Protein AF-0000000068952994 (afdb_homodimer)

Structure (mmCIF, N/CA/C/O backbone):
data_AF-0000000068952994-model_v1
#
loop_
_entity.id
_entity.type
_entity.pdbx_description
1 polymer 'Transcriptional regulator'
#
loop_
_atom_site.group_PDB
_atom_site.id
_atom_site.type_symbol
_atom_site.label_atom_id
_atom_site.label_alt_id
_atom_site.label_comp_id
_atom_site.label_asym_id
_atom_site.label_entity_id
_atom_site.label_seq_id
_atom_site.pdbx_PDB_ins_code
_atom_site.Cartn_x
_atom_site.Cartn_y
_atom_site.Cartn_z
_atom_site.occupancy
_atom_site.B_iso_or_equiv
_atom_site.auth_seq_id
_atom_site.auth_comp_id
_atom_site.auth_asym_id
_atom_site.auth_atom_id
_atom_site.pdbx_PDB_model_num
ATOM 1 N N . MET A 1 1 ? -21.375 9.492 -8.07 1 22.48 1 MET A N 1
ATOM 2 C CA . MET A 1 1 ? -21.891 8.133 -7.922 1 22.48 1 MET A CA 1
ATOM 3 C C . MET A 1 1 ? -21.219 7.184 -8.914 1 22.48 1 MET A C 1
ATOM 5 O O . MET A 1 1 ? -21.609 7.133 -10.086 1 22.48 1 MET A O 1
ATOM 9 N N . MET A 1 2 ? -19.984 7.043 -8.953 1 29.06 2 MET A N 1
ATOM 10 C CA . MET A 1 2 ? -19.375 6.195 -9.977 1 29.06 2 MET A CA 1
ATOM 11 C C . MET A 1 2 ? -19.797 4.742 -9.805 1 29.06 2 MET A C 1
ATOM 13 O O . MET A 1 2 ? -19.594 4.152 -8.742 1 29.06 2 MET A O 1
ATOM 17 N N . ALA A 1 3 ? -20.844 4.336 -10.578 1 30.53 3 ALA A N 1
ATOM 18 C CA . ALA A 1 3 ? -21.656 3.127 -10.586 1 30.53 3 ALA A CA 1
ATOM 19 C C . ALA A 1 3 ? -20.797 1.89 -10.844 1 30.53 3 ALA A C 1
ATOM 21 O O . ALA A 1 3 ? -20.047 1.841 -11.82 1 30.53 3 ALA A O 1
ATOM 22 N N . SER A 1 4 ? -20.281 1.406 -9.828 1 39.41 4 SER A N 1
ATOM 23 C CA . SER A 1 4 ? -19.891 0.017 -10.047 1 39.41 4 SER A CA 1
ATOM 24 C C . SER A 1 4 ? -20.953 -0.734 -10.852 1 39.41 4 SER A C 1
ATOM 26 O O . SER A 1 4 ? -22.109 -0.787 -10.453 1 39.41 4 SER A O 1
ATOM 28 N N . LEU A 1 5 ? -20.844 -0.575 -12.086 1 36.28 5 LEU A N 1
ATOM 29 C CA . LEU A 1 5 ? -21.844 -1.288 -12.883 1 36.28 5 LEU A CA 1
ATOM 30 C C . LEU A 1 5 ? -21.734 -2.793 -12.656 1 36.28 5 LEU A C 1
ATOM 32 O O . LEU A 1 5 ? -20.641 -3.359 -12.719 1 36.28 5 LEU A O 1
ATOM 36 N N . ASN A 1 6 ? -22.594 -3.215 -11.875 1 42.19 6 ASN A N 1
ATOM 37 C CA . ASN A 1 6 ? -22.844 -4.652 -11.898 1 42.19 6 ASN A CA 1
ATOM 38 C C . ASN A 1 6 ? -23.25 -5.129 -13.289 1 42.19 6 ASN A C 1
ATOM 40 O O . ASN A 1 6 ? -24.344 -4.805 -13.766 1 42.19 6 ASN A O 1
ATOM 44 N N . LEU A 1 7 ? -22.422 -5.434 -14.055 1 42.34 7 LEU A N 1
ATOM 45 C CA . LEU A 1 7 ? -22.703 -5.895 -15.406 1 42.34 7 LEU A CA 1
ATOM 46 C C . LEU A 1 7 ? -23.531 -7.168 -15.391 1 42.34 7 LEU A C 1
ATOM 48 O O . LEU A 1 7 ? -23.281 -8.07 -14.586 1 42.34 7 LEU A O 1
ATOM 52 N N . THR A 1 8 ? -24.766 -7.035 -15.758 1 38.03 8 THR A N 1
ATOM 53 C CA . THR A 1 8 ? -25.703 -8.141 -15.945 1 38.03 8 THR A CA 1
ATOM 54 C C . THR A 1 8 ? -25.062 -9.258 -16.766 1 38.03 8 THR A C 1
ATOM 56 O O . THR A 1 8 ? -24.266 -8.992 -17.672 1 38.03 8 THR A O 1
ATOM 59 N N . SER A 1 9 ? -25.297 -10.516 -16.219 1 40.66 9 SER A N 1
ATOM 60 C CA . SER A 1 9 ? -24.734 -11.844 -16.453 1 40.66 9 SER A CA 1
ATOM 61 C C . SER A 1 9 ? -25.031 -12.328 -17.859 1 40.66 9 SER A C 1
ATOM 63 O O . SER A 1 9 ? -26.172 -12.234 -18.328 1 40.66 9 SER A O 1
ATOM 65 N N . PRO A 1 10 ? -24.078 -12.594 -18.594 1 38.5 10 PRO A N 1
ATOM 66 C CA . PRO A 1 10 ? -24.375 -13.328 -19.828 1 38.5 10 PRO A CA 1
ATOM 67 C C . PRO A 1 10 ? -25.188 -14.609 -19.562 1 38.5 10 PRO A C 1
ATOM 69 O O . PRO A 1 10 ? -25.266 -15.07 -18.422 1 38.5 10 PRO A O 1
ATOM 72 N N . GLU A 1 11 ? -25.656 -15.445 -20.516 1 39.38 11 GLU A N 1
ATOM 73 C CA . GLU A 1 11 ? -26.5 -16.641 -20.531 1 39.38 11 GLU A CA 1
ATOM 74 C C . GLU A 1 11 ? -26 -17.672 -19.5 1 39.38 11 GLU A C 1
ATOM 76 O O . GLU A 1 11 ? -24.797 -17.797 -19.266 1 39.38 11 GLU A O 1
ATOM 81 N N . PRO A 1 12 ? -26.844 -18.328 -18.625 1 42.81 12 PRO A N 1
ATOM 82 C CA . PRO A 1 12 ? -26.75 -19.234 -17.484 1 42.81 12 PRO A CA 1
ATOM 83 C C . PRO A 1 12 ? -25.703 -20.328 -17.688 1 42.81 12 PRO A C 1
ATOM 85 O O . PRO A 1 12 ? -25.172 -20.859 -16.703 1 42.81 12 PRO A O 1
ATOM 88 N N . GLY A 1 13 ? -25.734 -21.031 -18.781 1 41.31 13 GLY A N 1
ATOM 89 C CA . GLY A 1 13 ? -25.062 -22.312 -18.859 1 41.31 13 GLY A CA 1
ATOM 90 C C . GLY A 1 13 ? -23.547 -22.203 -18.703 1 41.31 13 GLY A C 1
ATOM 91 O O . GLY A 1 13 ? -22.812 -23.156 -19 1 41.31 13 GLY A O 1
ATOM 92 N N . ASN A 1 14 ? -22.875 -21.031 -18.844 1 50.47 14 ASN A N 1
ATOM 93 C CA . ASN A 1 14 ? -21.516 -20.938 -19.328 1 50.47 14 ASN A CA 1
ATOM 94 C C . ASN A 1 14 ? -20.484 -21.203 -18.234 1 50.47 14 ASN A C 1
ATOM 96 O O . ASN A 1 14 ? -20.422 -20.453 -17.25 1 50.47 14 ASN A O 1
ATOM 100 N N . ASP A 1 15 ? -19.844 -22.453 -18.125 1 66.5 15 ASP A N 1
ATOM 101 C CA . ASP A 1 15 ? -18.641 -23.141 -17.656 1 66.5 15 ASP A CA 1
ATOM 102 C C . ASP A 1 15 ? -17.391 -22.297 -17.922 1 66.5 15 ASP A C 1
ATOM 104 O O . ASP A 1 15 ? -17.25 -21.688 -18.984 1 66.5 15 ASP A O 1
ATOM 108 N N . GLY A 1 16 ? -16.938 -21.594 -17.062 1 86 16 GLY A N 1
ATOM 109 C CA . GLY A 1 16 ? -15.688 -20.859 -17.172 1 86 16 GLY A CA 1
ATOM 110 C C . GLY A 1 16 ? -15.422 -19.953 -15.984 1 86 16 GLY A C 1
ATOM 111 O O . GLY A 1 16 ? -16.078 -20.062 -14.953 1 86 16 GLY A O 1
ATOM 112 N N . LEU A 1 17 ? -14.508 -19.312 -16.156 1 92.12 17 LEU A N 1
ATOM 113 C CA . LEU A 1 17 ? -14.141 -18.297 -15.18 1 92.12 17 LEU A CA 1
ATOM 114 C C . LEU A 1 17 ? -14.383 -16.891 -15.727 1 92.12 17 LEU A C 1
ATOM 116 O O . LEU A 1 17 ? -15.336 -16.672 -16.484 1 92.12 17 LEU A O 1
ATOM 120 N N . PHE A 1 18 ? -13.688 -15.875 -15.273 1 92.44 18 PHE A N 1
ATOM 121 C CA . PHE A 1 18 ? -14.016 -14.492 -15.578 1 92.44 18 PHE A CA 1
ATOM 122 C C . PHE A 1 18 ? -13.828 -14.203 -17.062 1 92.44 18 PHE A C 1
ATOM 124 O O . PHE A 1 18 ? -14.539 -13.375 -17.641 1 92.44 18 PHE A O 1
ATOM 131 N N . ARG A 1 19 ? -12.836 -14.875 -17.766 1 93.94 19 ARG A N 1
ATOM 132 C CA . ARG A 1 19 ? -12.609 -14.633 -19.188 1 93.94 19 ARG A CA 1
ATOM 133 C C . ARG A 1 19 ? -13.812 -15.055 -20.016 1 93.94 19 ARG A C 1
ATOM 135 O O . ARG A 1 19 ? -14.305 -14.281 -20.828 1 93.94 19 ARG A O 1
ATOM 142 N N . THR A 1 20 ? -14.219 -16.266 -19.719 1 90.06 20 THR A N 1
ATOM 143 C CA . THR A 1 20 ? -15.352 -16.828 -20.438 1 90.06 20 THR A CA 1
ATOM 144 C C . THR A 1 20 ? -16.609 -16.016 -20.188 1 90.06 20 THR A C 1
ATOM 146 O O . THR A 1 20 ? -17.359 -15.719 -21.125 1 90.06 20 THR A O 1
ATOM 149 N N . ARG A 1 21 ? -16.812 -15.633 -19 1 88.25 21 ARG A N 1
ATOM 150 C CA . ARG A 1 21 ? -18.016 -14.906 -18.625 1 88.25 21 ARG A CA 1
ATOM 151 C C . ARG A 1 21 ? -18.078 -13.539 -19.297 1 88.25 21 ARG A C 1
ATOM 153 O O . ARG A 1 21 ? -19.141 -13.078 -19.703 1 88.25 21 ARG A O 1
ATOM 160 N N . LEU A 1 22 ? -16.953 -12.922 -19.484 1 89.19 22 LEU A N 1
ATOM 161 C CA . LEU A 1 22 ? -16.922 -11.547 -19.969 1 89.19 22 LEU A CA 1
ATOM 162 C C . LEU A 1 22 ? -16.766 -11.508 -21.484 1 89.19 22 LEU A C 1
ATOM 164 O O . LEU A 1 22 ? -17.281 -10.594 -22.141 1 89.19 22 LEU A O 1
ATOM 168 N N . ALA A 1 23 ? -16.016 -12.508 -22 1 91.56 23 ALA A N 1
ATOM 169 C CA . ALA A 1 23 ? -15.625 -12.344 -23.391 1 91.56 23 ALA A CA 1
ATOM 170 C C . ALA A 1 23 ? -15.875 -13.625 -24.188 1 91.56 23 ALA A C 1
ATOM 172 O O . ALA A 1 23 ? -15.492 -13.727 -25.359 1 91.56 23 ALA A O 1
ATOM 173 N N . GLY A 1 24 ? -16.391 -14.633 -23.562 1 89.06 24 GLY A N 1
ATOM 174 C CA . GLY A 1 24 ? -16.766 -15.852 -24.281 1 89.06 24 GLY A CA 1
ATOM 175 C C . GLY A 1 24 ? -15.727 -16.953 -24.141 1 89.06 24 GLY A C 1
ATOM 176 O O . GLY A 1 24 ? -14.688 -16.766 -23.5 1 89.06 24 GLY A O 1
ATOM 177 N N . HIS A 1 25 ? -15.977 -18.109 -24.719 1 88.75 25 HIS A N 1
ATOM 178 C CA . HIS A 1 25 ? -15.102 -19.281 -24.641 1 88.75 25 HIS A CA 1
ATOM 179 C C . HIS A 1 25 ? -13.773 -19.016 -25.328 1 88.75 25 HIS A C 1
ATOM 181 O O . HIS A 1 25 ? -13.742 -18.438 -26.422 1 88.75 25 HIS A O 1
ATOM 187 N N . HIS A 1 26 ? -12.688 -19.422 -24.688 1 87.31 26 HIS A N 1
ATOM 188 C CA . HIS A 1 26 ? -11.328 -19.297 -25.203 1 87.31 26 HIS A CA 1
ATOM 189 C C . HIS A 1 26 ? -10.914 -17.844 -25.328 1 87.31 26 HIS A C 1
ATOM 191 O O . HIS A 1 26 ? -10.125 -17.484 -26.203 1 87.31 26 HIS A O 1
ATOM 197 N N . ALA A 1 27 ? -11.625 -17.047 -24.516 1 92.5 27 ALA A N 1
ATOM 198 C CA . ALA A 1 27 ? -11.25 -15.633 -24.531 1 92.5 27 ALA A CA 1
ATOM 199 C C . ALA A 1 27 ? -9.938 -15.406 -23.781 1 92.5 27 ALA A C 1
ATOM 201 O O . ALA A 1 27 ? -9.633 -16.109 -22.828 1 92.5 27 ALA A O 1
ATOM 202 N N . ARG A 1 28 ? -9.25 -14.414 -24.266 1 94.88 28 ARG A N 1
ATOM 203 C CA . ARG A 1 28 ? -8.023 -13.977 -23.625 1 94.88 28 ARG A CA 1
ATOM 204 C C . ARG A 1 28 ? -8.312 -13.031 -22.469 1 94.88 28 ARG A C 1
ATOM 206 O O . ARG A 1 28 ? -9.406 -12.469 -22.375 1 94.88 28 ARG A O 1
ATOM 213 N N . THR A 1 29 ? -7.332 -12.961 -21.547 1 95.5 29 THR A N 1
ATOM 214 C CA . THR A 1 29 ? -7.461 -12.023 -20.422 1 95.5 29 THR A CA 1
ATOM 215 C C . THR A 1 29 ? -7.648 -10.602 -20.922 1 95.5 29 THR A C 1
ATOM 217 O O . THR A 1 29 ? -8.508 -9.867 -20.438 1 95.5 29 THR A O 1
ATOM 220 N N . SER A 1 30 ? -6.859 -10.211 -21.969 1 95.56 30 SER A N 1
ATOM 221 C CA . SER A 1 30 ? -6.945 -8.867 -22.531 1 95.56 30 SER A CA 1
ATOM 222 C C . SER A 1 30 ? -8.32 -8.602 -23.125 1 95.56 30 SER A C 1
ATOM 224 O O . SER A 1 30 ? -8.844 -7.488 -23.047 1 95.56 30 SER A O 1
ATOM 226 N N . GLU A 1 31 ? -8.898 -9.641 -23.672 1 94.81 31 GLU A N 1
ATOM 227 C CA . GLU A 1 31 ? -10.234 -9.508 -24.25 1 94.81 31 GLU A CA 1
ATOM 228 C C . GLU A 1 31 ? -11.289 -9.32 -23.172 1 94.81 31 GLU A C 1
ATOM 230 O O . GLU A 1 31 ? -12.25 -8.57 -23.344 1 94.81 31 GLU A O 1
ATOM 235 N N . ALA A 1 32 ? -11.109 -10.031 -22.125 1 94.44 32 ALA A N 1
ATOM 236 C CA . ALA A 1 32 ? -12.023 -9.859 -20.984 1 94.44 32 ALA A CA 1
ATOM 237 C C . ALA A 1 32 ? -11.992 -8.422 -20.469 1 94.44 32 ALA A C 1
ATOM 239 O O . ALA A 1 32 ? -13.039 -7.824 -20.219 1 94.44 32 ALA A O 1
ATOM 240 N N . PHE A 1 33 ? -10.812 -7.828 -20.391 1 94.81 33 PHE A N 1
ATOM 241 C CA . PHE A 1 33 ? -10.68 -6.461 -19.891 1 94.81 33 PHE A CA 1
ATOM 242 C C . PHE A 1 33 ? -11.203 -5.461 -20.922 1 94.81 33 PHE A C 1
ATOM 244 O O . PHE A 1 33 ? -11.758 -4.422 -20.547 1 94.81 33 PHE A O 1
ATOM 251 N N . SER A 1 34 ? -11.031 -5.758 -22.172 1 92.56 34 SER A N 1
ATOM 252 C CA . SER A 1 34 ? -11.617 -4.914 -23.219 1 92.56 34 SER A CA 1
ATOM 253 C C . SER A 1 34 ? -13.133 -4.91 -23.141 1 92.56 34 SER A C 1
ATOM 255 O O . SER A 1 34 ? -13.766 -3.857 -23.25 1 92.56 34 SER A O 1
ATOM 257 N N . ALA A 1 35 ? -13.68 -6.082 -22.922 1 92.25 35 ALA A N 1
ATOM 258 C CA . ALA A 1 35 ? -15.125 -6.199 -22.781 1 92.25 35 ALA A CA 1
ATOM 259 C C . ALA A 1 35 ? -15.625 -5.41 -21.578 1 92.25 35 ALA A C 1
ATOM 261 O O . ALA A 1 35 ? -16.672 -4.75 -21.641 1 92.25 35 ALA A O 1
ATOM 262 N N . LEU A 1 36 ? -14.891 -5.512 -20.531 1 91 36 LEU A N 1
ATOM 263 C CA . LEU A 1 36 ? -15.219 -4.758 -19.328 1 91 36 LEU A CA 1
ATOM 264 C C . LEU A 1 36 ? -15.219 -3.26 -19.594 1 91 36 LEU A C 1
ATOM 266 O O . LEU A 1 36 ? -16.141 -2.549 -19.203 1 91 36 LEU A O 1
ATOM 270 N N . ARG A 1 37 ? -14.156 -2.826 -20.234 1 88.44 37 ARG A N 1
ATOM 271 C CA . ARG A 1 37 ? -14.023 -1.409 -20.547 1 88.44 37 ARG A CA 1
ATOM 272 C C . ARG A 1 37 ? -15.203 -0.917 -21.375 1 88.44 37 ARG A C 1
ATOM 274 O O . ARG A 1 37 ? -15.719 0.177 -21.141 1 88.44 37 ARG A O 1
ATOM 281 N N . ASP A 1 38 ? -15.633 -1.693 -22.266 1 85.94 38 ASP A N 1
ATOM 282 C CA . ASP A 1 38 ? -16.75 -1.35 -23.141 1 85.94 38 ASP A CA 1
ATOM 283 C C . ASP A 1 38 ? -18.062 -1.271 -22.375 1 85.94 38 ASP A C 1
ATOM 285 O O . ASP A 1 38 ? -18.906 -0.432 -22.656 1 85.94 38 ASP A O 1
ATOM 289 N N . GLN A 1 39 ? -18.234 -2.141 -21.469 1 83.06 39 GLN A N 1
ATOM 290 C CA . GLN A 1 39 ? -19.453 -2.176 -20.672 1 83.06 39 GLN A CA 1
ATOM 291 C C . GLN A 1 39 ? -19.516 -0.988 -19.719 1 83.06 39 GLN A C 1
ATOM 293 O O . GLN A 1 39 ? -20.609 -0.5 -19.391 1 83.06 39 GLN A O 1
ATOM 298 N N . LEU A 1 40 ? -18.391 -0.792 -19.016 1 75.81 40 LEU A N 1
ATOM 299 C CA . LEU A 1 40 ? -18.344 0.315 -18.062 1 75.81 40 LEU A CA 1
ATOM 300 C C . LEU A 1 40 ? -18.625 1.641 -18.75 1 75.81 40 LEU A C 1
ATOM 302 O O . LEU A 1 40 ? -19.078 2.6 -18.125 1 75.81 40 LEU A O 1
ATOM 306 N N . GLY A 1 41 ? -18.812 1.534 -19.828 1 62.41 41 GLY A N 1
ATOM 307 C CA . GLY A 1 41 ? -18.875 2.818 -20.5 1 62.41 41 GLY A CA 1
ATOM 308 C C . GLY A 1 41 ? -17.688 3.717 -20.203 1 62.41 41 GLY A C 1
ATOM 309 O O . GLY A 1 41 ? -16.766 3.312 -19.5 1 62.41 41 GLY A O 1
ATOM 310 N N . PHE A 1 42 ? -17.5 4.875 -20.859 1 48.56 42 PHE A N 1
ATOM 311 C CA . PHE A 1 42 ? -16.438 5.848 -20.641 1 48.56 42 PHE A CA 1
ATOM 312 C C . PHE A 1 42 ? -16.406 6.305 -19.188 1 48.56 42 PHE A C 1
ATOM 314 O O . PHE A 1 42 ? -16.672 7.469 -18.891 1 48.56 42 PHE A O 1
ATOM 321 N N . LEU A 1 43 ? -16.859 5.555 -18.359 1 48.72 43 LEU A N 1
ATOM 322 C CA . LEU A 1 43 ? -16.969 6.02 -16.969 1 48.72 43 LEU A CA 1
ATOM 323 C C . LEU A 1 43 ? -15.602 6.359 -16.406 1 48.72 43 LEU A C 1
ATOM 325 O O . LEU A 1 43 ? -15.414 6.336 -15.18 1 48.72 43 LEU A O 1
ATOM 329 N N . SER A 1 44 ? -14.648 6.387 -17.203 1 50.78 44 SER A N 1
ATOM 330 C CA . SER A 1 44 ? -13.352 6.676 -16.594 1 50.78 44 SER A CA 1
ATOM 331 C C . SER A 1 44 ? -13.398 7.973 -15.789 1 50.78 44 SER A C 1
ATOM 333 O O . SER A 1 44 ? -13.352 9.062 -16.359 1 50.78 44 SER A O 1
ATOM 335 N N . SER A 1 45 ? -14.359 7.992 -14.781 1 54.69 45 SER A N 1
ATOM 336 C CA . SER A 1 45 ? -14.328 9.188 -13.945 1 54.69 45 SER A CA 1
ATOM 337 C C . SER A 1 45 ? -12.984 9.328 -13.242 1 54.69 45 SER A C 1
ATOM 339 O O . SER A 1 45 ? -12.891 9.984 -12.203 1 54.69 45 SER A O 1
ATOM 341 N N . ALA A 1 46 ? -12.016 8.57 -13.789 1 59.22 46 ALA A N 1
ATOM 342 C CA . ALA A 1 46 ? -10.734 8.75 -13.109 1 59.22 46 ALA A CA 1
ATOM 343 C C . ALA A 1 46 ? -10.258 10.195 -13.227 1 59.22 46 ALA A C 1
ATOM 345 O O . ALA A 1 46 ? -10.492 10.859 -14.234 1 59.22 46 ALA A O 1
ATOM 346 N N . PRO A 1 47 ? -9.953 10.719 -11.977 1 62.16 47 PRO A N 1
ATOM 347 C CA . PRO A 1 47 ? -9.32 12.039 -12.07 1 62.16 47 PRO A CA 1
ATOM 348 C C . PRO A 1 47 ? -8.25 12.102 -13.156 1 62.16 47 PRO A C 1
ATOM 350 O O . PRO A 1 47 ? -7.691 11.078 -13.547 1 62.16 47 PRO A O 1
ATOM 353 N N . HIS A 1 48 ? -7.949 13.266 -13.719 1 55.88 48 HIS A N 1
ATOM 354 C CA . HIS A 1 48 ? -7.113 13.773 -14.805 1 55.88 48 HIS A CA 1
ATOM 355 C C . HIS A 1 48 ? -5.941 12.836 -15.078 1 55.88 48 HIS A C 1
ATOM 357 O O . HIS A 1 48 ? -5.004 12.758 -14.281 1 55.88 48 HIS A O 1
ATOM 363 N N . GLY A 1 49 ? -5.949 12.172 -16.281 1 55 49 GLY A N 1
ATOM 364 C CA . GLY A 1 49 ? -4.758 11.625 -16.906 1 55 49 GLY A CA 1
ATOM 365 C C . GLY A 1 49 ? -4.484 10.188 -16.531 1 55 49 GLY A C 1
ATOM 366 O O . GLY A 1 49 ? -3.391 9.672 -16.781 1 55 49 GLY A O 1
ATOM 367 N N . GLU A 1 50 ? -5.23 9.734 -15.586 1 61.84 50 GLU A N 1
ATOM 368 C CA . GLU A 1 50 ? -4.875 8.359 -15.25 1 61.84 50 GLU A CA 1
ATOM 369 C C . GLU A 1 50 ? -5.48 7.375 -16.25 1 61.84 50 GLU A C 1
ATOM 371 O O . GLU A 1 50 ? -6.27 6.508 -15.867 1 61.84 50 GLU A O 1
ATOM 376 N N . ALA A 1 51 ? -4.996 7.547 -17.484 1 64.25 51 ALA A N 1
ATOM 377 C CA . ALA A 1 51 ? -5.461 6.676 -18.562 1 64.25 51 ALA A CA 1
ATOM 378 C C . ALA A 1 51 ? -5.145 5.215 -18.266 1 64.25 51 ALA A C 1
ATOM 380 O O . ALA A 1 51 ? -4.035 4.887 -17.828 1 64.25 51 ALA A O 1
ATOM 381 N N . GLY A 1 52 ? -6.125 4.406 -17.859 1 84.69 52 GLY A N 1
ATOM 382 C CA . GLY A 1 52 ? -5.918 2.967 -17.797 1 84.69 52 GLY A CA 1
ATOM 383 C C . GLY A 1 52 ? -6.434 2.352 -16.5 1 84.69 52 GLY A C 1
ATOM 384 O O . GLY A 1 52 ? -6.555 1.13 -16.406 1 84.69 52 GLY A O 1
ATOM 385 N N . LEU A 1 53 ? -6.664 3.352 -15.562 1 90.25 53 LEU A N 1
ATOM 386 C CA . LEU A 1 53 ? -7.176 2.82 -14.305 1 90.25 53 LEU A CA 1
ATOM 387 C C . LEU A 1 53 ? -8.695 2.709 -14.336 1 90.25 53 LEU A C 1
ATOM 389 O O . LEU A 1 53 ? -9.398 3.725 -14.375 1 90.25 53 LEU A O 1
ATOM 393 N N . TYR A 1 54 ? -9.234 1.52 -14.344 1 90.56 54 TYR A N 1
ATOM 394 C CA . TYR A 1 54 ? -10.664 1.245 -14.32 1 90.56 54 TYR A CA 1
ATOM 395 C C . TYR A 1 54 ? -10.945 -0.145 -13.758 1 90.56 54 TYR A C 1
ATOM 397 O O . TYR A 1 54 ? -10.031 -0.96 -13.625 1 90.56 54 TYR A O 1
ATOM 405 N N . GLY A 1 55 ? -12.188 -0.344 -13.359 1 92.44 55 GLY A N 1
ATOM 406 C CA . GLY A 1 55 ? -12.516 -1.654 -12.82 1 92.44 55 GLY A CA 1
ATOM 407 C C . GLY A 1 55 ? -14.008 -1.917 -12.758 1 92.44 55 GLY A C 1
ATOM 408 O O . GLY A 1 55 ? -14.812 -0.996 -12.906 1 92.44 55 GLY A O 1
ATOM 409 N N . GLY A 1 56 ? -14.312 -3.162 -12.602 1 91.56 56 GLY A N 1
ATOM 410 C CA . GLY A 1 56 ? -15.68 -3.652 -12.477 1 91.56 56 GLY A CA 1
ATOM 411 C C . GLY A 1 56 ? -15.75 -5.082 -11.977 1 91.56 56 GLY A C 1
ATOM 412 O O . GLY A 1 56 ? -14.727 -5.75 -11.836 1 91.56 56 GLY A O 1
ATOM 413 N N . SER A 1 57 ? -16.953 -5.477 -11.672 1 91.25 57 SER A N 1
ATOM 414 C CA . SER A 1 57 ? -17.141 -6.828 -11.156 1 91.25 57 SER A CA 1
ATOM 415 C C . SER A 1 57 ? -18.078 -7.633 -12.055 1 91.25 57 SER A C 1
ATOM 417 O O . SER A 1 57 ? -18.969 -7.07 -12.695 1 91.25 57 SER A O 1
ATOM 419 N N . VAL A 1 58 ? -17.828 -8.906 -12.07 1 89.69 58 VAL A N 1
ATOM 420 C CA . VAL A 1 58 ? -18.672 -9.859 -12.789 1 89.69 58 VAL A CA 1
ATOM 421 C C . VAL A 1 58 ? -19.078 -10.984 -11.852 1 89.69 58 VAL A C 1
ATOM 423 O O . VAL A 1 58 ? -18.234 -11.602 -11.195 1 89.69 58 VAL A O 1
ATOM 426 N N . PRO A 1 59 ? -20.422 -11.227 -11.859 1 90.06 59 PRO A N 1
ATOM 427 C CA . PRO A 1 59 ? -20.844 -12.328 -11 1 90.06 59 PRO A CA 1
ATOM 428 C C . PRO A 1 59 ? -20.406 -13.695 -11.523 1 90.06 59 PRO A C 1
ATOM 430 O O . PRO A 1 59 ? -20.375 -13.906 -12.734 1 90.06 59 PRO A O 1
ATOM 433 N N . VAL A 1 60 ? -20.109 -14.555 -10.633 1 88.94 60 VAL A N 1
ATOM 434 C CA . VAL A 1 60 ? -19.719 -15.906 -11.008 1 88.94 60 VAL A CA 1
ATOM 435 C C . VAL A 1 60 ? -20.875 -16.609 -11.719 1 88.94 60 VAL A C 1
ATOM 437 O O . VAL A 1 60 ? -20.672 -17.375 -12.664 1 88.94 60 VAL A O 1
ATOM 440 N N . SER A 1 61 ? -22 -16.406 -11.203 1 85.56 61 SER A N 1
ATOM 441 C CA . SER A 1 61 ? -23.25 -16.953 -11.75 1 85.56 61 SER A CA 1
ATOM 442 C C . SER A 1 61 ? -24.438 -16.062 -11.398 1 85.56 61 SER A C 1
ATOM 444 O O . SER A 1 61 ? -24.266 -14.945 -10.914 1 85.56 61 SER A O 1
ATOM 446 N N . ASP A 1 62 ? -25.594 -16.531 -11.695 1 83.19 62 ASP A N 1
ATOM 447 C CA . ASP A 1 62 ? -26.797 -15.797 -11.344 1 83.19 62 ASP A CA 1
ATOM 448 C C . ASP A 1 62 ? -27.094 -15.906 -9.852 1 83.19 62 ASP A C 1
ATOM 450 O O . ASP A 1 62 ? -27.922 -15.156 -9.32 1 83.19 62 ASP A O 1
ATOM 454 N N . ASP A 1 63 ? -26.438 -16.797 -9.242 1 84.31 63 ASP A N 1
ATOM 455 C CA . ASP A 1 63 ? -26.531 -16.922 -7.789 1 84.31 63 ASP A CA 1
ATOM 456 C C . ASP A 1 63 ? -25.547 -15.984 -7.094 1 84.31 63 ASP A C 1
ATOM 458 O O . ASP A 1 63 ? -24.344 -16.203 -7.121 1 84.31 63 ASP A O 1
ATOM 462 N N . PRO A 1 64 ? -26.094 -15 -6.449 1 82.62 64 PRO A N 1
ATOM 463 C CA . PRO A 1 64 ? -25.203 -14.023 -5.816 1 82.62 64 PRO A CA 1
ATOM 464 C C . PRO A 1 64 ? -24.328 -14.641 -4.727 1 82.62 64 PRO A C 1
ATOM 466 O O . PRO A 1 64 ? -23.266 -14.102 -4.395 1 82.62 64 PRO A O 1
ATOM 469 N N . GLU A 1 65 ? -24.703 -15.75 -4.211 1 81.5 65 GLU A N 1
ATOM 470 C CA . GLU A 1 65 ? -23.969 -16.391 -3.129 1 81.5 65 GLU A CA 1
ATOM 471 C C . GLU A 1 65 ? -22.656 -16.984 -3.631 1 81.5 65 GLU A C 1
ATOM 473 O O . GLU A 1 65 ? -21.75 -17.25 -2.842 1 81.5 65 GLU A O 1
ATOM 478 N N . GLU A 1 66 ? -22.562 -17.125 -4.914 1 88.12 66 GLU A N 1
ATOM 479 C CA . GLU A 1 66 ? -21.328 -17.703 -5.461 1 88.12 66 GLU A CA 1
ATOM 480 C C . GLU A 1 66 ? -20.234 -16.641 -5.602 1 88.12 66 GLU A C 1
ATOM 482 O O . GLU A 1 66 ? -19.078 -16.969 -5.871 1 88.12 66 GLU A O 1
ATOM 487 N N . GLY A 1 67 ? -20.609 -15.414 -5.449 1 90.56 67 GLY A N 1
ATOM 488 C CA . GLY A 1 67 ? -19.594 -14.367 -5.383 1 90.56 67 GLY A CA 1
ATOM 489 C C . GLY A 1 67 ? -19.328 -13.703 -6.719 1 90.56 67 GLY A C 1
ATOM 490 O O . GLY A 1 67 ? -20.25 -13.562 -7.539 1 90.56 67 GLY A O 1
ATOM 491 N N . LYS A 1 68 ? -18.156 -13.109 -6.863 1 92.31 68 LYS A N 1
ATOM 492 C CA . LYS A 1 68 ? -17.844 -12.32 -8.055 1 92.31 68 LYS A CA 1
ATOM 493 C C . LYS A 1 68 ? -16.328 -12.273 -8.297 1 92.31 68 LYS A C 1
ATOM 495 O O . LYS A 1 68 ? -15.547 -12.602 -7.41 1 92.31 68 LYS A O 1
ATOM 500 N N . TRP A 1 69 ? -16 -12.023 -9.508 1 94.69 69 TRP A N 1
ATOM 501 C CA . TRP A 1 69 ? -14.656 -11.594 -9.883 1 94.69 69 TRP A CA 1
ATOM 502 C C . TRP A 1 69 ? -14.609 -10.078 -10.078 1 94.69 69 TRP A C 1
ATOM 504 O O . TRP A 1 69 ? -15.477 -9.5 -10.734 1 94.69 69 TRP A O 1
ATOM 514 N N . GLU A 1 70 ? -13.711 -9.508 -9.414 1 95.69 70 GLU A N 1
ATOM 515 C CA . GLU A 1 70 ? -13.453 -8.094 -9.688 1 95.69 70 GLU A CA 1
ATOM 516 C C . GLU A 1 70 ? -12.219 -7.922 -10.562 1 95.69 70 GLU A C 1
ATOM 518 O O . GLU A 1 70 ? -11.133 -8.406 -10.227 1 95.69 70 GLU A O 1
ATOM 523 N N . LEU A 1 71 ? -12.445 -7.312 -11.703 1 96.12 71 LEU A N 1
ATOM 524 C CA . LEU A 1 71 ? -11.359 -7.012 -12.633 1 96.12 71 LEU A CA 1
ATOM 525 C C . LEU A 1 71 ? -10.977 -5.539 -12.562 1 96.12 71 LEU A C 1
ATOM 527 O O . LEU A 1 71 ? -11.836 -4.664 -12.672 1 96.12 71 LEU A O 1
ATOM 531 N N . ILE A 1 72 ? -9.688 -5.281 -12.352 1 95.5 72 ILE A N 1
ATOM 532 C CA . ILE A 1 72 ? -9.195 -3.91 -12.25 1 95.5 72 ILE A CA 1
ATOM 533 C C . ILE A 1 72 ? -7.977 -3.729 -13.156 1 95.5 72 ILE A C 1
ATOM 535 O O . ILE A 1 72 ? -6.969 -4.422 -12.984 1 95.5 72 ILE A O 1
ATOM 539 N N . SER A 1 73 ? -8.102 -2.828 -14.117 1 95.69 73 SER A N 1
ATOM 540 C CA . SER A 1 73 ? -6.914 -2.377 -14.836 1 95.69 73 SER A CA 1
ATOM 541 C C . SER A 1 73 ? -6.156 -1.32 -14.039 1 95.69 73 SER A C 1
ATOM 543 O O . SER A 1 73 ? -6.688 -0.244 -13.758 1 95.69 73 SER A O 1
ATOM 545 N N . ILE A 1 74 ? -4.988 -1.706 -13.594 1 93.75 74 ILE A N 1
ATOM 546 C CA . ILE A 1 74 ? -4.137 -0.776 -12.859 1 93.75 74 ILE A CA 1
ATOM 547 C C . ILE A 1 74 ? -3.527 0.239 -13.82 1 93.75 74 ILE A C 1
ATOM 549 O O . ILE A 1 74 ? -3.455 1.431 -13.516 1 93.75 74 ILE A O 1
ATOM 553 N N . ARG A 1 75 ? -3.1 -0.169 -14.836 1 91.44 75 ARG A N 1
ATOM 554 C CA . ARG A 1 75 ? -2.641 0.481 -16.062 1 91.44 75 ARG A CA 1
ATOM 555 C C . ARG A 1 75 ? -2.703 -0.476 -17.234 1 91.44 75 ARG A C 1
ATOM 557 O O . ARG A 1 75 ? -2.951 -1.671 -17.062 1 91.44 75 ARG A O 1
ATOM 564 N N . ASP A 1 76 ? -2.406 -0.001 -18.422 1 89.5 76 ASP A N 1
ATOM 565 C CA . ASP A 1 76 ? -2.576 -0.82 -19.625 1 89.5 76 ASP A CA 1
ATOM 566 C C . ASP A 1 76 ? -1.749 -2.1 -19.531 1 89.5 76 ASP A C 1
ATOM 568 O O . ASP A 1 76 ? -2.145 -3.139 -20.062 1 89.5 76 ASP A O 1
ATOM 572 N N . GLU A 1 77 ? -0.692 -2.025 -18.797 1 93.94 77 GLU A N 1
ATOM 573 C CA . GLU A 1 77 ? 0.265 -3.127 -18.781 1 93.94 77 GLU A CA 1
ATOM 574 C C . GLU A 1 77 ? 0.079 -4.004 -17.547 1 93.94 77 GLU A C 1
ATOM 576 O O . GLU A 1 77 ? 0.697 -5.066 -17.438 1 93.94 77 GLU A O 1
ATOM 581 N N . ILE A 1 78 ? -0.758 -3.578 -16.609 1 96.06 78 ILE A N 1
ATOM 582 C CA . ILE A 1 78 ? -0.909 -4.309 -15.352 1 96.06 78 ILE A CA 1
ATOM 583 C C . ILE A 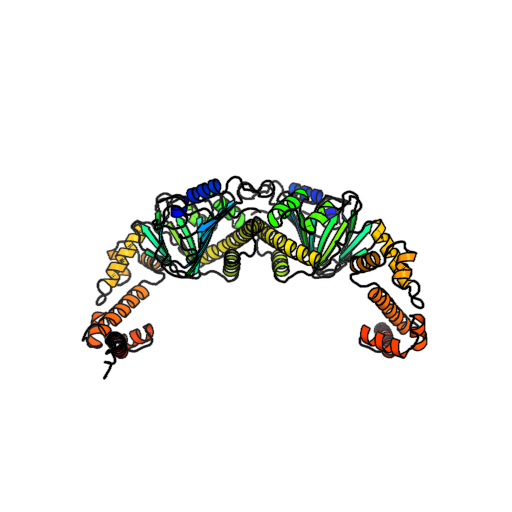1 78 ? -2.393 -4.508 -15.047 1 96.06 78 ILE A C 1
ATOM 585 O O . ILE A 1 78 ? -3.123 -3.541 -14.82 1 96.06 78 ILE A O 1
ATOM 589 N N . LEU A 1 79 ? -2.797 -5.766 -15.047 1 97.69 79 LEU A N 1
ATOM 590 C CA . LEU A 1 79 ? -4.184 -6.141 -14.781 1 97.69 79 LEU A CA 1
ATOM 591 C C . LEU A 1 79 ? -4.293 -6.934 -13.484 1 97.69 79 LEU A C 1
ATOM 593 O O . LEU A 1 79 ? -3.41 -7.73 -13.164 1 97.69 79 LEU A O 1
ATOM 597 N N . LEU A 1 80 ? -5.332 -6.633 -12.758 1 97.94 80 LEU A N 1
ATOM 598 C CA . LEU A 1 80 ? -5.586 -7.258 -11.461 1 97.94 80 LEU A CA 1
ATOM 599 C C . LEU A 1 80 ? -6.949 -7.938 -11.445 1 97.94 80 LEU A C 1
ATOM 601 O O . LEU A 1 80 ? -7.945 -7.355 -11.883 1 97.94 80 LEU A O 1
ATOM 605 N N . VAL A 1 81 ? -7 -9.188 -11 1 97.81 81 VAL A N 1
ATOM 606 C CA . VAL A 1 81 ? -8.258 -9.906 -10.82 1 97.81 81 VAL A CA 1
ATOM 607 C C . VAL A 1 81 ? -8.375 -10.375 -9.367 1 97.81 81 VAL A C 1
ATOM 609 O O . VAL A 1 81 ? -7.516 -11.102 -8.875 1 97.81 81 VAL A O 1
ATOM 612 N N . VAL A 1 82 ? -9.375 -9.922 -8.727 1 97.31 82 VAL A N 1
ATOM 613 C CA . VAL A 1 82 ? -9.672 -10.328 -7.355 1 97.31 82 VAL A CA 1
ATOM 614 C C . VAL A 1 82 ? -10.844 -11.297 -7.348 1 97.31 82 VAL A C 1
ATOM 616 O O . VAL A 1 82 ? -11.93 -10.977 -7.832 1 97.31 82 VAL A O 1
ATOM 619 N N . SER A 1 83 ? -10.594 -12.477 -6.84 1 95 83 SER A N 1
ATOM 620 C CA . SER A 1 83 ? -11.617 -13.516 -6.77 1 95 83 SER A CA 1
ATOM 621 C C . SER A 1 83 ? -12.047 -13.773 -5.328 1 95 83 SER A C 1
ATOM 623 O O . SER A 1 83 ? -11.211 -14.094 -4.477 1 95 83 SER A O 1
ATOM 625 N N . ASP A 1 84 ? -13.25 -13.633 -5.059 1 91.94 84 ASP A N 1
ATOM 626 C CA . ASP A 1 84 ? -13.836 -13.867 -3.742 1 91.94 84 ASP A CA 1
ATOM 627 C C . ASP A 1 84 ? -15.234 -14.469 -3.861 1 91.94 84 ASP A C 1
ATOM 629 O O . ASP A 1 84 ? -16.188 -13.773 -4.23 1 91.94 84 ASP A O 1
ATOM 633 N N . GLY A 1 85 ? -15.289 -15.742 -3.496 1 90.12 85 GLY A N 1
ATOM 634 C CA . GLY A 1 85 ? -16.594 -16.391 -3.617 1 90.12 85 GLY A CA 1
ATOM 635 C C . GLY A 1 85 ? -16.578 -17.844 -3.188 1 90.12 85 GLY A C 1
ATOM 636 O O . GLY A 1 85 ? -15.602 -18.312 -2.594 1 90.12 85 GLY A O 1
ATOM 637 N N . TYR A 1 86 ? -17.766 -18.406 -3.393 1 88.38 86 TYR A N 1
ATOM 638 C CA . TYR A 1 86 ? -17.984 -19.828 -3.107 1 88.38 86 TYR A CA 1
ATOM 639 C C . TYR A 1 86 ? -18.516 -20.562 -4.336 1 88.38 86 TYR A C 1
ATOM 641 O O . TYR A 1 86 ? -19.703 -20.438 -4.668 1 88.38 86 TYR A O 1
ATOM 649 N N . LEU A 1 87 ? -17.656 -21.391 -4.91 1 86.62 87 LEU A N 1
ATOM 650 C CA . LEU A 1 87 ? -18.047 -22.109 -6.113 1 86.62 87 LEU A CA 1
ATOM 651 C C . LEU A 1 87 ? -18.844 -23.359 -5.762 1 86.62 87 LEU A C 1
ATOM 653 O O . LEU A 1 87 ? -18.422 -24.141 -4.91 1 86.62 87 LEU A O 1
ATOM 657 N N . THR A 1 88 ? -19.969 -23.5 -6.363 1 86.12 88 THR A N 1
ATOM 658 C CA . THR A 1 88 ? -20.812 -24.641 -6.078 1 86.12 88 THR A CA 1
ATOM 659 C C . THR A 1 88 ? -20.453 -25.828 -6.973 1 86.12 88 THR A C 1
ATOM 661 O O . THR A 1 88 ? -20.844 -26.969 -6.699 1 86.12 88 THR A O 1
ATOM 664 N N . ARG A 1 89 ? -19.781 -25.562 -8.016 1 86.56 89 ARG A N 1
ATOM 665 C CA . ARG A 1 89 ? -19.297 -26.578 -8.953 1 86.56 89 ARG A CA 1
ATOM 666 C C . ARG A 1 89 ? -17.906 -26.219 -9.477 1 86.56 89 ARG A C 1
ATOM 668 O O . ARG A 1 89 ? -17.422 -25.109 -9.25 1 86.56 89 ARG A O 1
ATOM 675 N N . GLN A 1 90 ? -17.328 -27.172 -10.172 1 87.81 90 GLN A N 1
ATOM 676 C CA . GLN A 1 90 ? -16.047 -26.906 -10.797 1 87.81 90 GLN A CA 1
ATOM 677 C C . GLN A 1 90 ? -16.172 -25.969 -11.984 1 87.81 90 GLN A C 1
ATOM 679 O O . GLN A 1 90 ? -17.125 -26.078 -12.766 1 87.81 90 GLN A O 1
ATOM 684 N N . HIS A 1 91 ? -15.312 -25 -12.008 1 89.06 91 HIS A N 1
ATOM 685 C CA . HIS A 1 91 ? -15.172 -24.109 -13.164 1 89.06 91 HIS A CA 1
ATOM 686 C C . HIS A 1 91 ? -13.805 -24.266 -13.82 1 89.06 91 HIS A C 1
ATOM 688 O O . HIS A 1 91 ? -12.797 -24.422 -13.125 1 89.06 91 HIS A O 1
ATOM 694 N N . SER A 1 92 ? -13.82 -24.391 -15.117 1 89.06 92 SER A N 1
ATOM 695 C CA . SER A 1 92 ? -12.562 -24.547 -15.844 1 89.06 92 SER A CA 1
ATOM 696 C C . SER A 1 92 ? -12.508 -23.609 -17.047 1 89.06 92 SER A C 1
ATOM 698 O O . SER A 1 92 ? -13.539 -23.281 -17.641 1 89.06 92 SER A O 1
ATOM 700 N N . GLU A 1 93 ? -11.328 -23.141 -17.312 1 89.69 93 GLU A N 1
ATOM 701 C CA . GLU A 1 93 ? -11.148 -22.375 -18.531 1 89.69 93 GLU A CA 1
ATOM 702 C C . GLU A 1 93 ? -9.734 -22.54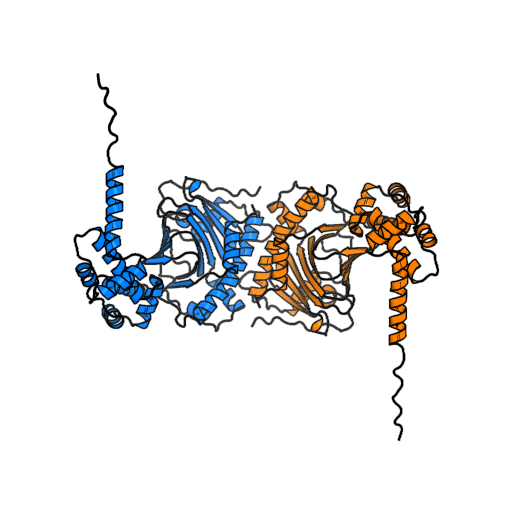7 -19.094 1 89.69 93 GLU A C 1
ATOM 704 O O . GLU A 1 93 ? -8.812 -22.906 -18.359 1 89.69 93 GLU A O 1
ATOM 709 N N . SER A 1 94 ? -9.688 -22.422 -20.422 1 88.62 94 SER A N 1
ATOM 710 C CA . SER A 1 94 ? -8.398 -22.422 -21.094 1 88.62 94 SER A CA 1
ATOM 711 C C . SER A 1 94 ? -7.723 -21.062 -21.016 1 88.62 94 SER A C 1
ATOM 713 O O . SER A 1 94 ? -8.367 -20.031 -21.219 1 88.62 94 SER A O 1
ATOM 715 N N . VAL A 1 95 ? -6.465 -21.078 -20.688 1 90.75 95 VAL A N 1
ATOM 716 C CA . VAL A 1 95 ? -5.676 -19.859 -20.656 1 90.75 95 VAL A CA 1
ATOM 717 C C . VAL A 1 95 ? -4.73 -19.812 -21.844 1 90.75 95 VAL A C 1
ATOM 719 O O . VAL A 1 95 ? -3.771 -20.578 -21.922 1 90.75 95 VAL A O 1
ATOM 722 N N . LEU A 1 96 ? -5 -18.906 -22.734 1 90.94 96 LEU A N 1
ATOM 723 C CA . LEU A 1 96 ? -4.207 -18.734 -23.938 1 90.94 96 LEU A CA 1
ATOM 724 C C . LEU A 1 96 ? -3.006 -17.828 -23.688 1 90.94 96 LEU A C 1
ATOM 726 O O . LEU A 1 96 ? -3.072 -16.938 -22.828 1 90.94 96 LEU A O 1
ATOM 730 N N . PRO A 1 97 ? -1.936 -18.125 -24.438 1 89.44 97 PRO A N 1
ATOM 731 C CA . PRO A 1 97 ? -0.741 -17.312 -24.219 1 89.44 97 PRO A CA 1
ATOM 732 C C . PRO A 1 97 ? -0.921 -15.867 -24.672 1 89.44 97 PRO A C 1
ATOM 734 O O . PRO A 1 97 ? -1.444 -15.617 -25.766 1 89.44 97 PRO A O 1
ATOM 737 N N . GLU A 1 98 ? -0.561 -14.883 -23.766 1 92.56 98 GLU A N 1
ATOM 738 C CA . GLU A 1 98 ? -0.617 -13.461 -24.094 1 92.56 98 GLU A CA 1
ATOM 739 C C . GLU A 1 98 ? 0.67 -12.75 -23.688 1 92.56 98 GLU A C 1
ATOM 741 O O . GLU A 1 98 ? 0.77 -11.523 -23.781 1 92.56 98 GLU A O 1
ATOM 746 N N . GLY A 1 99 ? 1.616 -13.547 -23.234 1 90.75 99 GLY A N 1
ATOM 747 C CA . GLY A 1 99 ? 2.916 -12.992 -22.891 1 90.75 99 GLY A CA 1
ATOM 748 C C . GLY A 1 99 ? 2.959 -12.375 -21.5 1 90.75 99 GLY A C 1
ATOM 749 O O . GLY A 1 99 ? 3.971 -11.789 -21.109 1 90.75 99 GLY A O 1
ATOM 750 N N . TYR A 1 100 ? 1.929 -12.531 -20.734 1 94.81 100 TYR A N 1
ATOM 751 C CA . TYR A 1 100 ? 1.913 -11.984 -19.375 1 94.81 100 TYR A CA 1
ATOM 752 C C . TYR A 1 100 ? 2.828 -12.781 -18.453 1 94.81 100 TYR A C 1
ATOM 754 O O . TYR A 1 100 ? 2.957 -14 -18.594 1 94.81 100 TYR A O 1
ATOM 762 N N . ILE A 1 101 ? 3.482 -12.07 -17.594 1 95.38 101 ILE A N 1
ATOM 763 C CA . ILE A 1 101 ? 3.949 -12.695 -16.359 1 95.38 101 ILE A CA 1
ATOM 764 C C . ILE A 1 101 ? 2.838 -12.656 -15.312 1 95.38 101 ILE A C 1
ATOM 766 O O . ILE A 1 101 ? 2.393 -11.578 -14.914 1 95.38 101 ILE A O 1
ATOM 770 N N . GLU A 1 102 ? 2.469 -13.836 -14.922 1 96.12 102 GLU A N 1
ATOM 771 C CA . GLU A 1 102 ? 1.302 -13.914 -14.047 1 96.12 102 GLU A CA 1
ATOM 772 C C . GLU A 1 102 ? 1.705 -14.273 -12.617 1 96.12 102 GLU A C 1
ATOM 774 O O . GLU A 1 102 ? 2.506 -15.188 -12.398 1 96.12 102 GLU A O 1
ATOM 779 N N . PHE A 1 103 ? 1.198 -13.484 -11.68 1 96.62 103 PHE A N 1
ATOM 780 C CA . PHE A 1 103 ? 1.326 -13.773 -10.258 1 96.62 103 PHE A CA 1
ATOM 781 C C . PHE A 1 103 ? -0.024 -14.148 -9.656 1 96.62 103 PHE A C 1
ATOM 783 O O . PHE A 1 103 ? -0.94 -13.328 -9.609 1 96.62 103 PHE A O 1
ATOM 790 N N . HIS A 1 104 ? -0.167 -15.398 -9.219 1 95.81 104 HIS A N 1
ATOM 791 C CA . HIS A 1 104 ? -1.406 -15.867 -8.609 1 95.81 104 HIS A CA 1
ATOM 792 C C . HIS A 1 104 ? -1.225 -16.094 -7.113 1 95.81 104 HIS A C 1
ATOM 794 O O . HIS A 1 104 ? -0.521 -17.031 -6.707 1 95.81 104 HIS A O 1
ATOM 800 N N . PHE A 1 105 ? -1.858 -15.297 -6.379 1 94.44 105 PHE A N 1
ATOM 801 C CA . PHE A 1 105 ? -1.876 -15.445 -4.926 1 94.44 105 PHE A CA 1
ATOM 802 C C . PHE A 1 105 ? -3.115 -16.203 -4.477 1 94.44 105 PHE A C 1
ATOM 804 O O . PHE A 1 105 ? -4.215 -15.648 -4.438 1 94.44 105 PHE A O 1
ATOM 811 N N . MET A 1 106 ? -2.893 -17.438 -4.094 1 91.06 106 MET A N 1
ATOM 812 C CA . MET A 1 106 ? -3.998 -18.297 -3.664 1 91.06 106 MET A CA 1
ATOM 813 C C . MET A 1 106 ? -4.141 -18.266 -2.145 1 91.06 106 MET A C 1
ATOM 815 O O . MET A 1 106 ? -3.201 -18.609 -1.423 1 91.06 106 MET A O 1
ATOM 819 N N . VAL A 1 107 ? -5.262 -17.781 -1.753 1 87.12 107 VAL A N 1
ATOM 820 C CA . VAL A 1 107 ? -5.539 -17.734 -0.321 1 87.12 107 VAL A CA 1
ATOM 821 C C . VAL A 1 107 ? -6.395 -18.938 0.071 1 87.12 107 VAL A C 1
ATOM 823 O O . VAL A 1 107 ? -6.18 -19.547 1.122 1 87.12 107 VAL A O 1
ATOM 826 N N . ALA A 1 108 ? -7.352 -19.25 -0.701 1 81.81 108 ALA A N 1
ATOM 827 C CA . ALA A 1 108 ? -8.227 -20.406 -0.466 1 81.81 108 ALA A CA 1
ATOM 828 C C . ALA A 1 108 ? -8.773 -20.953 -1.78 1 81.81 108 ALA A C 1
ATOM 830 O O . ALA A 1 108 ? -9.008 -20.203 -2.729 1 81.81 108 ALA A O 1
ATOM 831 N N . GLY A 1 109 ? -9.031 -22.281 -1.76 1 83.88 109 GLY A N 1
ATOM 832 C CA . GLY A 1 109 ? -9.703 -22.938 -2.867 1 83.88 109 GLY A CA 1
ATOM 833 C C . GLY A 1 109 ? -8.789 -23.875 -3.645 1 83.88 109 GLY A C 1
ATOM 834 O O . GLY A 1 109 ? -7.637 -23.531 -3.924 1 83.88 109 GLY A O 1
ATOM 835 N N . PRO A 1 110 ? -9.289 -25.016 -3.916 1 80.12 110 PRO A N 1
ATOM 836 C CA . PRO A 1 110 ? -8.5 -25.953 -4.727 1 80.12 110 PRO A CA 1
ATOM 837 C C . PRO A 1 110 ? -8.398 -25.516 -6.188 1 80.12 110 PRO A C 1
ATOM 839 O O . PRO A 1 110 ? -9.406 -25.203 -6.816 1 80.12 110 PRO A O 1
ATOM 842 N N . VAL A 1 111 ? -7.156 -25.438 -6.641 1 87.44 111 VAL A N 1
ATOM 843 C CA . VAL A 1 111 ? -6.906 -25.078 -8.039 1 87.44 111 VAL A CA 1
ATOM 844 C C . VAL A 1 111 ? -5.969 -26.109 -8.672 1 87.44 111 VAL A C 1
ATOM 846 O O . VAL A 1 111 ? -5.035 -26.578 -8.023 1 87.44 111 VAL A O 1
ATOM 849 N N . SER A 1 112 ? -6.375 -26.516 -9.836 1 84.44 112 SER A N 1
ATOM 850 C CA . SER A 1 112 ? -5.473 -27.344 -10.625 1 84.44 112 SER A CA 1
ATOM 851 C C . SER A 1 112 ? -5.203 -26.734 -11.992 1 84.44 112 SER A C 1
ATOM 853 O O . SER A 1 112 ? -6.059 -26.031 -12.547 1 84.44 112 SER A O 1
ATOM 855 N N . VAL A 1 113 ? -4.066 -26.922 -12.438 1 84.81 113 VAL A N 1
ATOM 856 C CA . VAL A 1 113 ? -3.648 -26.422 -13.742 1 84.81 113 VAL A CA 1
ATOM 857 C C . VAL A 1 113 ? -3.182 -27.594 -14.609 1 84.81 113 VAL A C 1
ATOM 859 O O . VAL A 1 113 ? -2.408 -28.438 -14.156 1 84.81 113 VAL A O 1
ATOM 862 N N . GLU A 1 114 ? -3.801 -27.656 -15.734 1 82.19 114 GLU A N 1
ATOM 863 C CA . GLU A 1 114 ? -3.424 -28.688 -16.688 1 82.19 114 GLU A CA 1
ATOM 864 C C . GLU A 1 114 ? -2.748 -28.094 -17.922 1 82.19 114 GLU A C 1
ATOM 866 O O . GLU A 1 114 ? -3.299 -27.203 -18.562 1 82.19 114 GLU A O 1
ATOM 871 N N . PHE A 1 115 ? -1.64 -28.453 -18.016 1 73.44 115 PHE A N 1
ATOM 872 C CA . PHE A 1 115 ? -0.908 -28.016 -19.203 1 73.44 115 PHE A CA 1
ATOM 873 C C . PHE A 1 115 ? -1.056 -29.031 -20.328 1 73.44 115 PHE A C 1
ATOM 875 O O . PHE A 1 115 ? -1.169 -30.234 -20.078 1 73.44 115 PHE A O 1
ATOM 882 N N . SER A 1 116 ? -1.827 -28.547 -21.453 1 61.66 116 SER A N 1
ATOM 883 C CA . SER A 1 116 ? -2.145 -29.453 -22.547 1 61.66 116 SER A CA 1
ATOM 884 C C . SER A 1 116 ? -1.55 -30.828 -22.328 1 61.66 116 SER A C 1
ATOM 886 O O . SER A 1 116 ? -1.785 -31.453 -21.281 1 61.66 116 SER A O 1
ATOM 888 N N . GLU A 1 117 ? -0.782 -31.234 -23.094 1 54.12 117 GLU A N 1
ATOM 889 C CA . GLU A 1 117 ? -0.347 -32.625 -23.156 1 54.12 117 GLU A CA 1
ATOM 890 C C . GLU A 1 117 ? 0.514 -33 -21.953 1 54.12 117 GLU A C 1
ATOM 892 O O . GLU A 1 117 ? 0.949 -34.125 -21.812 1 54.12 117 GLU A O 1
ATOM 897 N N . ALA A 1 118 ? 0.594 -31.969 -21 1 50.38 118 ALA A N 1
ATOM 898 C CA . ALA A 1 118 ? 1.824 -32 -20.203 1 50.38 118 ALA A CA 1
ATOM 899 C C . ALA A 1 118 ? 1.535 -32.406 -18.766 1 50.38 118 ALA A C 1
ATOM 901 O O . ALA A 1 118 ? 2.453 -32.719 -18 1 50.38 118 ALA A O 1
ATOM 902 N N . GLY A 1 119 ? 0.339 -32.469 -18.328 1 61.44 119 GLY A N 1
ATOM 903 C CA . GLY A 1 119 ? 0.102 -32.906 -16.969 1 61.44 119 GLY A CA 1
ATOM 904 C C . GLY A 1 119 ? -0.664 -31.891 -16.141 1 61.44 119 GLY A C 1
ATOM 905 O O . GLY A 1 119 ? -0.989 -30.797 -16.625 1 61.44 119 GLY A O 1
ATOM 906 N N . ARG A 1 120 ? -1.184 -32.438 -14.938 1 70.38 120 ARG A N 1
ATOM 907 C CA . ARG A 1 120 ? -2.029 -31.672 -14.023 1 70.38 120 ARG A CA 1
ATOM 908 C C . ARG A 1 120 ? -1.271 -31.297 -12.758 1 70.38 120 ARG A C 1
ATOM 910 O O . ARG A 1 120 ? -0.561 -32.125 -12.18 1 70.38 120 ARG A O 1
ATOM 917 N N . ILE A 1 121 ? -1.246 -29.984 -12.438 1 72 121 ILE A N 1
ATOM 918 C CA . ILE A 1 121 ? -0.624 -29.469 -11.227 1 72 121 ILE A CA 1
ATOM 919 C C . ILE A 1 121 ? -1.702 -29 -10.258 1 72 121 ILE A C 1
ATOM 921 O O . ILE A 1 121 ? -2.635 -28.297 -10.656 1 72 121 ILE A O 1
ATOM 925 N N . GLU A 1 122 ? -1.501 -29.516 -9.031 1 75.81 122 GLU A N 1
ATOM 926 C CA . GLU A 1 122 ? -2.381 -28.984 -7.984 1 75.81 122 GLU A CA 1
ATOM 927 C C . GLU A 1 122 ? -1.739 -27.812 -7.262 1 75.81 122 GLU A C 1
ATOM 929 O O . GLU A 1 122 ? -0.562 -27.859 -6.898 1 75.81 122 GLU A O 1
ATOM 934 N N . VAL A 1 123 ? -2.477 -26.797 -7.09 1 76.38 123 VAL A N 1
ATOM 935 C CA . VAL A 1 123 ? -1.982 -25.609 -6.41 1 76.38 123 VAL A CA 1
ATOM 936 C C . VAL A 1 123 ? -2.498 -25.578 -4.973 1 76.38 123 VAL A C 1
ATOM 938 O O . VAL A 1 123 ? -3.705 -25.688 -4.738 1 76.38 123 VAL A O 1
ATOM 941 N N . THR A 1 124 ? -1.594 -25.516 -4.023 1 69.69 124 THR A N 1
ATOM 942 C CA . THR A 1 124 ? -1.945 -25.469 -2.607 1 69.69 124 THR A CA 1
ATOM 943 C C . THR A 1 124 ? -2.154 -24.016 -2.152 1 69.69 124 THR A C 1
ATOM 945 O O . THR A 1 124 ? -1.704 -23.078 -2.814 1 69.69 124 THR A O 1
ATOM 948 N N . SER A 1 125 ? -2.914 -23.891 -1.056 1 71.69 125 SER A N 1
ATOM 949 C CA . SER A 1 125 ? -3.139 -22.578 -0.452 1 71.69 125 SER A CA 1
ATOM 950 C C . SER A 1 125 ? -2.754 -22.578 1.023 1 71.69 125 SER A C 1
ATOM 952 O O . SER A 1 125 ? -2.916 -23.594 1.715 1 71.69 125 SER A O 1
ATOM 954 N N . PRO A 1 126 ? -2.176 -21.391 1.399 1 76.25 126 PRO A N 1
ATOM 955 C CA . PRO A 1 126 ? -1.853 -20.172 0.646 1 76.25 126 PRO A CA 1
ATOM 956 C C . PRO A 1 126 ? -0.524 -20.281 -0.1 1 76.25 126 PRO A C 1
ATOM 958 O O . PRO A 1 126 ? 0.415 -20.922 0.39 1 76.25 126 PRO A O 1
ATOM 961 N N . ASN A 1 127 ? -0.47 -19.766 -1.251 1 84 127 ASN A N 1
ATOM 962 C CA . ASN A 1 127 ? 0.769 -19.812 -2.021 1 84 127 ASN A CA 1
ATOM 963 C C . ASN A 1 127 ? 0.804 -18.734 -3.096 1 84 127 ASN A C 1
ATOM 965 O O . ASN A 1 127 ? -0.229 -18.156 -3.43 1 84 127 ASN A O 1
ATOM 969 N N . LEU A 1 128 ? 2.021 -18.422 -3.52 1 90.62 128 LEU A N 1
ATOM 970 C CA . LEU A 1 128 ? 2.244 -17.641 -4.73 1 90.62 128 LEU A CA 1
ATOM 971 C C . LEU A 1 128 ? 2.676 -18.547 -5.887 1 90.62 128 LEU A C 1
ATOM 973 O O . LEU A 1 128 ? 3.662 -19.266 -5.773 1 90.62 128 LEU A O 1
ATOM 977 N N . THR A 1 129 ? 1.912 -18.594 -6.91 1 91.06 129 THR A N 1
ATOM 978 C CA . THR A 1 129 ? 2.285 -19.281 -8.141 1 91.06 129 THR A CA 1
ATOM 979 C C . THR A 1 129 ? 2.586 -18.281 -9.25 1 91.06 129 THR A C 1
ATOM 981 O O . THR A 1 129 ? 1.734 -17.453 -9.602 1 91.06 129 THR A O 1
ATOM 984 N N . VAL A 1 130 ? 3.764 -18.328 -9.758 1 92.12 130 VAL A N 1
ATOM 985 C CA . VAL A 1 130 ? 4.164 -17.469 -10.875 1 92.12 130 VAL A CA 1
ATOM 986 C C . VAL A 1 130 ? 4.184 -18.281 -12.164 1 92.12 130 VAL A C 1
ATOM 988 O O . VAL A 1 130 ? 4.793 -19.359 -12.227 1 92.12 130 VAL A O 1
ATOM 991 N N . VAL A 1 131 ? 3.512 -17.75 -13.156 1 90.75 131 VAL A N 1
ATOM 992 C CA . VAL A 1 131 ? 3.418 -18.453 -14.422 1 90.75 131 VAL A CA 1
ATOM 993 C C . VAL A 1 131 ? 3.859 -17.547 -15.562 1 90.75 131 VAL A C 1
ATOM 995 O O . VAL A 1 131 ? 3.479 -16.375 -15.609 1 90.75 131 VAL A O 1
ATOM 998 N N . HIS A 1 132 ? 4.66 -18.047 -16.359 1 89.12 132 HIS A N 1
ATOM 999 C CA . HIS A 1 132 ? 5.023 -17.406 -17.625 1 89.12 132 HIS A CA 1
ATOM 1000 C C . HIS A 1 132 ? 5.047 -18.406 -18.766 1 89.12 132 HIS A C 1
ATOM 1002 O O . HIS A 1 132 ? 5.848 -19.344 -18.75 1 89.12 132 HIS A O 1
ATOM 1008 N N . GLN A 1 133 ? 4.18 -18.203 -19.625 1 86.56 133 GLN A N 1
ATOM 1009 C CA . GLN A 1 133 ? 4.035 -19.156 -20.719 1 86.56 133 GLN A CA 1
ATOM 1010 C C . GLN A 1 133 ? 4.613 -18.609 -22.016 1 86.56 133 GLN A C 1
ATOM 1012 O O . GLN A 1 133 ? 4.488 -17.422 -22.297 1 86.56 133 GLN A O 1
ATOM 1017 N N . GLY A 1 134 ? 5.223 -19.547 -22.719 1 85.19 134 GLY A N 1
ATOM 1018 C CA . GLY A 1 134 ? 5.637 -19.203 -24.062 1 85.19 134 GLY A CA 1
ATOM 1019 C C . GLY A 1 134 ? 4.473 -19.047 -25.031 1 85.19 134 GLY A C 1
ATOM 1020 O O . GLY A 1 134 ? 3.34 -19.406 -24.703 1 85.19 134 GLY A O 1
ATOM 1021 N N . ASP A 1 135 ? 4.73 -18.562 -26.188 1 86.19 135 ASP A N 1
ATOM 1022 C CA . ASP A 1 135 ? 3.707 -18.125 -27.125 1 86.19 135 ASP A CA 1
ATOM 1023 C C . ASP A 1 135 ? 2.93 -19.312 -27.688 1 86.19 135 ASP A C 1
ATOM 1025 O O . ASP A 1 135 ? 1.839 -19.141 -28.234 1 86.19 135 ASP A O 1
ATOM 1029 N N . ASP A 1 136 ? 3.443 -20.531 -27.531 1 82.94 136 ASP A N 1
ATOM 1030 C CA . ASP A 1 136 ? 2.781 -21.703 -28.078 1 82.94 136 ASP A CA 1
ATOM 1031 C C . ASP A 1 136 ? 2.232 -22.594 -26.969 1 82.94 136 ASP A C 1
ATOM 1033 O O . ASP A 1 136 ? 1.829 -23.734 -27.219 1 82.94 136 ASP A O 1
ATOM 1037 N N . MET A 1 137 ? 2.24 -22.047 -25.781 1 81.25 137 MET A N 1
ATOM 1038 C CA . MET A 1 137 ? 1.83 -22.859 -24.641 1 81.25 137 MET A CA 1
ATOM 1039 C C . MET A 1 137 ? 0.493 -22.359 -24.094 1 81.25 137 MET A C 1
ATOM 1041 O O . MET A 1 137 ? 0.284 -21.156 -23.922 1 81.25 137 MET A O 1
ATOM 1045 N N . HIS A 1 138 ? -0.483 -23.266 -24.016 1 82.25 138 HIS A N 1
ATOM 1046 C CA . HIS A 1 138 ? -1.712 -22.953 -23.297 1 82.25 138 HIS A CA 1
ATOM 1047 C C . HIS A 1 138 ? -1.963 -23.953 -22.172 1 82.25 138 HIS A C 1
ATOM 1049 O O . HIS A 1 138 ? -1.378 -25.031 -22.172 1 82.25 138 HIS A O 1
ATOM 1055 N N . TYR A 1 139 ? -2.693 -23.578 -21.172 1 83.75 139 TYR A N 1
ATOM 1056 C CA . TYR A 1 139 ? -3.039 -24.484 -20.094 1 83.75 139 TYR A CA 1
ATOM 1057 C C . TYR A 1 139 ? -4.488 -24.297 -19.656 1 83.75 139 TYR A C 1
ATOM 1059 O O . TYR A 1 139 ? -5.152 -23.344 -20.094 1 83.75 139 TYR A O 1
ATOM 1067 N N . GLN A 1 140 ? -4.945 -25.297 -19.031 1 86.62 140 GLN A N 1
ATOM 1068 C CA . GLN A 1 140 ? -6.297 -25.266 -18.484 1 86.62 140 GLN A CA 1
ATOM 1069 C C . GLN A 1 140 ? -6.273 -25.109 -16.969 1 86.62 140 GLN A C 1
ATOM 1071 O O . GLN A 1 140 ? -5.516 -25.797 -16.266 1 86.62 140 GLN A O 1
ATOM 1076 N N . VAL A 1 141 ? -7.023 -24.125 -16.516 1 90.94 141 VAL A N 1
ATOM 1077 C CA . VAL A 1 141 ? -7.152 -23.938 -15.078 1 90.94 141 VAL A CA 1
ATOM 1078 C C . VAL A 1 141 ? -8.523 -24.438 -14.617 1 90.94 141 VAL A C 1
ATOM 1080 O O . VAL A 1 141 ? -9.531 -24.188 -15.289 1 90.94 141 VAL A O 1
ATOM 1083 N N . SER A 1 142 ? -8.492 -25.188 -13.562 1 88.44 142 SER A N 1
ATOM 1084 C CA . SER A 1 142 ? -9.734 -25.688 -12.969 1 88.44 142 SER A CA 1
ATOM 1085 C C . SER A 1 142 ? -9.828 -25.328 -11.492 1 88.44 142 SER A C 1
ATOM 1087 O O . SER A 1 142 ? -8.914 -25.609 -10.719 1 88.44 142 SER A O 1
ATOM 1089 N N . CYS A 1 143 ? -10.891 -24.672 -11.211 1 89.19 143 CYS A N 1
ATOM 1090 C CA . CYS A 1 143 ? -11.195 -24.344 -9.82 1 89.19 143 CYS A CA 1
ATOM 1091 C C . CYS A 1 143 ? -12.297 -25.25 -9.273 1 89.19 143 CYS A C 1
ATOM 1093 O O . CYS A 1 143 ? -13.414 -25.25 -9.797 1 89.19 143 CYS A O 1
ATOM 1095 N N . GLY A 1 144 ? -11.984 -26 -8.227 1 85.25 144 GLY A N 1
ATOM 1096 C CA . GLY A 1 144 ? -12.961 -26.891 -7.629 1 85.25 144 GLY A CA 1
ATOM 1097 C C . GLY A 1 144 ? -13.984 -26.172 -6.77 1 85.25 144 GLY A C 1
ATOM 1098 O O . GLY A 1 144 ? -13.867 -24.969 -6.535 1 85.25 144 GLY A O 1
ATOM 1099 N N . PRO A 1 145 ? -15.055 -26.906 -6.336 1 86.12 145 PRO A N 1
ATOM 1100 C CA . PRO A 1 145 ? -16.078 -26.312 -5.48 1 86.12 145 PRO A CA 1
ATOM 1101 C C . PRO A 1 145 ? -15.555 -25.922 -4.102 1 86.12 145 PRO A C 1
ATOM 1103 O O . PRO A 1 145 ? -14.633 -26.578 -3.588 1 86.12 145 PRO A O 1
ATOM 1106 N N . GLY A 1 146 ? -16.141 -24.859 -3.508 1 83.38 146 GLY A N 1
ATOM 1107 C CA . GLY A 1 146 ? -15.758 -24.375 -2.193 1 83.38 146 GLY A CA 1
ATOM 1108 C C . GLY A 1 146 ? -15.375 -22.906 -2.189 1 83.38 146 GLY A C 1
ATOM 1109 O O . GLY A 1 146 ? -15.688 -22.172 -3.131 1 83.38 146 GLY A O 1
ATOM 1110 N N . LEU A 1 147 ? -14.781 -22.578 -1.065 1 84.06 147 LEU A N 1
ATOM 1111 C CA . LEU A 1 147 ? -14.344 -21.188 -0.925 1 84.06 147 LEU A CA 1
ATOM 1112 C C . LEU A 1 147 ? -13.188 -20.891 -1.878 1 84.06 147 LEU A C 1
ATOM 1114 O O . LEU A 1 147 ? -12.258 -21.688 -2.012 1 84.06 147 LEU A O 1
ATOM 1118 N N . TRP A 1 148 ? -13.383 -19.875 -2.559 1 90.25 148 TRP A N 1
ATOM 1119 C CA . TRP A 1 148 ? -12.352 -19.422 -3.494 1 90.25 148 TRP A CA 1
ATOM 1120 C C . TRP A 1 148 ? -11.961 -17.969 -3.225 1 90.25 148 TRP A C 1
ATOM 1122 O O . TRP A 1 148 ? -12.773 -17.062 -3.396 1 90.25 148 TRP A O 1
ATOM 1132 N N . ARG A 1 149 ? -10.711 -17.766 -2.801 1 92.44 149 ARG A N 1
ATOM 1133 C CA . ARG A 1 149 ? -10.141 -16.453 -2.553 1 92.44 149 ARG A CA 1
ATOM 1134 C C . ARG A 1 149 ? -8.742 -16.344 -3.143 1 92.44 149 ARG A C 1
ATOM 1136 O O . ARG A 1 149 ? -7.828 -17.047 -2.721 1 92.44 149 ARG A O 1
ATOM 1143 N N . SER A 1 150 ? -8.633 -15.523 -4.141 1 95.44 150 SER A N 1
ATOM 1144 C CA . SER A 1 150 ? -7.332 -15.383 -4.785 1 95.44 150 SER A CA 1
ATOM 1145 C C . SER A 1 150 ? -7.184 -14.008 -5.43 1 95.44 150 SER A C 1
ATOM 1147 O O . SER A 1 150 ? -8.172 -13.305 -5.648 1 95.44 150 SER A O 1
ATOM 1149 N N . VAL A 1 151 ? -5.957 -13.594 -5.633 1 97.56 151 VAL A N 1
ATOM 1150 C CA . VAL A 1 151 ? -5.609 -12.391 -6.379 1 97.56 151 VAL A CA 1
ATOM 1151 C C . VAL A 1 151 ? -4.641 -12.742 -7.508 1 97.56 151 VAL A C 1
ATOM 1153 O O . VAL A 1 151 ? -3.631 -13.414 -7.281 1 97.56 151 VAL A O 1
ATOM 1156 N N . GLY A 1 152 ? -5.02 -12.391 -8.719 1 97.75 152 GLY A N 1
ATOM 1157 C CA . GLY A 1 152 ? -4.148 -12.586 -9.867 1 97.75 152 GLY A CA 1
ATOM 1158 C C . GLY A 1 152 ? -3.643 -11.281 -10.453 1 97.75 152 GLY A C 1
ATOM 1159 O O . GLY A 1 152 ? -4.426 -10.352 -10.688 1 97.75 152 GLY A O 1
ATOM 1160 N N . LEU A 1 153 ? -2.381 -11.211 -10.602 1 98 153 LEU A N 1
ATOM 1161 C CA . LEU A 1 153 ? -1.739 -10.078 -11.258 1 98 153 LEU A CA 1
ATOM 1162 C C . LEU A 1 153 ? -1.164 -10.484 -12.609 1 98 153 LEU A C 1
ATOM 1164 O O . LEU A 1 153 ? -0.427 -11.469 -12.703 1 98 153 LEU A O 1
ATOM 1168 N N . TYR A 1 154 ? -1.589 -9.75 -13.648 1 97.81 154 TYR A N 1
ATOM 1169 C CA . TYR A 1 154 ? -1.101 -9.969 -15.008 1 97.81 154 TYR A CA 1
ATOM 1170 C C . TYR A 1 154 ? -0.283 -8.781 -15.492 1 97.81 154 TYR A C 1
ATOM 1172 O O . TYR A 1 154 ? -0.824 -7.688 -15.695 1 97.81 154 TYR A O 1
ATOM 1180 N N . ILE A 1 155 ? 0.999 -9.016 -15.719 1 96.56 155 ILE A N 1
ATOM 1181 C CA . ILE A 1 155 ? 1.902 -7.945 -16.109 1 96.56 155 ILE A CA 1
ATOM 1182 C C . ILE A 1 155 ? 2.457 -8.227 -17.516 1 96.56 155 ILE A C 1
ATOM 1184 O O . ILE A 1 155 ? 3.008 -9.297 -17.766 1 96.56 155 ILE A O 1
ATOM 1188 N N . SER A 1 156 ? 2.293 -7.215 -18.391 1 95.12 156 SER A N 1
ATOM 1189 C CA . SER A 1 156 ? 2.822 -7.406 -19.734 1 95.12 156 SER A CA 1
ATOM 1190 C C . SER A 1 156 ? 4.32 -7.688 -19.703 1 95.12 156 SER A C 1
ATOM 1192 O O . SER A 1 156 ? 5.035 -7.184 -18.828 1 95.12 156 SER A O 1
ATOM 1194 N N . ARG A 1 157 ? 4.754 -8.445 -20.656 1 92.25 157 ARG A N 1
ATOM 1195 C CA . ARG A 1 157 ? 6.156 -8.852 -20.75 1 92.25 157 ARG A CA 1
ATOM 1196 C C . ARG A 1 157 ? 7.074 -7.641 -20.812 1 92.25 157 ARG A C 1
ATOM 1198 O O . ARG A 1 157 ? 8.078 -7.578 -20.094 1 92.25 157 ARG A O 1
ATOM 1205 N N . GLU A 1 158 ? 6.707 -6.719 -21.578 1 91.12 158 GLU A N 1
ATOM 1206 C CA . GLU A 1 158 ? 7.543 -5.539 -21.766 1 91.12 158 GLU A CA 1
ATOM 1207 C C . GLU A 1 158 ? 7.676 -4.734 -20.484 1 91.12 158 GLU A C 1
ATOM 1209 O O . GLU A 1 158 ? 8.781 -4.324 -20.109 1 91.12 158 GLU A O 1
ATOM 1214 N N . TYR A 1 159 ? 6.578 -4.5 -19.844 1 93.25 159 TYR A N 1
ATOM 1215 C CA . TYR A 1 159 ? 6.613 -3.744 -18.594 1 93.25 159 TYR A CA 1
ATOM 1216 C C . TYR A 1 159 ? 7.414 -4.484 -17.531 1 93.25 159 TYR A C 1
ATOM 1218 O O . TYR A 1 159 ? 8.219 -3.879 -16.828 1 93.25 159 TYR A O 1
ATOM 1226 N N . PHE A 1 160 ? 7.18 -5.75 -17.484 1 94.06 160 PHE A N 1
ATOM 1227 C CA . PHE A 1 160 ? 7.867 -6.523 -16.453 1 94.06 160 PHE A CA 1
ATOM 1228 C C . PHE A 1 160 ? 9.375 -6.512 -16.688 1 94.06 160 PHE A C 1
ATOM 1230 O O . PHE A 1 160 ? 10.148 -6.395 -15.742 1 94.06 160 PHE A O 1
ATOM 1237 N N . HIS A 1 161 ? 9.773 -6.684 -17.922 1 91.06 161 HIS A N 1
ATOM 1238 C CA . HIS A 1 161 ? 11.195 -6.629 -18.234 1 91.06 161 HIS A CA 1
ATOM 1239 C C . HIS A 1 161 ? 11.797 -5.293 -17.828 1 91.06 161 HIS A C 1
ATOM 1241 O O . HIS A 1 161 ? 12.891 -5.254 -17.25 1 91.06 161 HIS A O 1
ATOM 1247 N N . SER A 1 162 ? 11.125 -4.285 -18.109 1 90.88 162 SER A N 1
ATOM 1248 C CA . SER A 1 162 ? 11.594 -2.959 -17.734 1 90.88 162 SER A CA 1
ATOM 1249 C C . SER A 1 162 ? 11.641 -2.801 -16.219 1 90.88 162 SER A C 1
ATOM 1251 O O . SER A 1 162 ? 12.594 -2.232 -15.672 1 90.88 162 SER A O 1
ATOM 1253 N N . PHE A 1 163 ? 10.641 -3.307 -15.617 1 91.81 163 PHE A N 1
ATOM 1254 C CA . PHE A 1 163 ? 10.547 -3.283 -14.164 1 91.81 163 PHE A CA 1
ATOM 1255 C C . PHE A 1 163 ? 11.703 -4.051 -13.539 1 91.81 163 PHE A C 1
ATOM 1257 O O . PHE A 1 163 ? 12.352 -3.557 -12.609 1 91.81 163 PHE A O 1
ATOM 1264 N N . LEU A 1 164 ? 11.922 -5.168 -14.047 1 91.19 164 LEU A N 1
ATOM 1265 C CA . LEU A 1 164 ? 12.992 -6.016 -13.547 1 91.19 164 LEU A CA 1
ATOM 1266 C C . LEU A 1 164 ? 14.352 -5.355 -13.75 1 91.19 164 LEU A C 1
ATOM 1268 O O . LEU A 1 164 ? 15.18 -5.332 -12.828 1 91.19 164 LEU A O 1
ATOM 1272 N N . ARG A 1 165 ? 14.516 -4.875 -14.898 1 89.69 165 ARG A N 1
ATOM 1273 C CA . ARG A 1 165 ? 15.773 -4.199 -15.219 1 89.69 165 ARG A CA 1
ATOM 1274 C C . ARG A 1 165 ? 16.031 -3.035 -14.266 1 89.69 165 ARG A C 1
ATOM 1276 O O . ARG A 1 165 ? 17.125 -2.891 -13.734 1 89.69 165 ARG A O 1
ATOM 1283 N N . ALA A 1 166 ? 15.016 -2.281 -14.031 1 87.5 166 ALA A N 1
ATOM 1284 C CA . ALA A 1 166 ? 15.133 -1.085 -13.203 1 87.5 166 ALA A CA 1
ATOM 1285 C C . ALA A 1 166 ? 15.281 -1.45 -11.734 1 87.5 166 ALA A C 1
ATOM 1287 O O . ALA A 1 166 ? 15.789 -0.656 -10.938 1 87.5 166 ALA A O 1
ATOM 1288 N N . SER A 1 167 ? 14.875 -2.646 -11.414 1 87.81 167 SER A N 1
ATOM 1289 C CA . SER A 1 167 ? 14.805 -3.029 -10.008 1 87.81 167 SER A CA 1
ATOM 1290 C C . SER A 1 167 ? 16.031 -3.85 -9.602 1 87.81 167 SER A C 1
ATOM 1292 O O . SER A 1 167 ? 16.531 -3.707 -8.484 1 87.81 167 SER A O 1
ATOM 1294 N N . MET A 1 168 ? 16.469 -4.75 -10.484 1 85.25 168 MET A N 1
ATOM 1295 C CA . MET A 1 168 ? 17.453 -5.738 -10.086 1 85.25 168 MET A CA 1
ATOM 1296 C C . MET A 1 168 ? 18.609 -5.789 -11.078 1 85.25 168 MET A C 1
ATOM 1298 O O . MET A 1 168 ? 19.594 -6.504 -10.875 1 85.25 168 MET A O 1
ATOM 1302 N N . GLY A 1 169 ? 18.469 -5.094 -12.078 1 85.69 169 GLY A N 1
ATOM 1303 C CA . GLY A 1 169 ? 19.484 -5.176 -13.117 1 85.69 169 GLY A CA 1
ATOM 1304 C C . GLY A 1 169 ? 19.266 -6.316 -14.086 1 85.69 169 GLY A C 1
ATOM 1305 O O . GLY A 1 169 ? 18.203 -6.953 -14.062 1 85.69 169 GLY A O 1
ATOM 1306 N N . VAL A 1 170 ? 20.219 -6.574 -15.039 1 86.25 170 VAL A N 1
ATOM 1307 C CA . VAL A 1 170 ? 20 -7.504 -16.141 1 86.25 170 VAL A CA 1
ATOM 1308 C C . VAL A 1 170 ? 20.891 -8.734 -15.969 1 86.25 170 VAL A C 1
ATOM 1310 O O . VAL A 1 170 ? 20.984 -9.562 -16.875 1 86.25 170 VAL A O 1
ATOM 1313 N N . ASP A 1 171 ? 21.406 -8.977 -14.875 1 83.19 171 ASP A N 1
ATOM 1314 C CA . ASP A 1 171 ? 22.391 -10.039 -14.766 1 83.19 171 ASP A CA 1
ATOM 1315 C C . ASP A 1 171 ? 21.969 -11.078 -13.734 1 83.19 171 ASP A C 1
ATOM 1317 O O . ASP A 1 171 ? 22.688 -12.047 -13.484 1 83.19 171 ASP A O 1
ATOM 1321 N N . GLY A 1 172 ? 20.828 -11 -13.227 1 81.81 172 GLY A N 1
ATOM 1322 C CA . GLY A 1 172 ? 20.422 -11.93 -12.188 1 81.81 172 GLY A CA 1
ATOM 1323 C C . GLY A 1 172 ? 19.766 -13.18 -12.727 1 81.81 172 GLY A C 1
ATOM 1324 O O . GLY A 1 172 ? 19.453 -13.258 -13.922 1 81.81 172 GLY A O 1
ATOM 1325 N N . PRO A 1 173 ? 19.609 -14.172 -11.922 1 80.06 173 PRO A N 1
ATOM 1326 C CA . PRO A 1 173 ? 19 -15.445 -12.328 1 80.06 173 PRO A CA 1
ATOM 1327 C C . PRO A 1 173 ? 17.609 -15.266 -12.922 1 80.06 173 PRO A C 1
ATOM 1329 O O . PRO A 1 173 ? 17.25 -15.953 -13.883 1 80.06 173 PRO A O 1
ATOM 1332 N N . LEU A 1 174 ? 16.922 -14.43 -12.383 1 85 174 LEU A N 1
ATOM 1333 C CA . LEU A 1 174 ? 15.562 -14.211 -12.875 1 85 174 LEU A CA 1
ATOM 1334 C C . LEU A 1 174 ? 15.578 -13.648 -14.289 1 85 174 LEU A C 1
ATOM 1336 O O . LEU A 1 174 ? 14.797 -14.086 -15.141 1 85 174 LEU A O 1
ATOM 1340 N N . TRP A 1 175 ? 16.438 -12.742 -14.508 1 86.88 175 TRP A N 1
ATOM 1341 C CA . TRP A 1 175 ? 16.578 -12.156 -15.844 1 86.88 175 TRP A CA 1
ATOM 1342 C C . TRP A 1 175 ? 16.906 -13.234 -16.875 1 86.88 175 TRP A C 1
ATOM 1344 O O . TRP A 1 175 ? 16.297 -13.297 -17.938 1 86.88 175 TRP A O 1
ATOM 1354 N N . HIS A 1 176 ? 17.812 -14.055 -16.531 1 83.75 176 HIS A N 1
ATOM 1355 C CA . HIS A 1 176 ? 18.25 -15.109 -17.438 1 83.75 176 HIS A CA 1
ATOM 1356 C C . HIS A 1 176 ? 17.141 -16.125 -17.703 1 83.75 176 HIS A C 1
ATOM 1358 O O . HIS A 1 176 ? 16.984 -16.594 -18.828 1 83.75 176 HIS A O 1
ATOM 1364 N N . GLN A 1 177 ? 16.469 -16.359 -16.703 1 80.12 177 GLN A N 1
ATOM 1365 C CA . GLN A 1 177 ? 15.359 -17.297 -16.844 1 80.12 177 GLN A CA 1
ATOM 1366 C C . GLN A 1 177 ? 14.297 -16.75 -17.797 1 80.12 177 GLN A C 1
ATOM 1368 O O . GLN A 1 177 ? 13.766 -17.484 -18.625 1 80.12 177 GLN A O 1
ATOM 1373 N N . LEU A 1 178 ? 14.008 -15.594 -17.641 1 84.12 178 LEU A N 1
ATOM 1374 C CA . LEU A 1 178 ? 12.977 -14.977 -18.469 1 84.12 178 LEU A CA 1
ATOM 1375 C C . LEU A 1 178 ? 13.414 -14.914 -19.922 1 84.12 178 LEU A C 1
ATOM 1377 O O . LEU A 1 178 ? 12.586 -15.07 -20.828 1 84.12 178 LEU A O 1
ATOM 1381 N N . GLN A 1 179 ? 14.664 -14.781 -20.109 1 83.06 179 GLN A N 1
ATOM 1382 C CA . GLN A 1 179 ? 15.188 -14.672 -21.469 1 83.06 179 GLN A CA 1
ATOM 1383 C C . GLN A 1 179 ? 15.234 -16.031 -22.156 1 83.06 179 GLN A C 1
ATOM 1385 O O . GLN A 1 179 ? 15.18 -16.125 -23.375 1 83.06 179 GLN A O 1
ATOM 1390 N N . LYS A 1 180 ? 15.297 -17.031 -21.359 1 79.56 180 LYS A N 1
ATOM 1391 C CA . LYS A 1 180 ? 15.531 -18.375 -21.891 1 79.56 180 LYS A CA 1
ATOM 1392 C C . LYS A 1 180 ? 14.211 -19.078 -22.219 1 79.56 180 LYS A C 1
ATOM 1394 O O . LYS A 1 180 ? 14.203 -20.125 -22.859 1 79.56 180 LYS A O 1
ATOM 1399 N N . LEU A 1 181 ? 13.172 -18.484 -21.859 1 81.31 181 LEU A N 1
ATOM 1400 C CA . LEU A 1 181 ? 11.906 -19.172 -22.078 1 81.31 181 LEU A CA 1
ATOM 1401 C C . LEU A 1 181 ? 11.586 -19.281 -23.562 1 81.31 181 LEU A C 1
ATOM 1403 O O . LEU A 1 181 ? 11.508 -18.266 -24.25 1 81.31 181 LEU A O 1
ATOM 1407 N N . ARG A 1 182 ? 11.414 -20.516 -23.953 1 79.12 182 ARG A N 1
ATOM 1408 C CA . ARG A 1 182 ? 11.062 -20.781 -25.344 1 79.12 182 ARG A CA 1
ATOM 1409 C C . ARG A 1 182 ? 9.555 -20.781 -25.547 1 79.12 182 ARG A C 1
ATOM 1411 O O . ARG A 1 182 ? 8.797 -20.828 -24.578 1 79.12 182 ARG A O 1
ATOM 1418 N N . ASN A 1 183 ? 9.125 -20.828 -26.781 1 83.31 183 ASN A N 1
ATOM 1419 C CA . ASN A 1 183 ? 7.715 -20.672 -27.141 1 83.31 183 ASN A CA 1
ATOM 1420 C C . ASN A 1 183 ? 6.875 -21.844 -26.641 1 83.31 183 ASN A C 1
ATOM 1422 O O . ASN A 1 183 ? 5.695 -21.672 -26.328 1 83.31 183 ASN A O 1
ATOM 1426 N N . GLU A 1 184 ? 7.52 -22.984 -26.531 1 79 184 GLU A N 1
ATOM 1427 C CA . GLU A 1 184 ? 6.766 -24.188 -26.172 1 79 184 GLU A CA 1
ATOM 1428 C C . GLU A 1 184 ? 6.934 -24.516 -24.688 1 79 184 GLU A C 1
ATOM 1430 O O . GLU A 1 184 ? 6.562 -25.594 -24.25 1 79 184 GLU A O 1
ATOM 1435 N N . GLN A 1 185 ? 7.508 -23.531 -24 1 78 185 GLN A N 1
ATOM 1436 C CA . GLN A 1 185 ? 7.832 -23.797 -22.609 1 78 185 GLN A CA 1
ATOM 1437 C C . GLN A 1 185 ? 6.996 -22.922 -21.672 1 78 185 GLN A C 1
ATOM 1439 O O . GLN A 1 185 ? 6.41 -21.922 -22.109 1 78 185 GLN A O 1
ATOM 1444 N N . VAL A 1 186 ? 6.914 -23.391 -20.469 1 80 186 VAL A N 1
ATOM 1445 C CA . VAL A 1 186 ? 6.246 -22.641 -19.406 1 80 186 VAL A CA 1
ATOM 1446 C C . VAL A 1 186 ? 7.09 -22.672 -18.141 1 80 186 VAL A C 1
ATOM 1448 O O . VAL A 1 186 ? 7.73 -23.688 -17.844 1 80 186 VAL A O 1
ATOM 1451 N N . PHE A 1 187 ? 7.137 -21.422 -17.625 1 79.75 187 PHE A N 1
ATOM 1452 C CA . PHE A 1 187 ? 7.633 -21.328 -16.266 1 79.75 187 PHE A CA 1
ATOM 1453 C C . PHE A 1 187 ? 6.477 -21.312 -15.266 1 79.75 187 PHE A C 1
ATOM 1455 O O . PHE A 1 187 ? 5.508 -20.578 -15.438 1 79.75 187 PHE A O 1
ATOM 1462 N N . CYS A 1 188 ? 6.457 -22.266 -14.359 1 82.75 188 CYS A N 1
ATOM 1463 C CA . CYS A 1 188 ? 5.48 -22.297 -13.273 1 82.75 188 CYS A CA 1
ATOM 1464 C C . CYS A 1 188 ? 6.152 -22.594 -11.945 1 82.75 188 CYS A C 1
ATOM 1466 O O . CYS A 1 188 ? 6.641 -23.703 -11.719 1 82.75 188 CYS A O 1
ATOM 1468 N N . HIS A 1 189 ? 6.219 -21.547 -11.078 1 83.12 189 HIS A N 1
ATOM 1469 C CA . HIS A 1 189 ? 6.832 -21.703 -9.766 1 83.12 189 HIS A CA 1
ATOM 1470 C C . HIS A 1 189 ? 5.816 -21.453 -8.648 1 83.12 189 HIS A C 1
ATOM 1472 O O . HIS A 1 189 ? 5.105 -20.453 -8.664 1 83.12 189 HIS A O 1
ATOM 1478 N N . GLN A 1 190 ? 5.789 -22.469 -7.812 1 81.88 190 GLN A N 1
ATOM 1479 C CA . GLN A 1 190 ? 5.008 -22.312 -6.59 1 81.88 190 GLN A CA 1
ATOM 1480 C C . GLN A 1 190 ? 5.914 -22.016 -5.395 1 81.88 190 GLN A C 1
ATOM 1482 O O . GLN A 1 190 ? 6.918 -22.703 -5.188 1 81.88 190 GLN A O 1
ATOM 1487 N N . MET A 1 191 ? 5.609 -21 -4.695 1 78.56 191 MET A N 1
ATOM 1488 C CA . MET A 1 191 ? 6.418 -20.625 -3.539 1 78.56 191 MET A CA 1
ATOM 1489 C C . MET A 1 191 ? 5.543 -20.125 -2.402 1 78.56 191 MET A C 1
ATOM 1491 O O . MET A 1 191 ? 4.438 -19.625 -2.637 1 78.56 191 MET A O 1
ATOM 1495 N N . PRO A 1 192 ? 6.031 -20.234 -1.194 1 75.69 192 PRO A N 1
ATOM 1496 C CA . PRO A 1 192 ? 5.262 -19.703 -0.063 1 75.69 192 PRO A CA 1
ATOM 1497 C C . PRO A 1 192 ? 5.18 -18.188 -0.064 1 75.69 192 PRO A C 1
ATOM 1499 O O . PRO A 1 192 ? 6.137 -17.516 -0.455 1 75.69 192 PRO A O 1
ATOM 1502 N N . VAL A 1 193 ? 4.062 -17.719 0.391 1 79.88 193 VAL A N 1
ATOM 1503 C CA . VAL A 1 193 ? 3.914 -16.281 0.56 1 79.88 193 VAL A CA 1
ATOM 1504 C C . VAL A 1 193 ? 4.414 -15.859 1.942 1 79.88 193 VAL A C 1
ATOM 1506 O O . VAL A 1 193 ? 4.27 -16.609 2.91 1 79.88 193 VAL A O 1
ATOM 1509 N N . ASN A 1 194 ? 5.062 -14.742 2.01 1 69.75 194 ASN A N 1
ATOM 1510 C CA . ASN A 1 194 ? 5.418 -14.219 3.324 1 69.75 194 ASN A CA 1
ATOM 1511 C C . ASN A 1 194 ? 4.289 -13.375 3.91 1 69.75 194 ASN A C 1
ATOM 1513 O O . ASN A 1 194 ? 3.318 -13.062 3.221 1 69.75 194 ASN A O 1
ATOM 1517 N N . PRO A 1 195 ? 4.355 -13.031 5.188 1 70.94 195 PRO A N 1
ATOM 1518 C CA . PRO A 1 195 ? 3.268 -12.312 5.855 1 70.94 195 PRO A CA 1
ATOM 1519 C C . PRO A 1 195 ? 2.98 -10.953 5.219 1 70.94 195 PRO A C 1
ATOM 1521 O O . PRO A 1 195 ? 1.824 -10.531 5.168 1 70.94 195 PRO A O 1
ATOM 1524 N N . GLU A 1 196 ? 3.971 -10.328 4.758 1 74.88 196 GLU A N 1
ATOM 1525 C CA . GLU A 1 196 ? 3.801 -9.008 4.156 1 74.88 196 GLU A CA 1
ATOM 1526 C C . GLU A 1 196 ? 2.951 -9.086 2.891 1 74.88 196 GLU A C 1
ATOM 1528 O O . GLU A 1 196 ? 2.008 -8.312 2.721 1 74.88 196 GLU A O 1
ATOM 1533 N N . VAL A 1 197 ? 3.283 -10.062 2.064 1 86.56 197 VAL A N 1
ATOM 1534 C CA . VAL A 1 197 ? 2.529 -10.258 0.831 1 86.56 197 VAL A CA 1
ATOM 1535 C C . VAL A 1 197 ? 1.113 -10.727 1.16 1 86.56 197 VAL A C 1
ATOM 1537 O O . VAL A 1 197 ? 0.142 -10.234 0.576 1 86.56 197 VAL A O 1
ATOM 1540 N N . LEU A 1 198 ? 1.024 -11.609 2.09 1 82.38 198 LEU A N 1
ATOM 1541 C CA . LEU A 1 198 ? -0.286 -12.133 2.469 1 82.38 198 LEU A CA 1
ATOM 1542 C C . LEU A 1 198 ? -1.174 -11.016 3.012 1 82.38 198 LEU A C 1
ATOM 1544 O O . LEU A 1 198 ? -2.367 -10.961 2.701 1 82.38 198 LEU A O 1
ATOM 1548 N N . THR A 1 199 ? -0.581 -10.141 3.793 1 84.19 199 THR A N 1
ATOM 1549 C CA . THR A 1 199 ? -1.326 -9.016 4.336 1 84.19 199 THR A CA 1
ATOM 1550 C C . THR A 1 199 ? -1.843 -8.117 3.215 1 84.19 199 THR A C 1
ATOM 1552 O O . THR A 1 199 ? -3.014 -7.727 3.211 1 84.19 199 THR A O 1
ATOM 1555 N N . ALA A 1 200 ? -1.01 -7.801 2.252 1 92.12 200 ALA A N 1
ATOM 1556 C CA . ALA A 1 200 ? -1.405 -6.953 1.131 1 92.12 200 ALA A CA 1
ATOM 1557 C C . ALA A 1 200 ? -2.494 -7.617 0.296 1 92.12 200 ALA A C 1
ATOM 1559 O O . ALA A 1 200 ? -3.439 -6.957 -0.145 1 92.12 200 ALA A O 1
ATOM 1560 N N . VAL A 1 201 ? -2.406 -8.898 0.12 1 93.31 201 VAL A N 1
ATOM 1561 C CA . VAL A 1 201 ? -3.389 -9.664 -0.639 1 93.31 201 VAL A CA 1
ATOM 1562 C C . VAL A 1 201 ? -4.727 -9.656 0.093 1 93.31 201 VAL A C 1
ATOM 1564 O O . VAL A 1 201 ? -5.777 -9.469 -0.524 1 93.31 201 VAL A O 1
ATOM 1567 N N . LYS A 1 202 ? -4.688 -9.82 1.335 1 88.06 202 LYS A N 1
ATOM 1568 C CA . LYS A 1 202 ? -5.914 -9.789 2.127 1 88.06 202 LYS A CA 1
ATOM 1569 C C . LYS A 1 202 ? -6.562 -8.406 2.08 1 88.06 202 LYS A C 1
ATOM 1571 O O . LYS A 1 202 ? -7.793 -8.297 2.053 1 88.06 202 LYS A O 1
ATOM 1576 N N . GLN A 1 203 ? -5.723 -7.414 2.096 1 91.81 203 GLN A N 1
ATOM 1577 C CA . GLN A 1 203 ? -6.246 -6.055 2.002 1 91.81 203 GLN A CA 1
ATOM 1578 C C . GLN A 1 203 ? -6.926 -5.82 0.655 1 91.81 203 GLN A C 1
ATOM 1580 O O . GLN A 1 203 ? -7.898 -5.066 0.567 1 91.81 203 GLN A O 1
ATOM 1585 N N . LEU A 1 204 ? -6.406 -6.422 -0.398 1 96.25 204 LEU A N 1
ATOM 1586 C CA . LEU A 1 204 ? -7.07 -6.363 -1.698 1 96.25 204 LEU A CA 1
ATOM 1587 C C . LEU A 1 204 ? -8.422 -7.07 -1.653 1 96.25 204 LEU A C 1
ATOM 1589 O O . LEU A 1 204 ? -9.414 -6.555 -2.166 1 96.25 204 LEU A O 1
ATOM 1593 N N . LEU A 1 205 ? -8.461 -8.227 -0.996 1 92.69 205 LEU A N 1
ATOM 1594 C CA . LEU A 1 205 ? -9.68 -9.023 -0.897 1 92.69 205 LEU A CA 1
ATOM 1595 C C . LEU A 1 205 ? -10.734 -8.305 -0.061 1 92.69 205 LEU A C 1
ATOM 1597 O O . LEU A 1 205 ? -11.93 -8.398 -0.35 1 92.69 205 LEU A O 1
ATOM 1601 N N . GLU A 1 206 ? -10.258 -7.531 0.904 1 89.88 206 GLU A N 1
ATOM 1602 C CA . GLU A 1 206 ? -11.148 -6.844 1.839 1 89.88 206 GLU A CA 1
ATOM 1603 C C . GLU A 1 206 ? -11.086 -5.332 1.647 1 89.88 206 GLU A C 1
ATOM 1605 O O . GLU A 1 206 ? -11.148 -4.574 2.619 1 89.88 206 GLU A O 1
ATOM 1610 N N . ASN A 1 207 ? -10.812 -4.949 0.446 1 94.94 207 ASN A N 1
ATOM 1611 C CA . ASN A 1 207 ? -10.75 -3.527 0.128 1 94.94 207 ASN A CA 1
ATOM 1612 C C . ASN A 1 207 ? -11.945 -2.771 0.705 1 94.94 207 ASN A C 1
ATOM 1614 O O . ASN A 1 207 ? -13.094 -3.033 0.332 1 94.94 207 ASN A O 1
ATOM 1618 N N . PRO A 1 208 ? -11.711 -1.827 1.626 1 88.88 208 PRO A N 1
ATOM 1619 C CA . PRO A 1 208 ? -12.82 -1.173 2.324 1 88.88 208 PRO A CA 1
ATOM 1620 C C . PRO A 1 208 ? -13.43 -0.026 1.522 1 88.88 208 PRO A C 1
ATOM 1622 O O . PRO A 1 208 ? -14.469 0.521 1.907 1 88.88 208 PRO A O 1
ATOM 1625 N N . TYR A 1 209 ? -12.82 0.315 0.455 1 92 209 TYR A N 1
ATOM 1626 C CA . TYR A 1 209 ? -13.203 1.532 -0.246 1 92 209 TYR A CA 1
ATOM 1627 C C . TYR A 1 209 ? -14.156 1.219 -1.399 1 92 209 TYR A C 1
ATOM 1629 O O . TYR A 1 209 ? -14.32 0.055 -1.771 1 92 209 TYR A O 1
ATOM 1637 N N . GLU A 1 210 ? -14.773 2.262 -1.885 1 88.88 210 GLU A N 1
ATOM 1638 C CA . GLU A 1 210 ? -15.656 2.195 -3.045 1 88.88 210 GLU A CA 1
ATOM 1639 C C . GLU A 1 210 ? -15.258 3.219 -4.105 1 88.88 210 GLU A C 1
ATOM 1641 O O . GLU A 1 210 ? -14.438 4.105 -3.84 1 88.88 210 GLU A O 1
ATOM 1646 N N . GLY A 1 211 ? -15.719 2.996 -5.266 1 87.56 211 GLY A N 1
ATOM 1647 C CA . GLY A 1 211 ? -15.492 3.953 -6.34 1 87.56 211 GLY A CA 1
ATOM 1648 C C . GLY A 1 211 ? -14.023 4.121 -6.676 1 87.56 211 GLY A C 1
ATOM 1649 O O . GLY A 1 211 ? -13.281 3.141 -6.773 1 87.56 211 GLY A O 1
ATOM 1650 N N . TYR A 1 212 ? -13.633 5.332 -6.867 1 89.94 212 TYR A N 1
ATOM 1651 C CA . TYR A 1 212 ? -12.281 5.629 -7.316 1 89.94 212 TYR A CA 1
ATOM 1652 C C . TYR A 1 212 ? -11.258 5.238 -6.254 1 89.94 212 TYR A C 1
ATOM 1654 O O . TYR A 1 212 ? -10.156 4.789 -6.578 1 89.94 212 TYR A O 1
ATOM 1662 N N . ARG A 1 213 ? -11.609 5.488 -5.039 1 92.31 213 ARG A N 1
ATOM 1663 C CA . ARG A 1 213 ? -10.672 5.141 -3.975 1 92.31 213 ARG A CA 1
ATOM 1664 C C . ARG A 1 213 ? -10.398 3.641 -3.957 1 92.31 213 ARG A C 1
ATOM 1666 O O . ARG A 1 213 ? -9.297 3.209 -3.615 1 92.31 213 ARG A O 1
ATOM 1673 N N . ARG A 1 214 ? -11.445 2.871 -4.262 1 93.12 214 ARG A N 1
ATOM 1674 C CA . ARG A 1 214 ? -11.234 1.431 -4.352 1 93.12 214 ARG A CA 1
ATOM 1675 C C . ARG A 1 214 ? -10.188 1.096 -5.406 1 93.12 214 ARG A C 1
ATOM 1677 O O . ARG A 1 214 ? -9.312 0.259 -5.176 1 93.12 214 ARG A O 1
ATOM 1684 N N . LEU A 1 215 ? -10.297 1.768 -6.57 1 93.25 215 LEU A N 1
ATOM 1685 C CA . LEU A 1 215 ? -9.344 1.557 -7.656 1 93.25 215 LEU A CA 1
ATOM 1686 C C . LEU A 1 215 ? -7.949 2.012 -7.254 1 93.25 215 LEU A C 1
ATOM 1688 O O . LEU A 1 215 ? -6.965 1.309 -7.5 1 93.25 215 LEU A O 1
ATOM 1692 N N . LEU A 1 216 ? -7.91 3.16 -6.641 1 93.81 216 LEU A N 1
ATOM 1693 C CA . LEU A 1 216 ? -6.621 3.717 -6.238 1 93.81 216 LEU A CA 1
ATOM 1694 C C . LEU A 1 216 ? -5.953 2.836 -5.188 1 93.81 216 LEU A C 1
ATOM 1696 O O . LEU A 1 216 ? -4.742 2.609 -5.242 1 93.81 216 LEU A O 1
ATOM 1700 N N . PHE A 1 217 ? -6.738 2.371 -4.277 1 96.06 217 PHE A N 1
ATOM 1701 C CA . PHE A 1 217 ? -6.215 1.477 -3.252 1 96.06 217 PHE A CA 1
ATOM 1702 C C . PHE A 1 217 ? -5.762 0.156 -3.863 1 96.06 217 PHE A C 1
ATOM 1704 O O . PHE A 1 217 ? -4.73 -0.393 -3.473 1 96.06 217 PHE A O 1
ATOM 1711 N N . ALA A 1 218 ? -6.508 -0.353 -4.754 1 96.81 218 ALA A N 1
ATOM 1712 C CA . ALA A 1 218 ? -6.105 -1.567 -5.457 1 96.81 218 ALA A CA 1
ATOM 1713 C C . ALA A 1 218 ? -4.785 -1.36 -6.195 1 96.81 218 ALA A C 1
ATOM 1715 O O . ALA A 1 218 ? -3.93 -2.248 -6.211 1 96.81 218 ALA A O 1
ATOM 1716 N N . GLN A 1 219 ? -4.672 -0.232 -6.836 1 96.12 219 GLN A N 1
ATOM 1717 C CA . GLN A 1 219 ? -3.42 0.101 -7.508 1 96.12 219 GLN A CA 1
ATOM 1718 C C . GLN A 1 219 ? -2.256 0.117 -6.523 1 96.12 219 GLN A C 1
ATOM 1720 O O . GLN A 1 219 ? -1.191 -0.44 -6.805 1 96.12 219 GLN A O 1
ATOM 1725 N N . ALA A 1 220 ? -2.48 0.724 -5.41 1 96.75 220 ALA A N 1
ATOM 1726 C CA . ALA A 1 220 ? -1.456 0.775 -4.367 1 96.75 220 ALA A CA 1
ATOM 1727 C C . ALA A 1 220 ? -1.022 -0.628 -3.955 1 96.75 220 ALA A C 1
ATOM 1729 O O . ALA A 1 220 ? 0.171 -0.935 -3.934 1 96.75 220 ALA A O 1
ATOM 1730 N N . LYS A 1 221 ? -1.944 -1.442 -3.68 1 97.44 221 LYS A N 1
ATOM 1731 C CA . LYS A 1 221 ? -1.635 -2.783 -3.191 1 97.44 221 LYS A CA 1
ATOM 1732 C C . LYS A 1 221 ? -1.027 -3.645 -4.293 1 97.44 221 LYS A C 1
ATOM 1734 O O . LYS A 1 221 ? -0.177 -4.496 -4.027 1 97.44 221 LYS A O 1
ATOM 1739 N N . ALA A 1 222 ? -1.462 -3.428 -5.52 1 97.25 222 ALA A N 1
ATOM 1740 C CA . ALA A 1 222 ? -0.848 -4.129 -6.641 1 97.25 222 ALA A CA 1
ATOM 1741 C C . ALA A 1 222 ? 0.644 -3.824 -6.73 1 97.25 222 ALA A C 1
ATOM 1743 O O . ALA A 1 222 ? 1.459 -4.73 -6.922 1 97.25 222 ALA A O 1
ATOM 1744 N N . TYR A 1 223 ? 0.979 -2.578 -6.609 1 96.12 223 TYR A N 1
ATOM 1745 C CA . TYR A 1 223 ? 2.383 -2.184 -6.645 1 96.12 223 TYR A CA 1
ATOM 1746 C C . TYR A 1 223 ? 3.15 -2.791 -5.477 1 96.12 223 TYR A C 1
ATOM 1748 O O . TYR A 1 223 ? 4.289 -3.238 -5.641 1 96.12 223 TYR A O 1
ATOM 1756 N N . GLU A 1 224 ? 2.533 -2.809 -4.359 1 95.62 224 GLU A N 1
ATOM 1757 C CA . GLU A 1 224 ? 3.16 -3.402 -3.184 1 95.62 224 GLU A CA 1
ATOM 1758 C C . GLU A 1 224 ? 3.445 -4.887 -3.396 1 95.62 224 GLU A C 1
ATOM 1760 O O . GLU A 1 224 ? 4.555 -5.352 -3.141 1 95.62 224 GLU A O 1
ATOM 1765 N N . VAL A 1 225 ? 2.482 -5.559 -3.881 1 95.88 225 VAL A N 1
ATOM 1766 C CA . VAL A 1 225 ? 2.605 -6.996 -4.082 1 95.88 225 VAL A CA 1
ATOM 1767 C C . VAL A 1 225 ? 3.627 -7.281 -5.18 1 95.88 225 VAL A C 1
ATOM 1769 O O . VAL A 1 225 ? 4.398 -8.242 -5.086 1 95.88 225 VAL A O 1
ATOM 1772 N N . MET A 1 226 ? 3.602 -6.488 -6.188 1 95.06 226 MET A N 1
ATOM 1773 C CA . MET A 1 226 ? 4.559 -6.648 -7.277 1 95.06 226 MET A CA 1
ATOM 1774 C C . MET A 1 226 ? 5.992 -6.523 -6.766 1 95.06 226 MET A C 1
ATOM 1776 O O . MET A 1 226 ? 6.844 -7.355 -7.086 1 95.06 226 MET A O 1
ATOM 1780 N N . CYS A 1 227 ? 6.266 -5.527 -5.949 1 94.25 227 CYS A N 1
ATOM 1781 C CA . CYS A 1 227 ? 7.598 -5.312 -5.395 1 94.25 227 CYS A CA 1
ATOM 1782 C C . CYS A 1 227 ? 8.016 -6.484 -4.512 1 94.25 227 CYS A C 1
ATOM 1784 O O . CYS A 1 227 ? 9.109 -7.023 -4.664 1 94.25 227 CYS A O 1
ATOM 1786 N N . ALA A 1 228 ? 7.133 -6.922 -3.676 1 91.56 228 ALA A N 1
ATOM 1787 C CA . ALA A 1 228 ? 7.445 -7.984 -2.723 1 91.56 228 ALA A CA 1
ATOM 1788 C C . ALA A 1 228 ? 7.613 -9.328 -3.43 1 91.56 228 ALA A C 1
ATOM 1790 O O . ALA A 1 228 ? 8.453 -10.141 -3.035 1 91.56 228 ALA A O 1
ATOM 1791 N N . SER A 1 229 ? 6.828 -9.562 -4.441 1 92.81 229 SER A N 1
ATOM 1792 C CA . SER A 1 229 ? 6.867 -10.828 -5.164 1 92.81 229 SER A CA 1
ATOM 1793 C C . SER A 1 229 ? 8.203 -11.016 -5.879 1 92.81 229 SER A C 1
ATOM 1795 O O . SER A 1 229 ? 8.688 -12.141 -6.023 1 92.81 229 SER A O 1
ATOM 1797 N N . LEU A 1 230 ? 8.75 -9.945 -6.301 1 91.44 230 LEU A N 1
ATOM 1798 C CA . LEU A 1 230 ? 10.047 -10.039 -6.957 1 91.44 230 LEU A CA 1
ATOM 1799 C C . LEU A 1 230 ? 11.109 -10.57 -5.996 1 91.44 230 LEU A C 1
ATOM 1801 O O . LEU A 1 230 ? 11.945 -11.391 -6.383 1 91.44 230 LEU A O 1
ATOM 1805 N N . ASP A 1 231 ? 11.039 -10.117 -4.77 1 87.06 231 ASP A N 1
ATOM 1806 C CA . ASP A 1 231 ? 11.969 -10.617 -3.754 1 87.06 231 ASP A CA 1
ATOM 1807 C C . ASP A 1 231 ? 11.742 -12.102 -3.48 1 87.06 231 ASP A C 1
ATOM 1809 O O . ASP A 1 231 ? 12.695 -12.867 -3.348 1 87.06 231 ASP A O 1
ATOM 1813 N N . LEU A 1 232 ? 10.516 -12.484 -3.379 1 84.75 232 LEU A N 1
ATOM 1814 C CA . LEU A 1 232 ? 10.164 -13.875 -3.119 1 84.75 232 LEU A CA 1
ATOM 1815 C C . LEU A 1 232 ? 10.648 -14.781 -4.246 1 84.75 232 LEU A C 1
ATOM 1817 O O . LEU A 1 232 ? 11.219 -15.844 -3.994 1 84.75 232 LEU A O 1
ATOM 1821 N N . TRP A 1 233 ? 10.43 -14.297 -5.426 1 88.25 233 TRP A N 1
ATOM 1822 C CA . TRP A 1 233 ? 10.82 -15.078 -6.598 1 88.25 233 TRP A CA 1
ATOM 1823 C C . TRP A 1 233 ? 12.344 -15.211 -6.676 1 88.25 233 TRP A C 1
ATOM 1825 O O . TRP A 1 233 ? 12.859 -16.297 -6.93 1 88.25 233 TRP A O 1
ATOM 1835 N N . GLN A 1 234 ? 13.008 -14.117 -6.41 1 84.06 234 GLN A N 1
ATOM 1836 C CA . GLN A 1 234 ? 14.469 -14.141 -6.422 1 84.06 234 GLN A CA 1
ATOM 1837 C C . GLN A 1 234 ? 15.016 -15.086 -5.359 1 84.06 234 GLN A C 1
ATOM 1839 O O . GLN A 1 234 ? 15.922 -15.875 -5.633 1 84.06 234 GLN A O 1
ATOM 1844 N N . ALA A 1 235 ? 14.508 -14.953 -4.188 1 79.31 235 ALA A N 1
ATOM 1845 C CA . ALA A 1 235 ? 14.938 -15.828 -3.098 1 79.31 235 ALA A CA 1
ATOM 1846 C C . ALA A 1 235 ? 14.672 -17.297 -3.43 1 79.31 235 ALA A C 1
ATOM 1848 O O . ALA A 1 235 ? 15.492 -18.156 -3.119 1 79.31 235 ALA A O 1
ATOM 1849 N N . TYR A 1 236 ? 13.57 -17.516 -4.008 1 81.69 236 TYR A N 1
ATOM 1850 C CA . TYR A 1 236 ? 13.195 -18.875 -4.418 1 81.69 236 TYR A CA 1
ATOM 1851 C C . TYR A 1 236 ? 14.203 -19.438 -5.418 1 81.69 236 TYR A C 1
ATOM 1853 O O . TYR A 1 236 ? 14.664 -20.562 -5.273 1 81.69 236 TYR A O 1
ATOM 1861 N N . LEU A 1 237 ? 14.578 -18.703 -6.398 1 80.5 237 LEU A N 1
ATOM 1862 C CA . LEU A 1 237 ? 15.508 -19.141 -7.434 1 80.5 237 LEU A CA 1
ATOM 1863 C C . LEU A 1 237 ? 16.906 -19.359 -6.859 1 80.5 237 LEU A C 1
ATOM 1865 O O . LEU A 1 237 ? 17.609 -20.281 -7.285 1 80.5 237 LEU A O 1
ATOM 1869 N N . GLU A 1 238 ? 17.25 -18.531 -5.973 1 76.06 238 GLU A N 1
ATOM 1870 C CA . GLU A 1 238 ? 18.578 -18.656 -5.355 1 76.06 238 GLU A CA 1
ATOM 1871 C C . GLU A 1 238 ? 18.656 -19.922 -4.508 1 76.06 238 GLU A C 1
ATOM 1873 O O . GLU A 1 238 ? 19.734 -20.516 -4.379 1 76.06 238 GLU A O 1
ATOM 1878 N N . SER A 1 239 ? 17.625 -20.188 -3.922 1 69.25 239 SER A N 1
ATOM 1879 C CA . SER A 1 239 ? 17.609 -21.359 -3.055 1 69.25 239 SER A CA 1
ATOM 1880 C C . SER A 1 239 ? 17.406 -22.641 -3.855 1 69.25 239 SER A C 1
ATOM 1882 O O . SER A 1 239 ? 17.75 -23.719 -3.396 1 69.25 239 SER A O 1
ATOM 1884 N N . HIS A 1 240 ? 16.688 -22.469 -4.945 1 66.5 240 HIS A N 1
ATOM 1885 C CA . HIS A 1 240 ? 16.375 -23.641 -5.75 1 66.5 240 HIS A CA 1
ATOM 1886 C C . HIS A 1 240 ? 17.156 -23.625 -7.066 1 66.5 240 HIS A C 1
ATOM 1888 O O . HIS A 1 240 ? 17.281 -22.578 -7.711 1 66.5 240 HIS A O 1
ATOM 1894 N N . HIS A 1 241 ? 18.531 -23.906 -7.133 1 56.12 241 HIS A N 1
ATOM 1895 C CA . HIS A 1 241 ? 19.516 -23.875 -8.219 1 56.12 241 HIS A CA 1
ATOM 1896 C C . HIS A 1 241 ? 18.828 -23.969 -9.578 1 56.12 241 HIS A C 1
ATOM 1898 O O . HIS A 1 241 ? 19.438 -23.688 -10.609 1 56.12 241 HIS A O 1
ATOM 1904 N N . THR A 1 242 ? 17.641 -24.688 -9.773 1 53.47 242 THR A N 1
ATOM 1905 C CA . THR A 1 242 ? 17.219 -24.953 -11.141 1 53.47 242 THR A CA 1
ATOM 1906 C C . THR A 1 242 ? 15.844 -24.359 -11.414 1 53.47 242 THR A C 1
ATOM 1908 O O . THR A 1 242 ? 14.922 -24.516 -10.609 1 53.47 242 THR A O 1
ATOM 1911 N N . ALA A 1 243 ? 15.898 -23.266 -12.188 1 54.19 243 ALA A N 1
ATOM 1912 C CA . ALA A 1 243 ? 14.648 -22.734 -12.727 1 54.19 243 ALA A CA 1
ATOM 1913 C C . ALA A 1 243 ? 13.766 -23.844 -13.281 1 54.19 243 ALA A C 1
ATOM 1915 O O . ALA A 1 243 ? 14.242 -24.719 -14.016 1 54.19 243 ALA A O 1
ATOM 1916 N N . GLU A 1 244 ? 12.656 -24.188 -12.68 1 61.47 244 GLU A N 1
ATOM 1917 C CA . GLU A 1 244 ? 11.789 -25.25 -13.172 1 61.47 244 GLU A CA 1
ATOM 1918 C C . GLU A 1 244 ? 11.102 -24.844 -14.477 1 61.47 244 GLU A C 1
ATOM 1920 O O . GLU A 1 244 ? 10.117 -24.094 -14.461 1 61.47 244 GLU A O 1
ATOM 1925 N N . VAL A 1 245 ? 12.016 -24.953 -15.594 1 63.56 245 VAL A N 1
ATOM 1926 C CA . VAL A 1 245 ? 11.422 -24.781 -16.922 1 63.56 245 VAL A CA 1
ATOM 1927 C C . VAL A 1 245 ? 11.055 -26.125 -17.516 1 63.56 245 VAL A C 1
ATOM 1929 O O . VAL A 1 245 ? 11.898 -27.031 -17.578 1 63.56 245 VAL A O 1
ATOM 1932 N N . PHE A 1 246 ? 9.82 -26.391 -17.734 1 69.94 246 PHE A N 1
ATOM 1933 C CA . PHE A 1 246 ? 9.375 -27.641 -18.328 1 69.94 246 PHE A CA 1
ATOM 1934 C C . PHE A 1 246 ? 8.664 -27.406 -19.641 1 69.94 246 PHE A C 1
ATOM 1936 O O . PHE A 1 246 ? 7.902 -26.438 -19.781 1 69.94 246 PHE A O 1
ATOM 1943 N N . SER A 1 247 ? 9.109 -28.188 -20.719 1 70.19 247 SER A N 1
ATOM 1944 C CA . SER A 1 247 ? 8.336 -28.219 -21.953 1 70.19 247 SER A CA 1
ATOM 1945 C C . SER A 1 247 ? 7.109 -29.109 -21.812 1 70.19 247 SER A C 1
ATOM 1947 O O . SER A 1 247 ? 6.992 -29.859 -20.844 1 70.19 247 SER A O 1
ATOM 1949 N N . SER A 1 248 ? 6.262 -28.922 -22.719 1 69 248 SER A N 1
ATOM 1950 C CA . SER A 1 248 ? 5.113 -29.812 -22.766 1 69 248 SER A CA 1
ATOM 1951 C C . SER A 1 248 ? 5.559 -31.281 -22.812 1 69 248 SER A C 1
ATOM 1953 O O . SER A 1 248 ? 4.941 -32.125 -22.172 1 69 248 SER A O 1
ATOM 1955 N N . ARG A 1 249 ? 6.551 -31.406 -23.5 1 75.31 249 ARG A N 1
ATOM 1956 C CA . ARG A 1 249 ? 7.102 -32.75 -23.609 1 75.31 249 ARG A CA 1
ATOM 1957 C C . ARG A 1 249 ? 7.617 -33.25 -22.25 1 75.31 249 ARG A C 1
ATOM 1959 O O . ARG A 1 249 ? 7.352 -34.375 -21.844 1 75.31 249 ARG A O 1
ATOM 1966 N N . ASP A 1 250 ? 8.289 -32.344 -21.578 1 77.31 250 ASP A N 1
ATOM 1967 C CA . ASP A 1 250 ? 8.805 -32.688 -20.266 1 77.31 250 ASP A CA 1
ATOM 1968 C C . ASP A 1 250 ? 7.668 -33.094 -19.328 1 77.31 250 ASP A C 1
ATOM 1970 O O . ASP A 1 250 ? 7.754 -34.125 -18.641 1 77.31 250 ASP A O 1
ATOM 1974 N N . LEU A 1 251 ? 6.707 -32.375 -19.344 1 75.81 251 LEU A N 1
ATOM 1975 C CA . LEU A 1 251 ? 5.605 -32.594 -18.422 1 75.81 251 LEU A CA 1
ATOM 1976 C C . LEU A 1 251 ? 4.883 -33.906 -18.734 1 75.81 251 LEU A C 1
ATOM 1978 O O . LEU A 1 251 ? 4.465 -34.625 -17.828 1 75.81 251 LEU A O 1
ATOM 1982 N N . ARG A 1 252 ? 4.828 -34.219 -19.969 1 78.25 252 ARG A N 1
ATOM 1983 C CA . ARG A 1 252 ? 4.242 -35.5 -20.375 1 78.25 252 ARG A CA 1
ATOM 1984 C C . ARG A 1 252 ? 5.086 -36.688 -19.875 1 78.25 252 ARG A C 1
ATOM 1986 O O . ARG A 1 252 ? 4.543 -37.688 -19.453 1 78.25 252 ARG A O 1
ATOM 1993 N N . LEU A 1 253 ? 6.309 -36.438 -19.969 1 85.12 253 LEU A N 1
ATOM 1994 C CA . LEU A 1 253 ? 7.207 -37.5 -19.516 1 85.12 253 LEU A CA 1
ATOM 1995 C C . LEU A 1 253 ? 7.074 -37.719 -18.016 1 85.12 253 LEU A C 1
ATOM 1997 O O . LEU A 1 253 ? 7.082 -38.875 -17.547 1 85.12 253 LEU A O 1
ATOM 2001 N N . ILE A 1 254 ? 6.902 -36.656 -17.328 1 84.25 254 ILE A N 1
ATOM 2002 C CA . ILE A 1 254 ? 6.781 -36.75 -15.875 1 84.25 254 ILE A CA 1
ATOM 2003 C C . ILE A 1 254 ? 5.461 -37.438 -15.523 1 84.25 254 ILE A C 1
ATOM 2005 O O . ILE A 1 254 ? 5.414 -38.281 -14.617 1 84.25 254 ILE A O 1
ATOM 2009 N N . GLU A 1 255 ? 4.496 -37.219 -16.203 1 83.06 255 GLU A N 1
ATOM 2010 C CA . GLU A 1 255 ? 3.213 -37.875 -16 1 83.06 255 GLU A CA 1
ATOM 2011 C C . GLU A 1 255 ? 3.309 -39.375 -16.297 1 83.06 255 GLU A C 1
ATOM 2013 O O . GLU A 1 255 ? 2.77 -40.188 -15.547 1 83.06 255 GLU A O 1
ATOM 2018 N N . LYS A 1 256 ? 3.924 -39.562 -17.375 1 87.62 256 LYS A N 1
ATOM 2019 C CA . LYS A 1 256 ? 4.148 -40.969 -17.719 1 87.62 256 LYS A CA 1
ATOM 2020 C C . LYS A 1 256 ? 4.926 -41.688 -16.609 1 87.62 256 LYS A C 1
ATOM 2022 O O . LYS A 1 256 ? 4.633 -42.844 -16.281 1 87.62 256 LYS A O 1
ATOM 2027 N N . ALA A 1 257 ? 5.844 -40.969 -16.094 1 91.38 257 ALA A N 1
ATOM 2028 C CA . ALA A 1 257 ? 6.641 -41.531 -15.016 1 91.38 257 ALA A CA 1
ATOM 2029 C C . ALA A 1 257 ? 5.773 -41.844 -13.789 1 91.38 257 ALA A C 1
ATOM 2031 O O . ALA A 1 257 ? 5.922 -42.875 -13.148 1 91.38 257 ALA A O 1
ATOM 2032 N N . ARG A 1 258 ? 4.969 -40.938 -13.484 1 88.06 258 ARG A N 1
ATOM 2033 C CA . ARG A 1 258 ? 4.062 -41.156 -12.359 1 88.06 258 ARG A CA 1
ATOM 2034 C C . ARG A 1 258 ? 3.17 -42.344 -12.586 1 88.06 258 ARG A C 1
ATOM 2036 O O . ARG A 1 258 ? 2.982 -43.188 -11.68 1 88.06 258 ARG A O 1
ATOM 2043 N N . ASP A 1 259 ? 2.646 -42.5 -13.766 1 89.5 259 ASP A N 1
ATOM 2044 C CA . ASP A 1 259 ? 1.796 -43.656 -14.102 1 89.5 259 ASP A CA 1
ATOM 2045 C C . ASP A 1 259 ? 2.549 -44.969 -13.945 1 89.5 259 ASP A C 1
ATOM 2047 O O . ASP A 1 259 ? 2 -45.938 -13.43 1 89.5 259 ASP A O 1
ATOM 2051 N N . LEU A 1 260 ? 3.736 -44.938 -14.375 1 93.19 260 LEU A N 1
ATOM 2052 C CA . LEU A 1 260 ? 4.574 -46.125 -14.234 1 93.19 260 LEU A CA 1
ATOM 2053 C C . LEU A 1 260 ? 4.863 -46.406 -12.766 1 93.19 260 LEU A C 1
ATOM 2055 O O . LEU A 1 260 ? 4.832 -47.562 -12.344 1 93.19 260 LEU A O 1
ATOM 2059 N N . LEU A 1 261 ? 5.09 -45.344 -12.062 1 93.06 261 LEU A N 1
ATOM 2060 C CA . LEU A 1 261 ? 5.418 -45.469 -10.648 1 93.06 261 LEU A CA 1
ATOM 2061 C C . LEU A 1 261 ? 4.27 -46.094 -9.883 1 93.06 261 LEU A C 1
ATOM 2063 O O . LEU A 1 261 ? 4.492 -47.031 -9.078 1 93.06 261 LEU A O 1
ATOM 2067 N N . VAL A 1 262 ? 3.023 -45.781 -10.172 1 89.62 262 VAL A N 1
ATOM 2068 C CA . VAL A 1 262 ? 1.898 -46.188 -9.352 1 89.62 262 VAL A CA 1
ATOM 2069 C C . VAL A 1 262 ? 1.207 -47.406 -10.008 1 89.62 262 VAL A C 1
ATOM 2071 O O . VAL A 1 262 ? 0.286 -47.969 -9.43 1 89.62 262 VAL A O 1
ATOM 2074 N N . GLY A 1 263 ? 1.604 -47.719 -11.125 1 90.5 263 GLY A N 1
ATOM 2075 C CA . GLY A 1 263 ? 1.003 -48.812 -11.867 1 90.5 263 GLY A CA 1
ATOM 2076 C C . GLY A 1 263 ? 1.267 -50.156 -11.234 1 90.5 263 GLY A C 1
ATOM 2077 O O . GLY A 1 263 ? 0.504 -51.125 -11.445 1 90.5 263 GLY A O 1
ATOM 2078 N N . ASP A 1 264 ? 2.393 -50.281 -10.641 1 91.56 264 ASP A N 1
ATOM 2079 C CA . ASP A 1 264 ? 2.744 -51.5 -9.906 1 91.56 264 ASP A CA 1
ATOM 2080 C C . ASP A 1 264 ? 3.361 -51.156 -8.555 1 91.56 264 ASP A C 1
ATOM 2082 O O . ASP A 1 264 ? 4.578 -51.031 -8.438 1 91.56 264 ASP A O 1
ATOM 2086 N N . LEU A 1 265 ? 2.615 -51.25 -7.535 1 91.5 265 LEU A N 1
ATOM 2087 C CA . LEU A 1 265 ? 3.033 -50.781 -6.211 1 91.5 265 LEU A CA 1
ATOM 2088 C C . LEU A 1 265 ? 3.871 -51.844 -5.512 1 91.5 265 LEU A C 1
ATOM 2090 O O . LEU A 1 265 ? 4.605 -51.562 -4.57 1 91.5 265 LEU A O 1
ATOM 2094 N N . ARG A 1 266 ? 3.586 -53.062 -5.941 1 91.12 266 ARG A N 1
ATOM 2095 C CA . ARG A 1 266 ? 4.363 -54.156 -5.355 1 91.12 266 ARG A CA 1
ATOM 2096 C C . ARG A 1 266 ? 5.832 -54.062 -5.738 1 91.12 266 ARG A C 1
ATOM 2098 O O . ARG A 1 266 ? 6.715 -54.344 -4.926 1 91.12 266 ARG A O 1
ATOM 2105 N N . HIS A 1 267 ? 6.07 -53.719 -6.996 1 91.44 267 HIS A N 1
ATOM 2106 C CA . HIS A 1 267 ? 7.422 -53.531 -7.512 1 91.44 267 HIS A CA 1
ATOM 2107 C C . HIS A 1 267 ? 7.609 -52.125 -8.062 1 91.44 267 HIS A C 1
ATOM 2109 O O . HIS A 1 267 ? 7.703 -51.938 -9.273 1 91.44 267 HIS A O 1
ATOM 2115 N N . MET A 1 268 ? 7.816 -51.219 -7.16 1 91.62 268 MET A N 1
ATOM 2116 C CA . MET A 1 268 ? 7.949 -49.812 -7.57 1 91.62 268 MET A CA 1
ATOM 2117 C C . MET A 1 268 ? 9.32 -49.562 -8.188 1 91.62 268 MET A C 1
ATOM 2119 O O . MET A 1 268 ? 10.344 -50 -7.648 1 91.62 268 MET A O 1
ATOM 2123 N N . MET A 1 269 ? 9.297 -48.844 -9.273 1 92.62 269 MET A N 1
ATOM 2124 C CA . MET A 1 269 ? 10.539 -48.5 -9.953 1 92.62 269 MET A CA 1
ATOM 2125 C C . MET A 1 269 ? 11.344 -47.5 -9.148 1 92.62 269 MET A C 1
ATOM 2127 O O . MET A 1 269 ? 10.766 -46.625 -8.484 1 92.62 269 MET A O 1
ATOM 2131 N N . THR A 1 270 ? 12.648 -47.656 -9.25 1 93.31 270 THR A N 1
ATOM 2132 C CA . THR A 1 270 ? 13.523 -46.625 -8.672 1 93.31 270 THR A CA 1
ATOM 2133 C C . THR A 1 270 ? 13.562 -45.375 -9.547 1 93.31 270 THR A C 1
ATOM 2135 O O . THR A 1 270 ? 13.109 -45.406 -10.695 1 93.31 270 THR A O 1
ATOM 2138 N N . ILE A 1 271 ? 14.086 -44.344 -8.984 1 93.5 271 ILE A N 1
ATOM 2139 C CA . ILE A 1 271 ? 14.148 -43.094 -9.703 1 93.5 271 ILE A CA 1
ATOM 2140 C C . ILE A 1 271 ? 14.969 -43.25 -10.977 1 93.5 271 ILE A C 1
ATOM 2142 O O . ILE A 1 271 ? 14.531 -42.844 -12.055 1 93.5 271 ILE A O 1
ATOM 2146 N N . PRO A 1 272 ? 16.109 -43.969 -10.984 1 93.31 272 PRO A N 1
ATOM 2147 C CA . PRO A 1 272 ? 16.859 -44.156 -12.219 1 93.31 272 PRO A CA 1
ATOM 2148 C C . PRO A 1 272 ? 16.109 -45.031 -13.234 1 93.31 272 PRO A C 1
ATOM 2150 O O . PRO A 1 272 ? 16.156 -44.75 -14.438 1 93.31 272 PRO A O 1
ATOM 2153 N N . GLU A 1 273 ? 15.383 -46.031 -12.773 1 95.19 273 GLU A N 1
ATOM 2154 C CA . GLU A 1 273 ? 14.578 -46.875 -13.648 1 95.19 273 GLU A CA 1
ATOM 2155 C C . GLU A 1 273 ? 13.461 -46.094 -14.32 1 95.19 273 GLU A C 1
ATOM 2157 O O . GLU A 1 273 ? 13.227 -46.219 -15.523 1 95.19 273 GLU A O 1
ATOM 2162 N N . LEU A 1 274 ? 12.844 -45.281 -13.516 1 94.62 274 LEU A N 1
ATOM 2163 C CA . LEU A 1 274 ? 11.758 -44.438 -14.023 1 94.62 274 LEU A CA 1
ATOM 2164 C C . LEU A 1 274 ? 12.273 -43.469 -15.07 1 94.62 274 LEU A C 1
ATOM 2166 O O . LEU A 1 274 ? 11.648 -43.281 -16.109 1 94.62 274 LEU A O 1
ATOM 2170 N N . ALA A 1 275 ? 13.336 -42.812 -14.781 1 94.06 275 ALA A N 1
ATOM 2171 C CA . ALA A 1 275 ? 13.93 -41.812 -15.688 1 94.06 275 ALA A CA 1
ATOM 2172 C C . ALA A 1 275 ? 14.258 -42.469 -17.031 1 94.06 275 ALA A C 1
ATOM 2174 O O . ALA A 1 275 ? 13.961 -41.875 -18.094 1 94.06 275 ALA A O 1
ATOM 2175 N N . ARG A 1 276 ? 14.797 -43.656 -16.984 1 93.56 276 ARG A N 1
ATOM 2176 C CA . ARG A 1 276 ? 15.148 -44.406 -18.188 1 93.56 276 ARG A CA 1
ATOM 2177 C C . ARG A 1 276 ? 13.898 -44.812 -18.953 1 93.56 276 ARG A C 1
ATOM 2179 O O . ARG A 1 276 ? 13.859 -44.719 -20.188 1 93.56 276 ARG A O 1
ATOM 2186 N N . ALA A 1 277 ? 12.961 -45.156 -18.25 1 93.94 277 ALA A N 1
ATOM 2187 C CA . ALA A 1 277 ? 11.734 -45.656 -18.859 1 93.94 277 ALA A CA 1
ATOM 2188 C C . ALA A 1 277 ? 11.031 -44.562 -19.672 1 93.94 277 ALA A C 1
ATOM 2190 O O . ALA A 1 277 ? 10.422 -44.844 -20.703 1 93.94 277 ALA A O 1
ATOM 2191 N N . VAL A 1 278 ? 11.172 -43.344 -19.156 1 93.5 278 VAL A N 1
ATOM 2192 C CA . VAL A 1 278 ? 10.398 -42.281 -19.797 1 93.5 278 VAL A CA 1
ATOM 2193 C C . VAL A 1 278 ? 11.32 -41.406 -20.656 1 93.5 278 VAL A C 1
ATOM 2195 O O . VAL A 1 278 ? 10.852 -40.5 -21.359 1 93.5 278 VAL A O 1
ATOM 2198 N N . GLY A 1 279 ? 12.555 -41.594 -20.547 1 92.06 279 GLY A N 1
ATOM 2199 C CA . GLY A 1 279 ? 13.508 -40.906 -21.391 1 92.06 279 GLY A CA 1
ATOM 2200 C C . GLY A 1 279 ? 13.891 -39.531 -20.859 1 92.06 279 GLY A C 1
ATOM 2201 O O . GLY A 1 279 ? 13.898 -38.562 -21.609 1 92.06 279 GLY A O 1
ATOM 2202 N N . THR A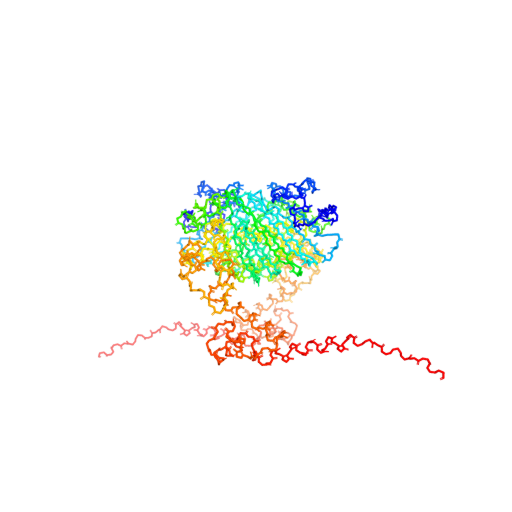 1 280 ? 14.148 -39.375 -19.641 1 90.25 280 THR A N 1
ATOM 2203 C CA . THR A 1 280 ? 14.633 -38.156 -19.016 1 90.25 280 THR A CA 1
ATOM 2204 C C . THR A 1 280 ? 15.766 -38.469 -18.031 1 90.25 280 THR A C 1
ATOM 2206 O O . THR A 1 280 ? 16.359 -39.531 -18.078 1 90.25 280 THR A O 1
ATOM 2209 N N . ASN A 1 281 ? 16.25 -37.469 -17.359 1 89.12 281 ASN A N 1
ATOM 2210 C CA . ASN A 1 281 ? 17.297 -37.719 -16.359 1 89.12 281 ASN A CA 1
ATOM 2211 C C . ASN A 1 281 ? 16.75 -37.562 -14.938 1 89.12 281 ASN A C 1
ATOM 2213 O O . ASN A 1 281 ? 15.648 -37.062 -14.734 1 89.12 281 ASN A O 1
ATOM 2217 N N . THR A 1 282 ? 17.469 -38.188 -14.016 1 91.62 282 THR A N 1
ATOM 2218 C CA . THR A 1 282 ? 17 -38.281 -12.633 1 91.62 282 THR A CA 1
ATOM 2219 C C . THR A 1 282 ? 16.75 -36.906 -12.047 1 91.62 282 THR A C 1
ATOM 2221 O O . THR A 1 282 ? 15.781 -36.688 -11.32 1 91.62 282 THR A O 1
ATOM 2224 N N . SER A 1 283 ? 17.547 -36 -12.422 1 86 283 SER A N 1
ATOM 2225 C CA . SER A 1 283 ? 17.406 -34.656 -11.883 1 86 283 SER A CA 1
ATOM 2226 C C . SER A 1 283 ? 16.109 -34 -12.352 1 86 283 SER A C 1
ATOM 2228 O O . SER A 1 283 ? 15.367 -33.438 -11.547 1 86 283 SER A O 1
ATOM 2230 N N . LYS A 1 284 ? 15.852 -34.125 -13.609 1 81.94 284 LYS A N 1
ATOM 2231 C CA . LYS A 1 284 ? 14.641 -33.531 -14.188 1 81.94 284 LYS A CA 1
ATOM 2232 C C . LYS A 1 284 ? 13.391 -34.25 -13.672 1 81.94 284 LYS A C 1
ATOM 2234 O O . LYS A 1 284 ? 12.359 -33.594 -13.445 1 81.94 284 LYS A O 1
ATOM 2239 N N . LEU A 1 285 ? 13.562 -35.531 -13.547 1 88.06 285 LEU A N 1
ATOM 2240 C CA . LEU A 1 285 ? 12.438 -36.312 -13.016 1 88.06 285 LEU A CA 1
ATOM 2241 C C . LEU A 1 285 ? 12.078 -35.844 -11.609 1 88.06 285 LEU A C 1
ATOM 2243 O O . LEU A 1 285 ? 10.906 -35.562 -11.328 1 88.06 285 LEU A O 1
ATOM 2247 N N . LYS A 1 286 ? 13.023 -35.625 -10.734 1 86.5 286 LYS A N 1
ATOM 2248 C CA . LYS A 1 286 ? 12.797 -35.188 -9.359 1 86.5 286 LYS A CA 1
ATOM 2249 C C . LYS A 1 286 ? 12.195 -33.781 -9.32 1 86.5 286 LYS A C 1
ATOM 2251 O O . LYS A 1 286 ? 11.219 -33.531 -8.609 1 86.5 286 LYS A O 1
ATOM 2256 N N . ARG A 1 287 ? 12.719 -32.969 -10.125 1 78.88 287 ARG A N 1
ATOM 2257 C CA . ARG A 1 287 ? 12.242 -31.609 -10.172 1 78.88 287 ARG A CA 1
ATOM 2258 C C . ARG A 1 287 ? 10.812 -31.547 -10.695 1 78.88 287 ARG A C 1
ATOM 2260 O O . ARG A 1 287 ? 9.992 -30.75 -10.211 1 78.88 287 ARG A O 1
ATOM 2267 N N . GLY A 1 288 ? 10.586 -32.375 -11.688 1 78.19 288 GLY A N 1
ATOM 2268 C CA . GLY A 1 288 ? 9.266 -32.406 -12.289 1 78.19 288 GLY A CA 1
ATOM 2269 C C . GLY A 1 288 ? 8.188 -32.906 -11.336 1 78.19 288 GLY A C 1
ATOM 2270 O O . GLY A 1 288 ? 7.082 -32.375 -11.312 1 78.19 288 GLY A O 1
ATOM 2271 N N . PHE A 1 289 ? 8.555 -33.875 -10.531 1 81.12 289 PHE A N 1
ATOM 2272 C CA . PHE A 1 289 ? 7.609 -34.344 -9.539 1 81.12 289 PHE A CA 1
ATOM 2273 C C . PHE A 1 289 ? 7.289 -33.281 -8.523 1 81.12 289 PHE A C 1
ATOM 2275 O O . PHE A 1 289 ? 6.121 -33.062 -8.18 1 81.12 289 PHE A O 1
ATOM 2282 N N . LYS A 1 290 ? 8.297 -32.594 -8.086 1 73.81 290 LYS A N 1
ATOM 2283 C CA . LYS A 1 290 ? 8.086 -31.484 -7.145 1 73.81 290 LYS A CA 1
ATOM 2284 C C . LYS A 1 290 ? 7.254 -30.375 -7.773 1 73.81 290 LYS A C 1
ATOM 2286 O O . LYS A 1 290 ? 6.371 -29.812 -7.121 1 73.81 290 LYS A O 1
ATOM 2291 N N . PHE A 1 291 ? 7.566 -30.312 -8.961 1 67.88 291 PHE A N 1
ATOM 2292 C CA . PHE A 1 291 ? 6.871 -29.25 -9.688 1 67.88 291 PHE A CA 1
ATOM 2293 C C . PHE A 1 291 ? 5.402 -29.609 -9.891 1 67.88 291 PHE A C 1
ATOM 2295 O O . PHE A 1 291 ? 4.516 -28.812 -9.57 1 67.88 291 PHE A O 1
ATOM 2302 N N . LEU A 1 292 ? 5.141 -30.766 -10.43 1 67.5 292 LEU A N 1
ATOM 2303 C CA . LEU A 1 292 ? 3.799 -31.172 -10.844 1 67.5 292 LEU A CA 1
ATOM 2304 C C . LEU A 1 292 ? 2.969 -31.609 -9.633 1 67.5 292 LEU A C 1
ATOM 2306 O O . LEU A 1 292 ? 1.758 -31.375 -9.594 1 67.5 292 LEU A O 1
ATOM 2310 N N . TYR A 1 293 ? 3.695 -32.156 -8.656 1 67.38 293 TYR A N 1
ATOM 2311 C CA . TYR A 1 293 ? 2.914 -32.844 -7.621 1 67.38 293 TYR A CA 1
ATOM 2312 C C . TYR A 1 293 ? 3.256 -32.281 -6.238 1 67.38 293 TYR A C 1
ATOM 2314 O O . TYR A 1 293 ? 2.652 -32.688 -5.238 1 67.38 293 TYR A O 1
ATOM 2322 N N . GLY A 1 294 ? 4.281 -31.344 -6.152 1 64.19 294 GLY A N 1
ATOM 2323 C CA . GLY A 1 294 ? 4.68 -30.75 -4.887 1 64.19 294 GLY A CA 1
ATOM 2324 C C . GLY A 1 294 ? 5.355 -31.719 -3.949 1 64.19 294 GLY A C 1
ATOM 2325 O O . GLY A 1 294 ? 5.496 -31.453 -2.754 1 64.19 294 GLY A O 1
ATOM 2326 N N . MET A 1 295 ? 5.66 -32.875 -4.484 1 70.25 295 MET A N 1
ATOM 2327 C CA . MET A 1 295 ? 6.234 -33.938 -3.646 1 70.25 295 MET A CA 1
ATOM 2328 C C . MET A 1 295 ? 7.363 -34.656 -4.379 1 70.25 295 MET A C 1
ATOM 2330 O O . MET A 1 295 ? 7.48 -34.531 -5.602 1 70.25 295 MET A O 1
ATOM 2334 N N . THR A 1 296 ? 8.203 -35.312 -3.59 1 85.19 296 THR A N 1
ATOM 2335 C CA . THR A 1 296 ? 9.273 -36.094 -4.184 1 85.19 296 THR A CA 1
ATOM 2336 C C . THR A 1 296 ? 8.703 -37.375 -4.832 1 85.19 296 THR A C 1
ATOM 2338 O O . THR A 1 296 ? 7.559 -37.75 -4.57 1 85.19 296 THR A O 1
ATOM 2341 N N . VAL A 1 297 ? 9.492 -37.969 -5.641 1 90.06 297 VAL A N 1
ATOM 2342 C CA . VAL A 1 297 ? 9.109 -39.219 -6.289 1 90.06 297 VAL A CA 1
ATOM 2343 C C . VAL A 1 297 ? 8.766 -40.281 -5.227 1 90.06 297 VAL A C 1
ATOM 2345 O O . VAL A 1 297 ? 7.758 -40.969 -5.352 1 90.06 297 VAL A O 1
ATOM 2348 N N . PHE A 1 298 ? 9.523 -40.219 -4.211 1 88 298 PHE A N 1
ATOM 2349 C CA . PHE A 1 298 ? 9.305 -41.188 -3.123 1 88 298 PHE A CA 1
ATOM 2350 C C . PHE A 1 298 ? 7.965 -40.906 -2.439 1 88 298 PHE A C 1
ATOM 2352 O O . PHE A 1 298 ? 7.191 -41.844 -2.199 1 88 298 PHE A O 1
ATOM 2359 N N . GLU A 1 299 ? 7.703 -39.688 -2.098 1 87.19 299 GLU A N 1
ATOM 2360 C CA . GLU A 1 299 ? 6.461 -39.344 -1.422 1 87.19 299 GLU A CA 1
ATOM 2361 C C . GLU A 1 299 ? 5.246 -39.688 -2.268 1 87.19 299 GLU A C 1
ATOM 2363 O O . GLU A 1 299 ? 4.23 -40.156 -1.74 1 87.19 299 GLU A O 1
ATOM 2368 N N . CYS A 1 300 ? 5.379 -39.5 -3.531 1 86.69 300 CYS A N 1
ATOM 2369 C CA . CYS A 1 300 ? 4.297 -39.812 -4.449 1 86.69 300 CYS A CA 1
ATOM 2370 C C . CYS A 1 300 ? 4 -41.312 -4.414 1 86.69 300 CYS A C 1
ATOM 2372 O O . CYS A 1 300 ? 2.842 -41.719 -4.32 1 86.69 300 CYS A O 1
ATOM 2374 N N . GLY A 1 301 ? 5 -42.094 -4.516 1 90.75 301 GLY A N 1
ATOM 2375 C CA . GLY A 1 301 ? 4.848 -43.531 -4.426 1 90.75 301 GLY A CA 1
ATOM 2376 C C . GLY A 1 301 ? 4.305 -44 -3.084 1 90.75 301 GLY A C 1
ATOM 2377 O O . GLY A 1 301 ? 3.422 -44.875 -3.029 1 90.75 301 GLY A O 1
ATOM 2378 N N . HIS A 1 302 ? 4.828 -43.375 -2.09 1 89.31 302 HIS A N 1
ATOM 2379 C CA . HIS A 1 302 ? 4.406 -43.719 -0.74 1 89.31 302 HIS A CA 1
ATOM 2380 C C . HIS A 1 302 ? 2.928 -43.406 -0.528 1 89.31 302 HIS A C 1
ATOM 2382 O O . HIS A 1 302 ? 2.197 -44.25 0.036 1 89.31 302 HIS A O 1
ATOM 2388 N N . ARG A 1 303 ? 2.553 -42.344 -0.924 1 85 303 ARG A N 1
ATOM 2389 C CA . ARG A 1 303 ? 1.146 -41.969 -0.831 1 85 303 ARG A CA 1
ATOM 2390 C C . ARG A 1 303 ? 0.262 -42.938 -1.585 1 85 303 ARG A C 1
ATOM 2392 O O . ARG A 1 303 ? -0.79 -43.344 -1.086 1 85 303 ARG A O 1
ATOM 2399 N N . ALA A 1 304 ? 0.657 -43.281 -2.73 1 87.81 304 ALA A N 1
ATOM 2400 C CA . ALA A 1 304 ? -0.099 -44.25 -3.539 1 87.81 304 ALA A CA 1
ATOM 2401 C C . ALA A 1 304 ? -0.221 -45.594 -2.83 1 87.81 304 ALA A C 1
ATOM 2403 O O . ALA A 1 304 ? -1.289 -46.188 -2.836 1 87.81 304 ALA A O 1
ATOM 2404 N N . ARG A 1 305 ? 0.87 -45.969 -2.219 1 91.38 305 ARG A N 1
ATOM 2405 C CA . ARG A 1 305 ? 0.865 -47.219 -1.469 1 91.38 305 ARG A CA 1
ATOM 2406 C C . ARG A 1 305 ? -0.113 -47.156 -0.3 1 91.38 305 ARG A C 1
ATOM 2408 O O . ARG A 1 305 ? -0.903 -48.062 -0.093 1 91.38 305 ARG A O 1
ATOM 2415 N N . MET A 1 306 ? -0.081 -46.031 0.414 1 85.81 306 MET A N 1
ATOM 2416 C CA . MET A 1 306 ? -0.925 -45.875 1.595 1 85.81 306 MET A CA 1
ATOM 2417 C C . MET A 1 306 ? -2.396 -45.812 1.204 1 85.81 306 MET A C 1
ATOM 2419 O O . MET A 1 306 ? -3.244 -46.438 1.82 1 85.81 306 MET A O 1
ATOM 2423 N N . ASP A 1 307 ? -2.662 -45.125 0.198 1 82.44 307 ASP A N 1
ATOM 2424 C CA . ASP A 1 307 ? -4.035 -44.969 -0.271 1 82.44 307 ASP A CA 1
ATOM 2425 C C . ASP A 1 307 ? -4.594 -46.312 -0.752 1 82.44 307 ASP A C 1
ATOM 2427 O O . ASP A 1 307 ? -5.727 -46.656 -0.433 1 82.44 307 ASP A O 1
ATOM 2431 N N . ARG A 1 308 ? -3.822 -46.969 -1.429 1 87.12 308 ARG A N 1
ATOM 2432 C CA . ARG A 1 308 ? -4.227 -48.281 -1.917 1 87.12 308 ARG A CA 1
ATOM 2433 C C . ARG A 1 308 ? -4.422 -49.281 -0.763 1 87.12 308 ARG A C 1
ATOM 2435 O O . ARG A 1 308 ? -5.359 -50.062 -0.769 1 87.12 308 ARG A O 1
ATOM 2442 N N . ALA A 1 309 ? -3.562 -49.156 0.155 1 88.38 309 ALA A N 1
ATOM 2443 C CA . ALA A 1 309 ? -3.678 -50 1.334 1 88.38 309 ALA A CA 1
ATOM 2444 C C . ALA A 1 309 ? -4.984 -49.719 2.08 1 88.38 309 ALA A C 1
ATOM 2446 O O . ALA A 1 309 ? -5.691 -50.656 2.459 1 88.38 309 ALA A O 1
ATOM 2447 N N . LEU A 1 310 ? -5.23 -48.5 2.266 1 83.38 310 LEU A N 1
ATOM 2448 C CA . LEU A 1 310 ? -6.465 -48.125 2.943 1 83.38 310 LEU A CA 1
ATOM 2449 C C . LEU A 1 310 ? -7.68 -48.656 2.209 1 83.38 310 LEU A C 1
ATOM 2451 O O . LEU A 1 310 ? -8.609 -49.188 2.836 1 83.38 310 LEU A O 1
ATOM 2455 N N . GLU A 1 311 ? -7.652 -48.531 0.942 1 81.5 311 GLU A N 1
ATOM 2456 C CA . GLU A 1 311 ? -8.742 -49.031 0.11 1 81.5 311 GLU A CA 1
ATOM 2457 C C . GLU A 1 311 ? -8.898 -50.562 0.273 1 81.5 311 GLU A C 1
ATOM 2459 O O . GLU A 1 311 ? -10.016 -51.062 0.396 1 81.5 311 GLU A O 1
ATOM 2464 N N . MET A 1 312 ? -7.816 -51.219 0.31 1 86.31 312 MET A N 1
ATOM 2465 C CA . MET A 1 312 ? -7.816 -52.688 0.402 1 86.31 312 MET A CA 1
ATOM 2466 C C . MET A 1 312 ? -8.281 -53.125 1.779 1 86.31 312 MET A C 1
ATOM 2468 O O . MET A 1 312 ? -9 -54.125 1.897 1 86.31 312 MET A O 1
ATOM 2472 N N . LEU A 1 313 ? -7.879 -52.406 2.787 1 84.44 313 LEU A N 1
ATOM 2473 C CA . LEU A 1 313 ? -8.258 -52.75 4.152 1 84.44 313 LEU A CA 1
ATOM 2474 C C . LEU A 1 313 ? -9.75 -52.531 4.375 1 84.44 313 LEU A C 1
ATOM 2476 O O . LEU A 1 313 ? -10.383 -53.25 5.137 1 84.44 313 LEU A O 1
ATOM 2480 N N . GLY A 1 314 ? -10.312 -51.562 3.777 1 76.12 314 GLY A N 1
ATOM 2481 C CA . GLY A 1 314 ? -11.727 -51.25 3.922 1 76.12 314 GLY A CA 1
ATOM 2482 C C . GLY A 1 314 ? -12.625 -52.156 3.102 1 76.12 314 GLY A C 1
ATOM 2483 O O . GLY A 1 314 ? -13.773 -52.406 3.477 1 76.12 314 GLY A O 1
ATOM 2484 N N . ASN A 1 315 ? -12.242 -52.531 1.971 1 69.12 315 ASN A N 1
ATOM 2485 C CA . ASN A 1 315 ? -13.172 -53.125 1.013 1 69.12 315 ASN A CA 1
ATOM 2486 C C . ASN A 1 315 ? -12.945 -54.625 0.869 1 69.12 315 ASN A C 1
ATOM 2488 O O . ASN A 1 315 ? -13.797 -55.344 0.332 1 69.12 315 ASN A O 1
ATOM 2492 N N . GLN A 1 316 ? -11.805 -55.125 1.319 1 68.5 316 GLN A N 1
ATOM 2493 C CA . GLN A 1 316 ? -11.477 -56.5 0.986 1 68.5 316 GLN A CA 1
ATOM 2494 C C . GLN A 1 316 ? -11.219 -57.344 2.244 1 68.5 316 GLN A C 1
ATOM 2496 O O . GLN A 1 316 ? -10.977 -56.781 3.318 1 68.5 316 GLN A O 1
ATOM 2501 N N . ARG A 1 317 ? -11.523 -58.562 2.221 1 77.12 317 ARG A N 1
ATOM 2502 C CA . ARG A 1 317 ? -11.25 -59.5 3.295 1 77.12 317 ARG A CA 1
ATOM 2503 C C . ARG A 1 317 ? -9.797 -59.969 3.26 1 77.12 317 ARG A C 1
ATOM 2505 O O . ARG A 1 317 ? -9.531 -61.156 3.156 1 77.12 317 ARG A O 1
ATOM 2512 N N . LEU A 1 318 ? -8.836 -59.031 3.109 1 85.75 318 LEU A N 1
ATOM 2513 C CA . LEU A 1 318 ? -7.414 -59.375 3.098 1 85.75 318 LEU A CA 1
ATOM 2514 C C . LEU A 1 318 ? -6.797 -59.156 4.477 1 85.75 318 LEU A C 1
ATOM 2516 O O . LEU A 1 318 ? -7.215 -58.25 5.219 1 85.75 318 LEU A O 1
ATOM 2520 N N . SER A 1 319 ? -5.906 -60.094 4.742 1 89.88 319 SER A N 1
ATOM 2521 C CA . SER A 1 319 ? -5.152 -59.875 5.973 1 89.88 319 SER A CA 1
ATOM 2522 C C . SER A 1 319 ? -4.215 -58.688 5.855 1 89.88 319 SER A C 1
ATOM 2524 O O . SER A 1 319 ? -3.904 -58.25 4.75 1 89.88 319 SER A O 1
ATOM 2526 N N . VAL A 1 320 ? -3.777 -58.156 6.918 1 91.44 320 VAL A N 1
ATOM 2527 C CA . VAL A 1 320 ? -2.852 -57.031 6.945 1 91.44 320 VAL A CA 1
ATOM 2528 C C . VAL A 1 320 ? -1.562 -57.406 6.219 1 91.44 320 VAL A C 1
ATOM 2530 O O . VAL A 1 320 ? -0.977 -56.562 5.516 1 91.44 320 VAL A O 1
ATOM 2533 N N . ASN A 1 321 ? -1.228 -58.625 6.402 1 92.88 321 ASN A N 1
ATOM 2534 C CA . ASN A 1 321 ? -0.02 -59.125 5.746 1 92.88 321 ASN A CA 1
ATOM 2535 C C . ASN A 1 321 ? -0.18 -59.156 4.227 1 92.88 321 ASN A C 1
ATOM 2537 O O . ASN A 1 321 ? 0.743 -58.781 3.496 1 92.88 321 ASN A O 1
ATOM 2541 N N . GLU A 1 322 ? -1.282 -59.594 3.773 1 93.44 322 GLU A N 1
ATOM 2542 C CA . GLU A 1 322 ? -1.554 -59.656 2.34 1 93.44 322 GLU A CA 1
ATOM 2543 C C . GLU A 1 322 ? -1.575 -58.25 1.744 1 93.44 322 GLU A C 1
ATOM 2545 O O . GLU A 1 322 ? -1.07 -58.031 0.641 1 93.44 322 GLU A O 1
ATOM 2550 N N . VAL A 1 323 ? -2.145 -57.312 2.492 1 93.69 323 VAL A N 1
ATOM 2551 C CA . VAL A 1 323 ? -2.199 -55.938 2.041 1 93.69 323 VAL A CA 1
ATOM 2552 C C . VAL A 1 323 ? -0.789 -55.344 1.992 1 93.69 323 VAL A C 1
ATOM 2554 O O . VAL A 1 323 ? -0.424 -54.656 1.03 1 93.69 323 VAL A O 1
ATOM 2557 N N . ALA A 1 324 ? -0.035 -55.625 2.996 1 94.44 324 ALA A N 1
ATOM 2558 C CA . ALA A 1 324 ? 1.348 -55.156 3.055 1 94.44 324 ALA A CA 1
ATOM 2559 C C . ALA A 1 324 ? 2.129 -55.594 1.821 1 94.44 324 ALA A C 1
ATOM 2561 O O . ALA A 1 324 ? 2.795 -54.781 1.176 1 94.44 324 ALA A O 1
ATOM 2562 N N . PHE A 1 325 ? 1.973 -56.875 1.459 1 92.81 325 PHE A N 1
ATOM 2563 C CA . PHE A 1 325 ? 2.686 -57.438 0.317 1 92.81 325 PHE A CA 1
ATOM 2564 C C . PHE A 1 325 ? 2.158 -56.844 -0.989 1 92.81 325 PHE A C 1
ATOM 2566 O O . PHE A 1 325 ? 2.93 -56.594 -1.918 1 92.81 325 PHE A O 1
ATOM 2573 N N . ALA A 1 326 ? 0.912 -56.625 -0.977 1 92.5 326 ALA A N 1
ATOM 2574 C CA . ALA A 1 326 ? 0.275 -56.125 -2.191 1 92.5 326 ALA A CA 1
ATOM 2575 C C . ALA A 1 326 ? 0.765 -54.719 -2.527 1 92.5 326 ALA A C 1
ATOM 2577 O O . ALA A 1 326 ? 0.835 -54.344 -3.699 1 92.5 326 ALA A O 1
ATOM 2578 N N . VAL A 1 327 ? 1.187 -54.062 -1.464 1 94 327 VAL A N 1
ATOM 2579 C CA . VAL A 1 327 ? 1.585 -52.688 -1.724 1 94 327 VAL A CA 1
ATOM 2580 C C . VAL A 1 327 ? 3.104 -52.562 -1.634 1 94 327 VAL A C 1
ATOM 2582 O O . VAL A 1 327 ? 3.643 -51.438 -1.616 1 94 327 VAL A O 1
ATOM 2585 N N . GLY A 1 328 ? 3.832 -53.688 -1.49 1 93.5 328 GLY A N 1
ATOM 2586 C CA . GLY A 1 328 ? 5.258 -53.688 -1.778 1 93.5 328 GLY A CA 1
ATOM 2587 C C . GLY A 1 328 ? 6.117 -53.812 -0.534 1 93.5 328 GLY A C 1
ATOM 2588 O O . GLY A 1 328 ? 7.336 -53.656 -0.596 1 93.5 328 GLY A O 1
ATOM 2589 N N . TYR A 1 329 ? 5.523 -54.094 0.563 1 94.19 329 TYR A N 1
ATOM 2590 C CA . TYR A 1 329 ? 6.324 -54.281 1.765 1 94.19 329 TYR A CA 1
ATOM 2591 C C . TYR A 1 329 ? 6.727 -55.75 1.918 1 94.19 329 TYR A C 1
ATOM 2593 O O . TYR A 1 329 ? 5.93 -56.656 1.642 1 94.19 329 TYR A O 1
ATO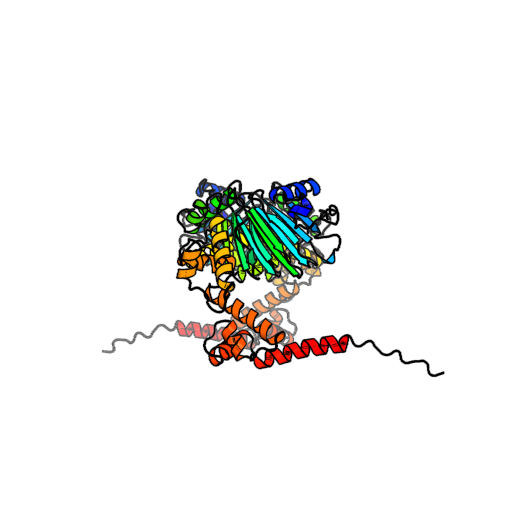M 2601 N N . GLN A 1 330 ? 7.898 -55.875 2.385 1 92.12 330 GLN A N 1
ATOM 2602 C CA . GLN A 1 330 ? 8.391 -57.219 2.615 1 92.12 330 GLN A CA 1
ATOM 2603 C C . GLN A 1 330 ? 7.949 -57.75 3.98 1 92.12 330 GLN A C 1
ATOM 2605 O O . GLN A 1 330 ? 7.793 -58.969 4.168 1 92.12 330 GLN A O 1
ATOM 2610 N N . HIS A 1 331 ? 7.781 -56.781 4.852 1 92.81 331 HIS A N 1
ATOM 2611 C CA . HIS A 1 331 ? 7.41 -57.156 6.211 1 92.81 331 HIS A CA 1
ATOM 2612 C C . HIS A 1 331 ? 6.195 -56.375 6.688 1 92.81 331 HIS A C 1
ATOM 2614 O O . HIS A 1 331 ? 6.121 -55.156 6.484 1 92.81 331 HIS A O 1
ATOM 2620 N N . GLN A 1 332 ? 5.297 -57.094 7.262 1 93.44 332 GLN A N 1
ATOM 2621 C CA . GLN A 1 332 ? 4.082 -56.5 7.781 1 93.44 332 GLN A CA 1
ATOM 2622 C C . GLN A 1 332 ? 4.406 -55.438 8.844 1 93.44 332 GLN A C 1
ATOM 2624 O O . GLN A 1 332 ? 3.727 -54.406 8.945 1 93.44 332 GLN A O 1
ATOM 2629 N N . THR A 1 333 ? 5.469 -55.719 9.586 1 93.38 333 THR A N 1
ATOM 2630 C CA . THR A 1 333 ? 5.844 -54.812 10.664 1 93.38 333 THR A CA 1
ATOM 2631 C C . THR A 1 333 ? 6.203 -53.438 10.109 1 93.38 333 THR A C 1
ATOM 2633 O O . THR A 1 333 ? 5.773 -52.406 10.641 1 93.38 333 THR A O 1
ATOM 2636 N N . SER A 1 334 ? 6.992 -53.438 9.039 1 94.44 334 SER A N 1
ATOM 2637 C CA . SER A 1 334 ? 7.375 -52.188 8.406 1 94.44 334 SER A CA 1
ATOM 2638 C C . SER A 1 334 ? 6.164 -51.469 7.82 1 94.44 334 SER A C 1
ATOM 2640 O O . SER A 1 334 ? 6.055 -50.25 7.914 1 94.44 334 SER A O 1
ATOM 2642 N N . PHE A 1 335 ? 5.281 -52.219 7.312 1 95.19 335 PHE A N 1
ATOM 2643 C CA . PHE A 1 335 ? 4.051 -51.688 6.762 1 95.19 335 PHE A CA 1
ATOM 2644 C C . PHE A 1 335 ? 3.199 -51.062 7.863 1 95.19 335 PHE A C 1
ATOM 2646 O O . PHE A 1 335 ? 2.736 -49.906 7.734 1 95.19 335 PHE A O 1
ATOM 2653 N N . THR A 1 336 ? 2.977 -51.75 8.891 1 91.81 336 THR A N 1
ATOM 2654 C CA . THR A 1 336 ? 2.141 -51.281 10 1 91.81 336 THR A CA 1
ATOM 2655 C C . THR A 1 336 ? 2.67 -49.969 10.57 1 91.81 336 THR A C 1
ATOM 2657 O O . THR A 1 336 ? 1.897 -49.062 10.836 1 91.81 336 THR A O 1
ATOM 2660 N N . ALA A 1 337 ? 3.955 -49.906 10.641 1 92.81 337 ALA A N 1
ATOM 2661 C CA . ALA A 1 337 ? 4.582 -48.688 11.148 1 92.81 337 ALA A CA 1
ATOM 2662 C C . ALA A 1 337 ? 4.359 -47.5 10.188 1 92.81 337 ALA A C 1
ATOM 2664 O O . ALA A 1 337 ? 3.965 -46.438 10.609 1 92.81 337 ALA A O 1
ATOM 2665 N N . SER A 1 338 ? 4.57 -47.781 8.961 1 91.56 338 SER A N 1
ATOM 2666 C CA . SER A 1 338 ? 4.434 -46.719 7.949 1 91.56 338 SER A CA 1
ATOM 2667 C C . SER A 1 338 ? 2.986 -46.25 7.832 1 91.56 338 SER A C 1
ATOM 2669 O O . SER A 1 338 ? 2.725 -45.062 7.703 1 91.56 338 SER A O 1
ATOM 2671 N N . PHE A 1 339 ? 2.092 -47.188 7.875 1 90.12 339 PHE A N 1
ATOM 2672 C CA . PHE A 1 339 ? 0.665 -46.875 7.781 1 90.12 339 PHE A CA 1
ATOM 2673 C C . PHE A 1 339 ? 0.199 -46.062 8.969 1 90.12 339 PHE A C 1
ATOM 2675 O O . PHE A 1 339 ? -0.498 -45.062 8.805 1 90.12 339 PHE A O 1
ATOM 2682 N N . ARG A 1 340 ? 0.674 -46.375 10.047 1 84.69 340 ARG A N 1
ATOM 2683 C CA . ARG A 1 340 ? 0.338 -45.625 11.25 1 84.69 340 ARG A CA 1
ATOM 2684 C C . ARG A 1 340 ? 0.918 -44.219 11.203 1 84.69 340 ARG A C 1
ATOM 2686 O O . ARG A 1 340 ? 0.248 -43.25 11.578 1 84.69 340 ARG A O 1
ATOM 2693 N N . ASP A 1 341 ? 2.113 -44.25 10.773 1 84.5 341 ASP A N 1
ATOM 2694 C CA . ASP A 1 341 ? 2.77 -42.938 10.664 1 84.5 341 ASP A CA 1
ATOM 2695 C C . ASP A 1 341 ? 2.029 -42.031 9.68 1 84.5 341 ASP A C 1
ATOM 2697 O O . ASP A 1 341 ? 1.914 -40.844 9.906 1 84.5 341 ASP A O 1
ATOM 2701 N N . TYR A 1 342 ? 1.532 -42.625 8.742 1 80.81 342 TYR A N 1
ATOM 2702 C CA . TYR A 1 342 ? 0.898 -41.875 7.668 1 80.81 342 TYR A CA 1
ATOM 2703 C C . TYR A 1 342 ? -0.527 -41.5 8.039 1 80.81 342 TYR A C 1
ATOM 2705 O O . TYR A 1 342 ? -0.932 -40.344 7.859 1 80.81 342 TYR A O 1
ATOM 2713 N N . PHE A 1 343 ? -1.354 -42.344 8.656 1 74.25 343 PHE A N 1
ATOM 2714 C CA . PHE A 1 343 ? -2.777 -42.125 8.867 1 74.25 343 PHE A CA 1
ATOM 2715 C C . PHE A 1 343 ? -3.064 -41.812 10.336 1 74.25 343 PHE A C 1
ATOM 2717 O O . PHE A 1 343 ? -4.129 -41.312 10.672 1 74.25 343 PHE A O 1
ATOM 2724 N N . GLY A 1 344 ? -2.133 -42.156 11.188 1 75.94 344 GLY A N 1
ATOM 2725 C CA . GLY A 1 344 ? -2.314 -41.906 12.609 1 75.94 344 GLY A CA 1
ATOM 2726 C C . GLY A 1 344 ? -2.996 -43.062 13.328 1 75.94 344 GLY A C 1
ATOM 2727 O O . GLY A 1 344 ? -3.158 -43.031 14.547 1 75.94 344 GLY A O 1
ATOM 2728 N N . PHE A 1 345 ? -3.451 -44.094 12.594 1 76 345 PHE A N 1
ATOM 2729 C CA . PHE A 1 345 ? -4.043 -45.312 13.172 1 76 345 PHE A CA 1
ATOM 2730 C C . PHE A 1 345 ? -3.49 -46.562 12.516 1 76 345 PHE A C 1
ATOM 2732 O O . PHE A 1 345 ? -2.922 -46.5 11.422 1 76 345 PHE A O 1
ATOM 2739 N N . ALA A 1 346 ? -3.654 -47.719 13.18 1 85.94 346 ALA A N 1
ATOM 2740 C CA . ALA A 1 346 ? -3.084 -48.969 12.695 1 85.94 346 ALA A CA 1
ATOM 2741 C C . ALA A 1 346 ? -3.951 -49.562 11.594 1 85.94 346 ALA A C 1
ATOM 2743 O O . ALA A 1 346 ? -5.164 -49.344 11.555 1 85.94 346 ALA A O 1
ATOM 2744 N N . PRO A 1 347 ? -3.334 -50.312 10.758 1 87.88 347 PRO A N 1
ATOM 2745 C CA . PRO A 1 347 ? -4.09 -50.938 9.672 1 87.88 347 PRO A CA 1
ATOM 2746 C C . PRO A 1 347 ? -5.293 -51.75 10.18 1 87.88 347 PRO A C 1
ATOM 2748 O O . PRO A 1 347 ? -6.359 -51.719 9.562 1 87.88 347 PRO A O 1
ATOM 2751 N N . LYS A 1 348 ? -5.195 -52.375 11.258 1 84 348 LYS A N 1
ATOM 2752 C CA . LYS A 1 348 ? -6.281 -53.188 11.812 1 84 348 LYS A CA 1
ATOM 2753 C C . LYS A 1 348 ? -7.48 -52.312 12.18 1 84 348 LYS A C 1
ATOM 2755 O O . LYS A 1 348 ? -8.625 -52.75 12.086 1 84 348 LYS A O 1
ATOM 2760 N N . ASP A 1 349 ? -7.191 -51.125 12.539 1 80 349 ASP A N 1
ATOM 2761 C CA . ASP A 1 349 ? -8.242 -50.188 12.938 1 80 349 ASP A CA 1
ATOM 2762 C C . ASP A 1 349 ? -8.977 -49.625 11.719 1 80 349 ASP A C 1
ATOM 2764 O O . ASP A 1 349 ? -10.125 -49.188 11.828 1 80 349 ASP A O 1
ATOM 2768 N N . ALA A 1 350 ? -8.32 -49.531 10.68 1 76.25 350 ALA A N 1
ATOM 2769 C CA . ALA A 1 350 ? -8.93 -49.062 9.445 1 76.25 350 ALA A CA 1
ATOM 2770 C C . ALA A 1 350 ? -10.141 -49.906 9.055 1 76.25 350 ALA A C 1
ATOM 2772 O O . ALA A 1 350 ? -11.156 -49.375 8.602 1 76.25 350 ALA A O 1
ATOM 2773 N N . ARG A 1 351 ? -10 -51.125 9.234 1 68.81 351 ARG A N 1
ATOM 2774 C CA . ARG A 1 351 ? -11.117 -52.031 8.969 1 68.81 351 ARG A CA 1
ATOM 2775 C C . ARG A 1 351 ? -12.297 -51.75 9.883 1 68.81 351 ARG A C 1
ATOM 2777 O O . ARG A 1 351 ? -13.445 -51.75 9.445 1 68.81 351 ARG A O 1
ATOM 2784 N N . ARG A 1 352 ? -11.891 -51.438 11.055 1 66.38 352 ARG A N 1
ATOM 2785 C CA . ARG A 1 352 ? -12.938 -51.125 12.031 1 66.38 352 ARG A CA 1
ATOM 2786 C C . ARG A 1 352 ? -13.672 -49.844 11.672 1 66.38 352 ARG A C 1
ATOM 2788 O O . ARG A 1 352 ? -14.891 -49.75 11.797 1 66.38 352 ARG A O 1
ATOM 2795 N N . MET A 1 353 ? -12.945 -48.969 11.266 1 61.19 353 MET A N 1
ATOM 2796 C CA . MET A 1 353 ? -13.5 -47.656 10.922 1 61.19 353 MET A CA 1
ATOM 2797 C C . MET A 1 353 ? -14.336 -47.719 9.648 1 61.19 353 MET A C 1
ATOM 2799 O O . MET A 1 353 ? -15.391 -47.094 9.555 1 61.19 353 MET A O 1
ATOM 2803 N N . ALA A 1 354 ? -13.898 -48.438 8.727 1 57.94 354 ALA A N 1
ATOM 2804 C CA . ALA A 1 354 ? -14.656 -48.656 7.5 1 57.94 354 ALA A CA 1
ATOM 2805 C C . ALA A 1 354 ? -15.945 -49.438 7.781 1 57.94 354 ALA A C 1
ATOM 2807 O O . ALA A 1 354 ? -16.984 -49.156 7.188 1 57.94 354 ALA A O 1
ATOM 2808 N N . ASP A 1 355 ? -15.828 -50.312 8.664 1 59.62 355 ASP A N 1
ATOM 2809 C CA . ASP A 1 355 ? -17 -51.062 9.102 1 59.62 355 ASP A CA 1
ATOM 2810 C C . ASP A 1 355 ? -17.984 -50.156 9.836 1 59.62 355 ASP A C 1
ATOM 2812 O O . ASP A 1 355 ? -19.203 -50.281 9.656 1 59.62 355 ASP A O 1
ATOM 2816 N N . LEU A 1 356 ? -17.406 -49.281 10.617 1 49.5 356 LEU A N 1
ATOM 2817 C CA . LEU A 1 356 ? -18.266 -48.375 11.344 1 49.5 356 LEU A CA 1
ATOM 2818 C C . LEU A 1 356 ? -18.953 -47.406 10.383 1 49.5 356 LEU A C 1
ATOM 2820 O O . LEU A 1 356 ? -20.141 -47.094 10.57 1 49.5 356 LEU A O 1
ATOM 2824 N N . ARG A 1 357 ? -18.281 -47 9.547 1 50.44 357 ARG A N 1
ATOM 2825 C CA . ARG A 1 357 ? -18.906 -46.156 8.555 1 50.44 357 ARG A CA 1
ATOM 2826 C C . ARG A 1 357 ? -19.969 -46.906 7.762 1 50.44 357 ARG A C 1
ATOM 2828 O O . ARG A 1 357 ? -21.016 -46.344 7.422 1 50.44 357 ARG A O 1
ATOM 2835 N N . ASN A 1 358 ? -19.781 -48.031 7.445 1 49.03 358 ASN A N 1
ATOM 2836 C CA . ASN A 1 358 ? -20.75 -48.906 6.773 1 49.03 358 ASN A CA 1
ATOM 2837 C C . ASN A 1 358 ? -21.906 -49.281 7.699 1 49.03 358 ASN A C 1
ATOM 2839 O O . ASN A 1 358 ? -23.047 -49.375 7.262 1 49.03 358 ASN A O 1
ATOM 2843 N N . VAL A 1 359 ? -21.719 -49.531 8.891 1 47.19 359 VAL A N 1
ATOM 2844 C CA . VAL A 1 359 ? -22.766 -49.812 9.859 1 47.19 359 VAL A CA 1
ATOM 2845 C C . VAL A 1 359 ? -23.609 -48.562 10.102 1 47.19 359 VAL A C 1
ATOM 2847 O O . VAL A 1 359 ? -24.844 -48.625 10.148 1 47.19 359 VAL A O 1
ATOM 2850 N N . ARG A 1 360 ? -22.953 -47.531 10.32 1 46.28 360 ARG A N 1
ATOM 2851 C CA . ARG A 1 360 ? -23.719 -46.281 10.508 1 46.28 360 ARG A CA 1
ATOM 2852 C C . ARG A 1 360 ? -24.516 -45.938 9.258 1 46.28 360 ARG A C 1
ATOM 2854 O O . ARG A 1 360 ? -25.656 -45.469 9.359 1 46.28 360 ARG A O 1
ATOM 2861 N N . ALA A 1 361 ? -24.062 -46.188 8.188 1 48.47 361 ALA A N 1
ATOM 2862 C CA . ALA A 1 361 ? -24.781 -45.969 6.93 1 48.47 361 ALA A CA 1
ATOM 2863 C C . ALA A 1 361 ? -25.922 -46.969 6.785 1 48.47 361 ALA A C 1
ATOM 2865 O O . ALA A 1 361 ? -27 -46.625 6.301 1 48.47 361 ALA A O 1
ATOM 2866 N N . ARG A 1 362 ? -25.781 -48.094 7.254 1 48.75 362 ARG A N 1
ATOM 2867 C CA . ARG A 1 362 ? -26.844 -49.062 7.215 1 48.75 362 ARG A CA 1
ATOM 2868 C C . ARG A 1 362 ? -27.906 -48.781 8.273 1 48.75 362 ARG A C 1
ATOM 2870 O O . ARG A 1 362 ? -29.094 -49.062 8.07 1 48.75 362 ARG A O 1
ATOM 2877 N N . SER A 1 363 ? -27.438 -48.312 9.414 1 46.66 363 SER A N 1
ATOM 2878 C CA . SER A 1 363 ? -28.406 -48.031 10.469 1 46.66 363 SER A CA 1
ATOM 2879 C C . SER A 1 363 ? -29.234 -46.812 10.148 1 46.66 363 SER A C 1
ATOM 2881 O O . SER A 1 363 ? -30.359 -46.656 10.602 1 46.66 363 SER A O 1
ATOM 2883 N N . SER A 1 364 ? -28.625 -45.844 9.469 1 43.5 364 SER A N 1
ATOM 2884 C CA . SER A 1 364 ? -29.375 -44.625 9.125 1 43.5 364 SER A CA 1
ATOM 2885 C C . SER A 1 364 ? -30.391 -44.906 8.023 1 43.5 364 SER A C 1
ATOM 2887 O O . SER A 1 364 ? -31.266 -44.094 7.75 1 43.5 364 SER A O 1
ATOM 2889 N N . SER A 1 365 ? -30.078 -45.906 7.129 1 36.5 365 SER A N 1
ATOM 2890 C CA . SER A 1 365 ? -31.062 -46.188 6.09 1 36.5 365 SER A CA 1
ATOM 2891 C C . SER A 1 365 ? -32.188 -47.062 6.629 1 36.5 365 SER A C 1
ATOM 2893 O O . SER A 1 365 ? -32.969 -47.625 5.855 1 36.5 365 SER A O 1
ATOM 2895 N N . ALA A 1 366 ? -32 -47.406 8.031 1 41.75 366 ALA A N 1
ATOM 2896 C CA . ALA A 1 366 ? -33.125 -48.219 8.539 1 41.75 366 ALA A CA 1
ATOM 2897 C C . ALA A 1 366 ? -34.438 -47.438 8.391 1 41.75 366 ALA A C 1
ATOM 2899 O O . ALA A 1 366 ? -34.562 -46.312 8.891 1 41.75 366 ALA A O 1
ATOM 2900 N N . PRO A 1 367 ? -35.25 -47.844 7.375 1 35.66 367 PRO A N 1
ATOM 2901 C CA . PRO A 1 367 ? -36.562 -47.188 7.129 1 35.66 367 PRO A CA 1
ATOM 2902 C C . PRO A 1 367 ? -37.375 -47.031 8.398 1 35.66 367 PRO A C 1
ATOM 2904 O O . PRO A 1 367 ? -37.219 -47.812 9.344 1 35.66 367 PRO A O 1
ATOM 2907 N N . GLY A 1 368 ? -37.75 -45.812 8.875 1 33.5 368 GLY A N 1
ATOM 2908 C CA . GLY A 1 368 ? -38.688 -45.406 9.914 1 33.5 368 GLY A CA 1
ATOM 2909 C C . GLY A 1 368 ? -39.875 -46.281 10.023 1 33.5 368 GLY A C 1
ATOM 2910 O O . GLY A 1 368 ? -40.531 -46.625 9.016 1 33.5 368 GLY A O 1
ATOM 2911 N N . VAL A 1 369 ? -39.906 -47.281 10.977 1 33.47 369 VAL A N 1
ATOM 2912 C CA . VAL A 1 369 ? -41.062 -48.062 11.391 1 33.47 369 VAL A CA 1
ATOM 2913 C C . VAL A 1 369 ? -42.281 -47.188 11.492 1 33.47 369 VAL A C 1
ATOM 2915 O O . VAL A 1 369 ? -42.312 -46.219 12.242 1 33.47 369 VAL A O 1
ATOM 2918 N N . THR A 1 370 ? -43.062 -47.094 10.43 1 28.25 370 THR A N 1
ATOM 2919 C CA . THR A 1 370 ? -44.406 -46.5 10.445 1 28.25 370 THR A CA 1
ATOM 2920 C C . THR A 1 370 ? -45.25 -47.094 11.555 1 28.25 370 THR A C 1
ATOM 2922 O O . THR A 1 370 ? -45.344 -48.312 11.672 1 28.25 370 THR A O 1
ATOM 2925 N N . ALA A 1 371 ? -45.25 -46.469 12.82 1 33.22 371 ALA A N 1
ATOM 2926 C CA . ALA A 1 371 ? -46.219 -46.688 13.891 1 33.22 371 ALA A CA 1
ATOM 2927 C C . ALA A 1 371 ? -47.594 -47 13.32 1 33.22 371 ALA A C 1
ATOM 2929 O O . ALA A 1 371 ? -48.219 -46.156 12.703 1 33.22 371 ALA A O 1
ATOM 2930 N N . GLY A 1 372 ? -47.781 -48.25 12.781 1 23.62 372 GLY A N 1
ATOM 2931 C CA . GLY A 1 372 ? -49.031 -48.781 12.289 1 23.62 372 GLY A CA 1
ATOM 2932 C C . GLY A 1 372 ? -50.188 -48.625 13.266 1 23.62 372 GLY A C 1
ATOM 2933 O O . GLY A 1 372 ? -49.969 -48.562 14.477 1 23.62 372 GLY A O 1
ATOM 2934 N N . GLU A 1 373 ? -51.406 -48.094 12.82 1 28.69 373 GLU A N 1
ATOM 2935 C CA . GLU A 1 373 ? -52.812 -47.906 13.219 1 28.69 373 GLU A CA 1
ATOM 2936 C C . GLU A 1 373 ? -53.344 -49.156 13.898 1 28.69 373 GLU A C 1
ATOM 2938 O O . GLU A 1 373 ? -53.625 -50.156 13.234 1 28.69 373 GLU A O 1
ATOM 2943 N N . ASP A 1 374 ? -52.656 -49.719 14.914 1 24.23 374 ASP A N 1
ATOM 2944 C CA . ASP A 1 374 ? -53.375 -50.844 15.547 1 24.23 374 ASP A CA 1
ATOM 2945 C C . ASP A 1 374 ? -54.781 -50.375 16.016 1 24.23 374 ASP A C 1
ATOM 2947 O O . ASP A 1 374 ? -54.875 -49.469 16.812 1 24.23 374 ASP A O 1
ATOM 2951 N N . LEU A 1 375 ? -55.844 -50.812 15.172 1 21.89 375 LEU A N 1
ATOM 2952 C CA . LEU A 1 375 ? -57.156 -51.25 15.586 1 21.89 375 LEU A CA 1
ATOM 2953 C C . LEU A 1 375 ? -57.094 -52.375 16.609 1 21.89 375 LEU A C 1
ATOM 2955 O O . LEU A 1 375 ? -56.281 -53.312 16.469 1 21.89 375 LEU A O 1
ATOM 2959 N N . MET B 1 1 ? 21.906 0.197 -12.406 1 21.84 1 MET B N 1
ATOM 2960 C CA . MET B 1 1 ? 22.422 0.983 -11.281 1 21.84 1 MET B CA 1
ATOM 2961 C C . MET B 1 1 ? 21.734 2.342 -11.211 1 21.84 1 MET B C 1
ATOM 2963 O O . MET B 1 1 ? 22.094 3.268 -11.938 1 21.84 1 MET B O 1
ATOM 2967 N N . MET B 1 2 ? 20.453 2.365 -11.195 1 29.27 2 MET B N 1
ATOM 2968 C CA . MET B 1 2 ? 19.891 3.711 -11.164 1 29.27 2 MET B CA 1
ATOM 2969 C C . MET B 1 2 ? 20.391 4.484 -9.945 1 29.27 2 MET B C 1
ATOM 2971 O O . MET B 1 2 ? 20.188 4.055 -8.805 1 29.27 2 MET B O 1
ATOM 2975 N N . ALA B 1 3 ? 21.422 5.234 -10.141 1 30.27 3 ALA B N 1
ATOM 2976 C CA . ALA B 1 3 ? 22.25 5.977 -9.195 1 30.27 3 ALA B CA 1
ATOM 2977 C C . ALA B 1 3 ? 21.406 6.969 -8.391 1 30.27 3 ALA B C 1
ATOM 2979 O O . ALA B 1 3 ? 20.672 7.781 -8.969 1 30.27 3 ALA B O 1
ATOM 2980 N N . SER B 1 4 ? 20.875 6.547 -7.348 1 38.91 4 SER B N 1
ATOM 2981 C CA . SER B 1 4 ? 20.406 7.551 -6.402 1 38.91 4 SER B CA 1
ATOM 2982 C C . SER B 1 4 ? 21.406 8.695 -6.273 1 38.91 4 SER B C 1
ATOM 2984 O O . SER B 1 4 ? 22.578 8.477 -5.934 1 38.91 4 SER B O 1
ATOM 2986 N N . LEU B 1 5 ? 21.312 9.617 -7.137 1 38.78 5 LEU B N 1
ATOM 2987 C CA . LEU B 1 5 ? 22.25 10.727 -7.078 1 38.78 5 LEU B CA 1
ATOM 2988 C C . LEU B 1 5 ? 22.094 11.5 -5.773 1 38.78 5 LEU B C 1
ATOM 2990 O O . LEU B 1 5 ? 20.984 11.867 -5.391 1 38.78 5 LEU B O 1
ATOM 2994 N N . ASN B 1 6 ? 22.953 11.195 -4.949 1 43.34 6 ASN B N 1
ATOM 2995 C CA . ASN B 1 6 ? 23.156 12.148 -3.859 1 43.34 6 ASN B CA 1
ATOM 2996 C C . ASN B 1 6 ? 23.547 13.523 -4.383 1 43.34 6 ASN B C 1
ATOM 2998 O O . ASN B 1 6 ? 24.641 13.695 -4.93 1 43.34 6 ASN B O 1
ATOM 3002 N N . LEU B 1 7 ? 22.703 14.266 -4.602 1 43.41 7 LEU B N 1
ATOM 3003 C CA . LEU B 1 7 ? 22.969 15.594 -5.145 1 43.41 7 LEU B CA 1
ATOM 3004 C C . LEU B 1 7 ? 23.766 16.438 -4.156 1 43.41 7 LEU B C 1
ATOM 3006 O O . LEU B 1 7 ? 23.531 16.391 -2.949 1 43.41 7 LEU B O 1
ATOM 3010 N N . THR B 1 8 ? 25 16.672 -4.512 1 39.59 8 THR B N 1
ATOM 3011 C CA . THR B 1 8 ? 25.906 17.547 -3.766 1 39.59 8 THR B CA 1
ATOM 3012 C C . THR B 1 8 ? 25.219 18.875 -3.428 1 39.59 8 THR B C 1
ATOM 3014 O O . THR B 1 8 ? 24.453 19.406 -4.23 1 39.59 8 THR B O 1
ATOM 3017 N N . SER B 1 9 ? 25.328 19.172 -2.105 1 40.91 9 SER B N 1
ATOM 3018 C CA . SER B 1 9 ? 24.734 20.234 -1.296 1 40.91 9 SER B CA 1
ATOM 3019 C C . SER B 1 9 ? 25.156 21.609 -1.789 1 40.91 9 SER B C 1
ATOM 3021 O O . SER B 1 9 ? 26.328 21.828 -2.107 1 40.91 9 SER B O 1
ATOM 3023 N N . PRO B 1 10 ? 24.25 22.391 -2.07 1 38.62 10 PRO B N 1
ATOM 3024 C CA . PRO B 1 10 ? 24.656 23.797 -2.264 1 38.62 10 PRO B CA 1
ATOM 3025 C C . PRO B 1 10 ? 25.438 24.359 -1.076 1 38.62 10 PRO B C 1
ATOM 3027 O O . PRO B 1 10 ? 25.453 23.75 -0.004 1 38.62 10 PRO B O 1
ATOM 3030 N N . GLU B 1 11 ? 25.922 25.641 -0.962 1 39.97 11 GLU B N 1
ATOM 3031 C CA . GLU B 1 11 ? 26.734 26.359 -0.001 1 39.97 11 GLU B CA 1
ATOM 3032 C C . GLU B 1 11 ? 26.219 26.172 1.423 1 39.97 11 GLU B C 1
ATOM 3034 O O . GLU B 1 11 ? 25.016 26.094 1.645 1 39.97 11 GLU B O 1
ATOM 3039 N N . PRO B 1 12 ? 27.047 25.859 2.492 1 42.72 12 PRO B N 1
ATOM 3040 C CA . PRO B 1 12 ? 26.938 25.516 3.912 1 42.72 12 PRO B CA 1
ATOM 3041 C C . PRO B 1 12 ? 25.875 26.328 4.641 1 42.72 12 PRO B C 1
ATOM 3043 O O . PRO B 1 12 ? 25.312 25.875 5.637 1 42.72 12 PRO B O 1
ATOM 3046 N N . GLY B 1 13 ? 25.891 27.656 4.551 1 41.38 13 GLY B N 1
ATOM 3047 C CA . GLY B 1 13 ? 25.25 28.484 5.543 1 41.38 13 GLY B CA 1
ATOM 3048 C C . GLY B 1 13 ? 23.734 28.328 5.578 1 41.38 13 GLY B C 1
ATOM 3049 O O . GLY B 1 13 ? 23.031 29.109 6.223 1 41.38 13 GLY B O 1
ATOM 3050 N N . ASN B 1 14 ? 23 27.75 4.605 1 51.34 14 ASN B N 1
ATOM 3051 C CA . ASN B 1 14 ? 21.625 28.109 4.266 1 51.34 14 ASN B CA 1
ATOM 3052 C C . ASN B 1 14 ? 20.625 27.344 5.125 1 51.34 14 ASN B C 1
ATOM 3054 O O . ASN B 1 14 ? 20.547 26.125 5.07 1 51.34 14 ASN B O 1
ATOM 3058 N N . ASP B 1 15 ? 20 28.016 6.246 1 67.69 15 ASP B N 1
ATOM 3059 C CA . ASP B 1 15 ? 18.922 28.016 7.23 1 67.69 15 ASP B CA 1
ATOM 3060 C C . ASP B 1 15 ? 17.578 27.672 6.574 1 67.69 15 ASP B C 1
ATOM 3062 O O . ASP B 1 15 ? 16.938 28.531 5.984 1 67.69 15 ASP B O 1
ATOM 3066 N N . GLY B 1 16 ? 17.484 26.641 5.879 1 85.94 16 GLY B N 1
ATOM 3067 C CA . GLY B 1 16 ? 16.203 26.281 5.297 1 85.94 16 GLY B CA 1
ATOM 3068 C C . GLY B 1 16 ? 15.922 24.797 5.332 1 85.94 16 GLY B C 1
ATOM 3069 O O . GLY B 1 16 ? 16.594 24.047 6.043 1 85.94 16 GLY B O 1
ATOM 3070 N N . LEU B 1 17 ? 14.93 24.516 4.828 1 92 17 LEU B N 1
ATOM 3071 C CA . LEU B 1 17 ? 14.555 23.125 4.648 1 92 17 LEU B CA 1
ATOM 3072 C C . LEU B 1 17 ? 14.789 22.672 3.209 1 92 17 LEU B C 1
ATOM 3074 O O . LEU B 1 17 ? 15.734 23.125 2.562 1 92 17 LEU B O 1
ATOM 3078 N N . PHE B 1 18 ? 14.07 21.688 2.707 1 92.25 18 PHE B N 1
ATOM 3079 C CA . PHE B 1 18 ? 14.391 21.062 1.43 1 92.25 18 PHE B CA 1
ATOM 3080 C C . PHE B 1 18 ? 14.195 22.047 0.28 1 92.25 18 PHE B C 1
ATOM 3082 O O . PHE B 1 18 ? 14.898 21.969 -0.728 1 92.25 18 PHE B O 1
ATOM 3089 N N . ARG B 1 19 ? 13.18 23 0.377 1 93.94 19 ARG B N 1
ATOM 3090 C CA . ARG B 1 19 ? 12.945 23.953 -0.699 1 93.94 19 ARG B CA 1
ATOM 3091 C C . ARG B 1 19 ? 14.156 24.875 -0.89 1 93.94 19 ARG B C 1
ATOM 3093 O O . ARG B 1 19 ? 14.648 25.031 -2.008 1 93.94 19 ARG B O 1
ATOM 3100 N N . THR B 1 20 ? 14.57 25.406 0.242 1 90 20 THR B N 1
ATOM 3101 C CA . THR B 1 20 ? 15.695 26.328 0.225 1 90 20 THR B CA 1
ATOM 3102 C C . THR B 1 20 ? 16.969 25.625 -0.255 1 90 20 THR B C 1
ATOM 3104 O O . THR B 1 20 ? 17.703 26.172 -1.072 1 90 20 THR B O 1
ATOM 3107 N N . ARG B 1 21 ? 17.188 24.469 0.179 1 88 21 ARG B N 1
ATOM 3108 C CA . ARG B 1 21 ? 18.391 23.719 -0.156 1 88 21 ARG B CA 1
ATOM 3109 C C . ARG B 1 21 ? 18.438 23.391 -1.646 1 88 21 ARG B C 1
ATOM 3111 O O . ARG B 1 21 ? 19.516 23.406 -2.256 1 88 21 ARG B O 1
ATOM 3118 N N . LEU B 1 22 ? 17.312 23.141 -2.219 1 89.12 22 LEU B N 1
ATOM 3119 C CA . LEU B 1 22 ? 17.281 22.656 -3.598 1 89.12 22 LEU B CA 1
ATOM 3120 C C . LEU B 1 22 ? 17.125 23.812 -4.574 1 89.12 22 LEU B C 1
ATOM 3122 O O . LEU B 1 22 ? 17.625 23.766 -5.699 1 89.12 22 LEU B O 1
ATOM 3126 N N . ALA B 1 23 ? 16.375 24.828 -4.125 1 91.44 23 ALA B N 1
ATOM 3127 C CA . ALA B 1 23 ? 15.977 25.812 -5.121 1 91.44 23 ALA B CA 1
ATOM 3128 C C . ALA B 1 23 ? 16.234 27.234 -4.617 1 91.44 23 ALA B C 1
ATOM 3130 O O . ALA B 1 23 ? 15.852 28.203 -5.273 1 91.44 23 ALA B O 1
ATOM 3131 N N . GLY B 1 24 ? 16.75 27.391 -3.445 1 88.94 24 GLY B N 1
ATOM 3132 C CA . GLY B 1 24 ? 17.109 28.703 -2.938 1 88.94 24 GLY B CA 1
ATOM 3133 C C . GLY B 1 24 ? 16.078 29.281 -1.989 1 88.94 24 GLY B C 1
ATOM 3134 O O . GLY B 1 24 ? 15.047 28.656 -1.741 1 88.94 24 GLY B O 1
ATOM 3135 N N . HIS B 1 25 ? 16.328 30.453 -1.452 1 88.81 25 HIS B N 1
ATOM 3136 C CA . HIS B 1 25 ? 15.461 31.125 -0.484 1 88.81 25 HIS B CA 1
ATOM 3137 C C . HIS B 1 25 ? 14.133 31.516 -1.114 1 88.81 25 HIS B C 1
ATOM 3139 O O . HIS B 1 25 ? 14.094 31.984 -2.25 1 88.81 25 HIS B O 1
ATOM 3145 N N . HIS B 1 26 ? 13.047 31.25 -0.406 1 87.38 26 HIS B N 1
ATOM 3146 C CA . HIS B 1 26 ? 11.688 31.578 -0.811 1 87.38 26 HIS B CA 1
ATOM 3147 C C . HIS B 1 26 ? 11.266 30.766 -2.035 1 87.38 26 HIS B C 1
ATOM 3149 O O . HIS B 1 26 ? 10.477 31.234 -2.854 1 87.38 26 HIS B O 1
ATOM 3155 N N . ALA B 1 27 ? 11.977 29.641 -2.15 1 92.44 27 ALA B N 1
ATOM 3156 C CA . ALA B 1 27 ? 11.602 28.766 -3.264 1 92.44 27 ALA B CA 1
ATOM 3157 C C . ALA B 1 27 ? 10.281 28.047 -2.973 1 92.44 27 ALA B C 1
ATOM 3159 O O . ALA B 1 27 ? 9.984 27.734 -1.817 1 92.44 27 ALA B O 1
ATOM 3160 N N . ARG B 1 28 ? 9.594 27.812 -4.051 1 94.81 28 ARG B N 1
ATOM 3161 C CA . ARG B 1 28 ? 8.359 27.031 -3.979 1 94.81 28 ARG B CA 1
ATOM 3162 C C . ARG B 1 28 ? 8.656 25.531 -3.986 1 94.81 28 ARG B C 1
ATOM 3164 O O . ARG B 1 28 ? 9.758 25.109 -4.367 1 94.81 28 ARG B O 1
ATOM 3171 N N . THR B 1 29 ? 7.676 24.75 -3.467 1 95.62 29 THR B N 1
ATOM 3172 C CA . THR B 1 29 ? 7.805 23.297 -3.494 1 95.62 29 THR B CA 1
ATOM 3173 C C . THR B 1 29 ? 7.992 22.812 -4.926 1 95.62 29 THR B C 1
ATOM 3175 O O . THR B 1 29 ? 8.859 21.969 -5.188 1 95.62 29 THR B O 1
ATOM 3178 N N . SER B 1 30 ? 7.199 23.375 -5.875 1 95.62 30 SER B N 1
ATOM 3179 C CA . SER B 1 30 ? 7.285 22.984 -7.277 1 95.62 30 SER B CA 1
ATOM 3180 C C . SER B 1 30 ? 8.664 23.281 -7.852 1 95.62 30 SER B C 1
ATOM 3182 O O . SER B 1 30 ? 9.18 22.516 -8.672 1 95.62 30 SER B O 1
ATOM 3184 N N . GLU B 1 31 ? 9.25 24.344 -7.391 1 94.88 31 GLU B N 1
ATOM 3185 C CA . GLU B 1 31 ? 10.578 24.719 -7.859 1 94.88 31 GLU B CA 1
ATOM 3186 C C . GLU B 1 31 ? 11.641 23.75 -7.324 1 94.88 31 GLU B C 1
ATOM 3188 O O . GLU B 1 31 ? 12.602 23.422 -8.023 1 94.88 31 GLU B O 1
ATOM 3193 N N . ALA B 1 32 ? 11.469 23.359 -6.121 1 94.5 32 ALA B N 1
ATOM 3194 C CA . ALA B 1 32 ? 12.375 22.375 -5.555 1 94.5 32 ALA B CA 1
ATOM 3195 C C . ALA B 1 32 ? 12.344 21.078 -6.352 1 94.5 32 ALA B C 1
ATOM 3197 O O . ALA B 1 32 ? 13.391 20.5 -6.656 1 94.5 32 ALA B O 1
ATOM 3198 N N . PHE B 1 33 ? 11.164 20.641 -6.758 1 94.81 33 PHE B N 1
ATOM 3199 C CA . PHE B 1 33 ? 11.031 19.391 -7.516 1 94.81 33 PHE B CA 1
ATOM 3200 C C . PHE B 1 33 ? 11.547 19.578 -8.938 1 94.81 33 PHE B C 1
ATOM 3202 O O . PHE B 1 33 ? 12.102 18.641 -9.523 1 94.81 33 PHE B O 1
ATOM 3209 N N . SER B 1 34 ? 11.367 20.75 -9.492 1 92.56 34 SER B N 1
ATOM 3210 C CA . SER B 1 34 ? 11.945 21.031 -10.805 1 92.56 34 SER B CA 1
ATOM 3211 C C . SER B 1 34 ? 13.469 20.953 -10.758 1 92.56 34 SER B C 1
ATOM 3213 O O . SER B 1 34 ? 14.094 20.391 -11.648 1 92.56 34 SER B O 1
ATOM 3215 N N . ALA B 1 35 ? 14.023 21.531 -9.719 1 92.38 35 ALA B N 1
ATOM 3216 C CA . ALA B 1 35 ? 15.477 21.484 -9.539 1 92.38 35 ALA B CA 1
ATOM 3217 C C . ALA B 1 35 ? 15.969 20.062 -9.391 1 92.38 35 ALA B C 1
ATOM 3219 O O . ALA B 1 35 ? 17 19.688 -9.945 1 92.38 35 ALA B O 1
ATOM 3220 N N . LEU B 1 36 ? 15.227 19.297 -8.664 1 91.06 36 LEU B N 1
ATOM 3221 C CA . LEU B 1 36 ? 15.562 17.891 -8.492 1 91.06 36 LEU B CA 1
ATOM 3222 C C . LEU B 1 36 ? 15.555 17.172 -9.836 1 91.06 36 LEU B C 1
ATOM 3224 O O . LEU B 1 36 ? 16.484 16.406 -10.141 1 91.06 36 LEU B O 1
ATOM 3228 N N . ARG B 1 37 ? 14.492 17.391 -10.562 1 88.44 37 ARG B N 1
ATOM 3229 C CA . ARG B 1 37 ? 14.352 16.75 -11.867 1 88.44 37 ARG B CA 1
ATOM 3230 C C . ARG B 1 37 ? 15.539 17.078 -12.773 1 88.44 37 ARG B C 1
ATOM 3232 O O . ARG B 1 37 ? 16.047 16.203 -13.477 1 88.44 37 ARG B O 1
ATOM 3239 N N . ASP B 1 38 ? 15.961 18.25 -12.727 1 85.81 38 ASP B N 1
ATOM 3240 C CA . ASP B 1 38 ? 17.078 18.719 -13.547 1 85.81 38 ASP B CA 1
ATOM 3241 C C . ASP B 1 38 ? 18.391 18.062 -13.125 1 85.81 38 ASP B C 1
ATOM 3243 O O . ASP B 1 38 ? 19.234 17.781 -13.969 1 85.81 38 ASP B O 1
ATOM 3247 N N . GLN B 1 39 ? 18.562 17.922 -11.883 1 83.12 39 GLN B N 1
ATOM 3248 C CA . GLN B 1 39 ? 19.781 17.312 -11.352 1 83.12 39 GLN B CA 1
ATOM 3249 C C . GLN B 1 39 ? 19.844 15.82 -11.68 1 83.12 39 GLN B C 1
ATOM 3251 O O . GLN B 1 39 ? 20.938 15.266 -11.852 1 83.12 39 GLN B O 1
ATOM 3256 N N . LEU B 1 40 ? 18.719 15.156 -11.406 1 75.94 40 LEU B N 1
ATOM 3257 C CA . LEU B 1 40 ? 18.656 13.727 -11.68 1 75.94 40 LEU B CA 1
ATOM 3258 C C . LEU B 1 40 ? 18.953 13.438 -13.141 1 75.94 40 LEU B C 1
ATOM 3260 O O . LEU B 1 40 ? 19.406 12.336 -13.484 1 75.94 40 LEU B O 1
ATOM 3264 N N . GLY B 1 41 ? 19.125 14.328 -13.727 1 62.28 41 GLY B N 1
ATOM 3265 C CA . GLY B 1 41 ? 19.219 14.055 -15.156 1 62.28 41 GLY B CA 1
ATOM 3266 C C . GLY B 1 41 ? 18.062 13.242 -15.688 1 62.28 41 GLY B C 1
ATOM 3267 O O . GLY B 1 41 ? 17.109 12.945 -14.953 1 62.28 41 GLY B O 1
ATOM 3268 N N . PHE B 1 42 ? 17.906 12.977 -16.984 1 48.78 42 PHE B N 1
ATOM 3269 C CA . PHE B 1 42 ? 16.859 12.188 -17.625 1 48.78 42 PHE B CA 1
ATOM 3270 C C . PHE B 1 42 ? 16.844 10.773 -17.062 1 48.78 42 PHE B C 1
ATOM 3272 O O . PHE B 1 42 ? 16.672 9.805 -17.812 1 48.78 42 PHE B O 1
ATOM 3279 N N . LEU B 1 43 ? 17.297 10.602 -15.961 1 48.75 43 LEU B N 1
ATOM 3280 C CA . LEU B 1 43 ? 17.438 9.25 -15.438 1 48.75 43 LEU B CA 1
ATOM 3281 C C . LEU B 1 43 ? 16.078 8.57 -15.305 1 48.75 43 LEU B C 1
ATOM 3283 O O . LEU B 1 43 ? 15.961 7.547 -14.625 1 48.75 43 LEU B O 1
ATOM 3287 N N . SER B 1 44 ? 15.07 9.242 -15.695 1 51.38 44 SER B N 1
ATOM 3288 C CA . SER B 1 44 ? 13.82 8.539 -15.422 1 51.38 44 SER B CA 1
ATOM 3289 C C . SER B 1 44 ? 13.805 7.164 -16.078 1 51.38 44 SER B C 1
ATOM 3291 O O . SER B 1 44 ? 13.688 7.051 -17.297 1 51.38 44 SER B O 1
ATOM 3293 N N . SER B 1 45 ? 14.797 6.285 -15.602 1 54.81 45 SER B N 1
ATOM 3294 C CA . SER B 1 45 ? 14.719 4.91 -16.078 1 54.81 45 SER B CA 1
ATOM 3295 C C . SER B 1 45 ? 13.383 4.273 -15.742 1 54.81 45 SER B C 1
ATOM 3297 O O . SER B 1 45 ? 13.305 3.068 -15.5 1 54.81 45 SER B O 1
ATOM 3299 N N . ALA B 1 46 ? 12.43 5.199 -15.477 1 59.16 46 ALA B N 1
ATOM 3300 C CA . ALA B 1 46 ? 11.148 4.57 -15.188 1 59.16 46 ALA B CA 1
ATOM 3301 C C . ALA B 1 46 ? 10.656 3.746 -16.375 1 59.16 46 ALA B C 1
ATOM 3303 O O . ALA B 1 46 ? 10.891 4.109 -17.531 1 59.16 46 ALA B O 1
ATOM 3304 N N . PRO B 1 47 ? 10.336 2.441 -15.984 1 63.19 47 PRO B N 1
ATOM 3305 C CA . PRO B 1 47 ? 9.703 1.691 -17.062 1 63.19 47 PRO B CA 1
ATOM 3306 C C . PRO B 1 47 ? 8.68 2.521 -17.844 1 63.19 47 PRO B C 1
ATOM 3308 O O . PRO B 1 47 ? 8.219 3.555 -17.344 1 63.19 47 PRO B O 1
ATOM 3311 N N . HIS B 1 48 ? 8.266 2.199 -19.062 1 55.66 48 HIS B N 1
ATOM 3312 C CA . HIS B 1 48 ? 7.453 2.77 -20.125 1 55.66 48 HIS B CA 1
ATOM 3313 C C . HIS B 1 48 ? 6.262 3.537 -19.562 1 55.66 48 HIS B C 1
ATOM 3315 O O . HIS B 1 48 ? 5.344 2.939 -19 1 55.66 48 HIS B O 1
ATOM 3321 N N . GLY B 1 49 ? 6.266 4.898 -19.781 1 54.78 49 GLY B N 1
ATOM 3322 C CA . GLY B 1 49 ? 5.066 5.719 -19.75 1 54.78 49 GLY B CA 1
ATOM 3323 C C . GLY B 1 49 ? 4.797 6.336 -18.391 1 54.78 49 GLY B C 1
ATOM 3324 O O . GLY B 1 49 ? 3.703 6.852 -18.156 1 54.78 49 GLY B O 1
ATOM 3325 N N . GLU B 1 50 ? 5.559 5.895 -17.453 1 62.16 50 GLU B N 1
ATOM 3326 C CA . GLU B 1 50 ? 5.207 6.504 -16.172 1 62.16 50 GLU B CA 1
ATOM 3327 C C . GLU B 1 50 ? 5.824 7.891 -16.031 1 62.16 50 GLU B C 1
ATOM 3329 O O . GLU B 1 50 ? 6.613 8.141 -15.125 1 62.16 50 GLU B O 1
ATOM 3334 N N . ALA B 1 51 ? 5.332 8.766 -16.938 1 64.19 51 ALA B N 1
ATOM 3335 C CA . ALA B 1 51 ? 5.801 10.148 -16.938 1 64.19 51 ALA B CA 1
ATOM 3336 C C . ALA B 1 51 ? 5.484 10.836 -15.617 1 64.19 51 ALA B C 1
ATOM 3338 O O . ALA B 1 51 ? 4.375 10.719 -15.094 1 64.19 51 ALA B O 1
ATOM 3339 N N . GLY B 1 52 ? 6.449 10.992 -14.695 1 84.69 52 GLY B N 1
ATOM 3340 C CA . GLY B 1 52 ? 6.254 11.836 -13.531 1 84.69 52 GLY B CA 1
ATOM 3341 C C . GLY B 1 52 ? 6.77 11.219 -12.25 1 84.69 52 GLY B C 1
ATOM 3342 O O . GLY B 1 52 ? 6.898 11.906 -11.234 1 84.69 52 GLY B O 1
ATOM 3343 N N . LEU B 1 53 ? 7 9.875 -12.453 1 90.31 53 LEU B N 1
ATOM 3344 C CA . LEU B 1 53 ? 7.512 9.227 -11.25 1 90.31 53 LEU B CA 1
ATOM 3345 C C . LEU B 1 53 ? 9.031 9.32 -11.188 1 90.31 53 LEU B C 1
ATOM 3347 O O . LEU B 1 53 ? 9.734 8.719 -12 1 90.31 53 LEU B O 1
ATOM 3351 N N . TYR B 1 54 ? 9.57 10.078 -10.258 1 90.56 54 TYR B N 1
ATOM 3352 C CA . TYR B 1 54 ? 11 10.234 -10.031 1 90.56 54 TYR B CA 1
ATOM 3353 C C . TYR B 1 54 ? 11.281 10.664 -8.602 1 90.56 54 TYR B C 1
ATOM 3355 O O . TYR B 1 54 ? 10.367 11.055 -7.871 1 90.56 54 TYR B O 1
ATOM 3363 N N . GLY B 1 55 ? 12.531 10.477 -8.188 1 92.5 55 GLY B N 1
ATOM 3364 C CA . GLY B 1 55 ? 12.859 10.875 -6.832 1 92.5 55 GLY B CA 1
ATOM 3365 C C . GLY B 1 55 ? 14.352 10.984 -6.586 1 92.5 55 GLY B C 1
ATOM 3366 O O . GLY B 1 55 ? 15.156 10.516 -7.398 1 92.5 55 GLY B O 1
ATOM 3367 N N . GLY B 1 56 ? 14.656 11.648 -5.527 1 91.56 56 GLY B N 1
ATOM 3368 C CA . GLY B 1 56 ? 16.016 11.852 -5.066 1 91.56 56 GLY B CA 1
ATOM 3369 C C . GLY B 1 56 ? 16.094 12.352 -3.635 1 91.56 56 GLY B C 1
ATOM 3370 O O . GLY B 1 56 ? 15.07 12.656 -3.021 1 91.56 56 GLY B O 1
ATOM 3371 N N . SER B 1 57 ? 17.297 12.375 -3.143 1 91.19 57 SER B N 1
ATOM 3372 C CA . SER B 1 57 ? 17.5 12.812 -1.766 1 91.19 57 SER B CA 1
ATOM 3373 C C . SER B 1 57 ? 18.438 14.016 -1.697 1 91.19 57 SER B C 1
ATOM 3375 O O . SER B 1 57 ? 19.328 14.164 -2.535 1 91.19 57 SER B O 1
ATOM 3377 N N . VAL B 1 58 ? 18.172 14.82 -0.71 1 89.62 58 VAL B N 1
ATOM 3378 C CA . VAL B 1 58 ? 19.016 15.984 -0.417 1 89.62 58 VAL B CA 1
ATOM 3379 C C . VAL B 1 58 ? 19.438 15.953 1.049 1 89.62 58 VAL B C 1
ATOM 3381 O O . VAL B 1 58 ? 18.594 15.828 1.945 1 89.62 58 VAL B O 1
ATOM 3384 N N . PRO B 1 59 ? 20.766 16.109 1.226 1 90 59 PRO B N 1
ATOM 3385 C CA . PRO B 1 59 ? 21.219 16.125 2.621 1 90 59 PRO B CA 1
ATOM 3386 C C . PRO B 1 59 ? 20.781 17.391 3.357 1 90 59 PRO B C 1
ATOM 3388 O O . PRO B 1 59 ? 20.75 18.484 2.766 1 90 59 PRO B O 1
ATOM 3391 N N . VAL B 1 60 ? 20.469 17.234 4.59 1 88.56 60 VAL B N 1
ATOM 3392 C CA . VAL B 1 60 ? 20.078 18.375 5.406 1 88.56 60 VAL B CA 1
ATOM 3393 C C . VAL B 1 60 ? 21.234 19.359 5.512 1 88.56 60 VAL B C 1
ATOM 3395 O O . VAL B 1 60 ? 21.031 20.578 5.516 1 88.56 60 VAL B O 1
ATOM 3398 N N . SER B 1 61 ? 22.375 18.828 5.668 1 85.31 61 SER B N 1
ATOM 3399 C CA . SER B 1 61 ? 23.625 19.578 5.75 1 85.31 61 SER B CA 1
ATOM 3400 C C . SER B 1 61 ? 24.812 18.75 5.281 1 85.31 61 SER B C 1
ATOM 3402 O O . SER B 1 61 ? 24.641 17.688 4.703 1 85.31 61 SER B O 1
ATOM 3404 N N . ASP B 1 62 ? 25.969 19.281 5.457 1 83.06 62 ASP B N 1
ATOM 3405 C CA . ASP B 1 62 ? 27.172 18.531 5.098 1 83.06 62 ASP B CA 1
ATOM 3406 C C . ASP B 1 62 ? 27.469 17.438 6.109 1 83.06 62 ASP B C 1
ATOM 3408 O O . ASP B 1 62 ? 28.281 16.547 5.852 1 83.06 62 ASP B O 1
ATOM 3412 N N . ASP B 1 63 ? 26.812 17.516 7.199 1 84.25 63 ASP B N 1
ATOM 3413 C CA . ASP B 1 63 ? 26.906 16.453 8.195 1 84.25 63 ASP B CA 1
ATOM 3414 C C . ASP B 1 63 ? 25.922 15.328 7.898 1 84.25 63 ASP B C 1
ATOM 3416 O O . ASP B 1 63 ? 24.703 15.5 8.062 1 84.25 63 ASP B O 1
ATOM 3420 N N . PRO B 1 64 ? 26.438 14.211 7.539 1 82.44 64 PRO B N 1
ATOM 3421 C CA . PRO B 1 64 ? 25.547 13.117 7.176 1 82.44 64 PRO B CA 1
ATOM 3422 C C . PRO B 1 64 ? 24.672 12.656 8.336 1 82.44 64 PRO B C 1
ATOM 3424 O O . PRO B 1 64 ? 23.609 12.062 8.125 1 82.44 64 PRO B O 1
ATOM 3427 N N . GLU B 1 65 ? 25.062 12.938 9.516 1 81.5 65 GLU B N 1
ATOM 3428 C CA . GLU B 1 65 ? 24.328 12.492 10.703 1 81.5 65 GLU B CA 1
ATOM 3429 C C . GLU B 1 65 ? 23.016 13.266 10.852 1 81.5 65 GLU B C 1
ATOM 3431 O O . GLU B 1 65 ? 22.109 12.812 11.547 1 81.5 65 GLU B O 1
ATOM 3436 N N . GLU B 1 66 ? 22.922 14.359 10.156 1 87.94 66 GLU B N 1
ATOM 3437 C CA . GLU B 1 66 ? 21.703 15.148 10.273 1 87.94 66 GLU B CA 1
ATOM 3438 C C . GLU B 1 66 ? 20.594 14.609 9.359 1 87.94 66 GLU B C 1
ATOM 3440 O O . GLU B 1 66 ? 19.438 15.031 9.445 1 87.94 66 GLU B O 1
ATOM 3445 N N . GLY B 1 67 ? 20.969 13.719 8.5 1 90.25 67 GLY B N 1
ATOM 3446 C CA . GLY B 1 67 ? 19.953 13.023 7.73 1 90.25 67 GLY B CA 1
ATOM 3447 C C . GLY B 1 67 ? 19.688 13.656 6.375 1 90.25 67 GLY B C 1
ATOM 3448 O O . GLY B 1 67 ? 20.594 14.219 5.762 1 90.25 67 GLY B O 1
ATOM 3449 N N . LYS B 1 68 ? 18.516 13.383 5.812 1 92.31 68 LYS B N 1
ATOM 3450 C CA . LYS B 1 68 ? 18.203 13.828 4.457 1 92.31 68 LYS B CA 1
ATOM 3451 C C . LYS B 1 68 ? 16.703 13.992 4.266 1 92.31 68 LYS B C 1
ATOM 3453 O O . LYS B 1 68 ? 15.914 13.492 5.078 1 92.31 68 LYS B O 1
ATOM 3458 N N . TRP B 1 69 ? 16.359 14.781 3.33 1 94.62 69 TRP B N 1
ATOM 3459 C CA . TRP B 1 69 ? 15.016 14.805 2.764 1 94.62 69 TRP B CA 1
ATOM 3460 C C . TRP B 1 69 ? 14.961 14.008 1.461 1 94.62 69 TRP B C 1
ATOM 3462 O O . TRP B 1 69 ? 15.828 14.172 0.595 1 94.62 69 TRP B O 1
ATOM 3472 N N . GLU B 1 70 ? 14.062 13.141 1.428 1 95.69 70 GLU B N 1
ATOM 3473 C CA . GLU B 1 70 ? 13.805 12.469 0.161 1 95.69 70 GLU B CA 1
ATOM 3474 C C . GLU B 1 70 ? 12.57 13.047 -0.527 1 95.69 70 GLU B C 1
ATOM 3476 O O . GLU B 1 70 ? 11.484 13.086 0.059 1 95.69 70 GLU B O 1
ATOM 3481 N N . LEU B 1 71 ? 12.797 13.547 -1.711 1 96.12 71 LEU B N 1
ATOM 3482 C CA . LEU B 1 71 ? 11.711 14.086 -2.525 1 96.12 71 LEU B CA 1
ATOM 3483 C C . LEU B 1 71 ? 11.32 13.109 -3.631 1 96.12 71 LEU B C 1
ATOM 3485 O O . LEU B 1 71 ? 12.18 12.641 -4.387 1 96.12 71 LEU B O 1
ATOM 3489 N N . ILE B 1 72 ? 10.031 12.781 -3.705 1 95.56 72 ILE B N 1
ATOM 3490 C CA . ILE B 1 72 ? 9.547 11.844 -4.711 1 95.56 72 ILE B CA 1
ATOM 3491 C C . ILE B 1 72 ? 8.32 12.438 -5.414 1 95.56 72 ILE B C 1
ATOM 3493 O O . ILE B 1 72 ? 7.316 12.742 -4.77 1 95.56 72 ILE B O 1
ATOM 3497 N N . SER B 1 73 ? 8.438 12.617 -6.727 1 95.69 73 SER B N 1
ATOM 3498 C CA . SER B 1 73 ? 7.25 12.898 -7.523 1 95.69 73 SER B CA 1
ATOM 3499 C C . SER B 1 73 ? 6.488 11.617 -7.848 1 95.69 73 SER B C 1
ATOM 3501 O O . SER B 1 73 ? 7.02 10.727 -8.516 1 95.69 73 SER B O 1
ATOM 3503 N N . ILE B 1 74 ? 5.32 11.508 -7.254 1 93.88 74 ILE B N 1
ATOM 3504 C CA . ILE B 1 74 ? 4.469 10.352 -7.516 1 93.88 74 ILE B CA 1
ATOM 3505 C C . ILE B 1 74 ? 3.859 10.469 -8.914 1 93.88 74 ILE B C 1
ATOM 3507 O O . ILE B 1 74 ? 3.785 9.477 -9.648 1 93.88 74 ILE B O 1
ATOM 3511 N N . ARG B 1 75 ? 3.432 11.508 -9.234 1 91.5 75 ARG B N 1
ATOM 3512 C CA . ARG B 1 75 ? 2.975 12.055 -10.508 1 91.5 75 ARG B CA 1
ATOM 3513 C C . ARG B 1 75 ? 3.037 13.578 -10.508 1 91.5 75 ARG B C 1
ATOM 3515 O O . ARG B 1 75 ? 3.283 14.195 -9.461 1 91.5 75 ARG B O 1
ATOM 3522 N N . ASP B 1 76 ? 2.746 14.211 -11.617 1 89.62 76 ASP B N 1
ATOM 3523 C CA . ASP B 1 76 ? 2.918 15.656 -11.727 1 89.62 76 ASP B CA 1
ATOM 3524 C C . ASP B 1 76 ? 2.088 16.391 -10.672 1 89.62 76 ASP B C 1
ATOM 3526 O O . ASP B 1 76 ? 2.48 17.453 -10.203 1 89.62 76 ASP B O 1
ATOM 3530 N N . GLU B 1 77 ? 1.033 15.773 -10.273 1 94.12 77 GLU B N 1
ATOM 3531 C CA . GLU B 1 77 ? 0.074 16.453 -9.406 1 94.12 77 GLU B CA 1
ATOM 3532 C C . GLU B 1 77 ? 0.262 16.031 -7.949 1 94.12 77 GLU B C 1
ATOM 3534 O O . GLU B 1 77 ? -0.358 16.609 -7.051 1 94.12 77 GLU B O 1
ATOM 3539 N N . ILE B 1 78 ? 1.095 15.031 -7.68 1 96.19 78 ILE B N 1
ATOM 3540 C CA . ILE B 1 78 ? 1.248 14.516 -6.324 1 96.19 78 ILE B CA 1
ATOM 3541 C C . ILE B 1 78 ? 2.73 14.398 -5.977 1 96.19 78 ILE B C 1
ATOM 3543 O O . ILE B 1 78 ? 3.459 13.617 -6.59 1 96.19 78 ILE B O 1
ATOM 3547 N N . LEU B 1 79 ? 3.137 15.195 -4.996 1 97.69 79 LEU B N 1
ATOM 3548 C CA . LEU B 1 79 ? 4.523 15.219 -4.543 1 97.69 79 LEU B CA 1
ATOM 3549 C C . LEU B 1 79 ? 4.637 14.703 -3.111 1 97.69 79 LEU B C 1
ATOM 3551 O O . LEU B 1 79 ? 3.754 14.953 -2.287 1 97.69 79 LEU B O 1
ATOM 3555 N N . LEU B 1 80 ? 5.68 13.945 -2.898 1 98 80 LEU B N 1
ATOM 3556 C CA . LEU B 1 80 ? 5.93 13.328 -1.602 1 98 80 LEU B CA 1
ATOM 3557 C C . LEU B 1 80 ? 7.297 13.734 -1.061 1 98 80 LEU B C 1
ATOM 3559 O O . LEU B 1 80 ? 8.289 13.711 -1.789 1 98 80 LEU B O 1
ATOM 3563 N N . VAL B 1 81 ? 7.352 14.18 0.191 1 97.81 81 VAL B N 1
ATOM 3564 C CA . VAL B 1 81 ? 8.609 14.484 0.867 1 97.81 81 VAL B CA 1
ATOM 3565 C C . VAL B 1 81 ? 8.727 13.641 2.137 1 97.81 81 VAL B C 1
ATOM 3567 O O . VAL B 1 81 ? 7.867 13.711 3.018 1 97.81 81 VAL B O 1
ATOM 3570 N N . VAL B 1 82 ? 9.727 12.859 2.188 1 97.31 82 VAL B N 1
ATOM 3571 C CA . VAL B 1 82 ? 10.016 12.039 3.359 1 97.31 82 VAL B CA 1
ATOM 3572 C C . VAL B 1 82 ? 11.195 12.641 4.125 1 97.31 82 VAL B C 1
ATOM 3574 O O . VAL B 1 82 ? 12.281 12.812 3.564 1 97.31 82 VAL B O 1
ATOM 3577 N N . SER B 1 83 ? 10.953 12.977 5.363 1 95 83 SER B N 1
ATOM 3578 C CA . SER B 1 83 ? 11.984 13.57 6.215 1 95 83 SER B CA 1
ATOM 3579 C C . SER B 1 83 ? 12.406 12.609 7.32 1 95 83 SER B C 1
ATOM 3581 O O . SER B 1 83 ? 11.57 12.148 8.102 1 95 83 SER B O 1
ATOM 3583 N N . ASP B 1 84 ? 13.609 12.297 7.375 1 91.75 84 ASP B N 1
ATOM 3584 C CA . ASP B 1 84 ? 14.188 11.422 8.391 1 91.75 84 ASP B CA 1
ATOM 3585 C C . ASP B 1 84 ? 15.594 11.891 8.781 1 91.75 84 ASP B C 1
ATOM 3587 O O . ASP B 1 84 ? 16.531 11.742 8 1 91.75 84 ASP B O 1
ATOM 3591 N N . GLY B 1 85 ? 15.656 12.398 10.008 1 90 85 GLY B N 1
ATOM 3592 C CA . GLY B 1 85 ? 16.953 12.891 10.43 1 90 85 GLY B CA 1
ATOM 3593 C C . GLY B 1 85 ? 16.953 13.469 11.828 1 90 85 GLY B C 1
ATOM 3594 O O . GLY B 1 85 ? 15.984 13.289 12.578 1 90 85 GLY B O 1
ATOM 3595 N N . TYR B 1 86 ? 18.141 13.984 12.133 1 88.06 86 TYR B N 1
ATOM 3596 C CA . TYR B 1 86 ? 18.375 14.648 13.414 1 88.06 86 TYR B CA 1
ATOM 3597 C C . TYR B 1 86 ? 18.906 16.062 13.211 1 88.06 86 TYR B C 1
ATOM 3599 O O . TYR B 1 86 ? 20.078 16.25 12.906 1 88.06 86 TYR B O 1
ATOM 3607 N N . LEU B 1 87 ? 18.047 17.031 13.5 1 86.44 87 LEU B N 1
ATOM 3608 C CA . LEU B 1 87 ? 18.453 18.422 13.312 1 86.44 87 LEU B CA 1
ATOM 3609 C C . LEU B 1 87 ? 19.25 18.938 14.508 1 86.44 87 LEU B C 1
ATOM 3611 O O . LEU B 1 87 ? 18.828 18.75 15.656 1 86.44 87 LEU B O 1
ATOM 3615 N N . THR B 1 88 ? 20.375 19.484 14.234 1 85.88 88 THR B N 1
ATOM 3616 C CA . THR B 1 88 ? 21.219 19.984 15.312 1 85.88 88 THR B CA 1
ATOM 3617 C C . THR B 1 88 ? 20.859 21.422 15.672 1 85.88 88 THR B C 1
ATOM 3619 O O . THR B 1 88 ? 21.25 21.922 16.719 1 85.88 88 THR B O 1
ATOM 3622 N N . ARG B 1 89 ? 20.156 22.062 14.812 1 86.5 89 ARG B N 1
ATOM 3623 C CA . ARG B 1 89 ? 19.688 23.422 15.016 1 86.5 89 ARG B CA 1
ATOM 3624 C C . ARG B 1 89 ? 18.297 23.609 14.414 1 86.5 89 ARG B C 1
ATOM 3626 O O . ARG B 1 89 ? 17.797 22.734 13.719 1 86.5 89 ARG B O 1
ATOM 3633 N N . GLN B 1 90 ? 17.734 24.766 14.711 1 87.62 90 GLN B N 1
ATOM 3634 C CA . GLN B 1 90 ? 16.438 25.094 14.125 1 87.62 90 GLN B CA 1
ATOM 3635 C C . GLN B 1 90 ? 16.578 25.422 12.641 1 87.62 90 GLN B C 1
ATOM 3637 O O . GLN B 1 90 ? 17.516 26.109 12.234 1 87.62 90 GLN B O 1
ATOM 3642 N N . HIS B 1 91 ? 15.695 24.859 11.883 1 89 91 HIS B N 1
ATOM 3643 C CA . HIS B 1 91 ? 15.555 25.188 10.469 1 89 91 HIS B CA 1
ATOM 3644 C C . HIS B 1 91 ? 14.188 25.812 10.188 1 89 91 HIS B C 1
ATOM 3646 O O . HIS B 1 91 ? 13.18 25.359 10.734 1 89 91 HIS B O 1
ATOM 3652 N N . SER B 1 92 ? 14.211 26.891 9.461 1 89 92 SER B N 1
ATOM 3653 C CA . SER B 1 92 ? 12.953 27.562 9.133 1 89 92 SER B CA 1
ATOM 3654 C C . SER B 1 92 ? 12.891 27.922 7.648 1 89 92 SER B C 1
ATOM 3656 O O . SER B 1 92 ? 13.922 28.172 7.023 1 89 92 SER B O 1
ATOM 3658 N N . GLU B 1 93 ? 11.711 27.812 7.129 1 89.56 93 GLU B N 1
ATOM 3659 C CA . GLU B 1 93 ? 11.531 28.281 5.758 1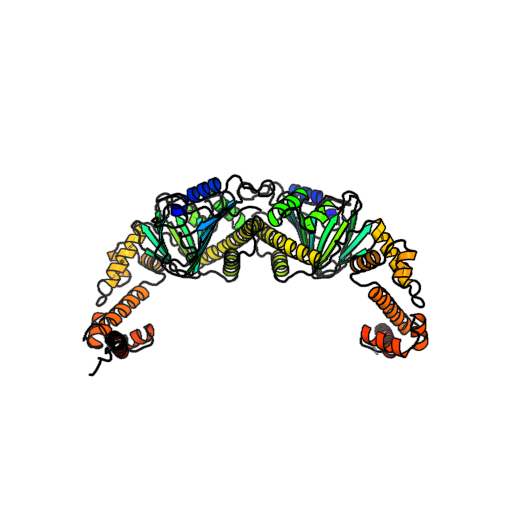 89.56 93 GLU B CA 1
ATOM 3660 C C . GLU B 1 93 ? 10.117 28.828 5.543 1 89.56 93 GLU B C 1
ATOM 3662 O O . GLU B 1 93 ? 9.195 28.484 6.285 1 89.56 93 GLU B O 1
ATOM 3667 N N . SER B 1 94 ? 10.07 29.781 4.613 1 88.62 94 SER B N 1
ATOM 3668 C CA . SER B 1 94 ? 8.781 30.328 4.191 1 88.62 94 SER B CA 1
ATOM 3669 C C . SER B 1 94 ? 8.094 29.406 3.189 1 88.62 94 SER B C 1
ATOM 3671 O O . SER B 1 94 ? 8.742 28.891 2.27 1 88.62 94 SER B O 1
ATOM 3673 N N . VAL B 1 95 ? 6.824 29.172 3.412 1 90.88 95 VAL B N 1
ATOM 3674 C CA . VAL B 1 95 ? 6.031 28.375 2.488 1 90.88 95 VAL B CA 1
ATOM 3675 C C . VAL B 1 95 ? 5.082 29.266 1.701 1 90.88 95 VAL B C 1
ATOM 3677 O O . VAL B 1 95 ? 4.121 29.812 2.258 1 90.88 95 VAL B O 1
ATOM 3680 N N . LEU B 1 96 ? 5.34 29.391 0.437 1 91.12 96 LEU B N 1
ATOM 3681 C CA . LEU B 1 96 ? 4.543 30.234 -0.456 1 91.12 96 LEU B CA 1
ATOM 3682 C C . LEU B 1 96 ? 3.344 29.453 -0.996 1 91.12 96 LEU B C 1
ATOM 3684 O O . LEU B 1 96 ? 3.41 28.234 -1.16 1 91.12 96 LEU B O 1
ATOM 3688 N N . PRO B 1 97 ? 2.275 30.234 -1.24 1 89.56 97 PRO B N 1
ATOM 3689 C CA . PRO B 1 97 ? 1.081 29.547 -1.736 1 89.56 97 PRO B CA 1
ATOM 3690 C C . PRO B 1 97 ? 1.261 29 -3.15 1 89.56 97 PRO B C 1
ATOM 3692 O O . PRO B 1 97 ? 1.783 29.688 -4.023 1 89.56 97 PRO B O 1
ATOM 3695 N N . GLU B 1 98 ? 0.897 27.688 -3.342 1 92.81 98 GLU B N 1
ATOM 3696 C CA . GLU B 1 98 ? 0.953 27.047 -4.656 1 92.81 98 GLU B CA 1
ATOM 3697 C C . GLU B 1 98 ? -0.336 26.281 -4.957 1 92.81 98 GLU B C 1
ATOM 3699 O O . GLU B 1 98 ? -0.434 25.594 -5.977 1 92.81 98 GLU B O 1
ATOM 3704 N N . GLY B 1 99 ? -1.282 26.438 -4.062 1 91.06 99 GLY B N 1
ATOM 3705 C CA . GLY B 1 99 ? -2.582 25.828 -4.285 1 91.06 99 GLY B CA 1
ATOM 3706 C C . GLY B 1 99 ? -2.627 24.359 -3.891 1 91.06 99 GLY B C 1
ATOM 3707 O O . GLY B 1 99 ? -3.639 23.688 -4.098 1 91.06 99 GLY B O 1
ATOM 3708 N N . TYR B 1 100 ? -1.594 23.844 -3.285 1 95 100 TYR B N 1
ATOM 3709 C CA . TYR B 1 100 ? -1.58 22.453 -2.865 1 95 100 TYR B CA 1
ATOM 3710 C C . TYR B 1 100 ? -2.492 22.234 -1.665 1 95 100 TYR B C 1
ATOM 3712 O O . TYR B 1 100 ? -2.619 23.109 -0.806 1 95 100 TYR B O 1
ATOM 3720 N N . ILE B 1 101 ? -3.15 21.109 -1.665 1 95.44 101 ILE B N 1
ATOM 3721 C CA . ILE B 1 101 ? -3.611 20.547 -0.404 1 95.44 101 ILE B CA 1
ATOM 3722 C C . ILE B 1 101 ? -2.5 19.703 0.219 1 95.44 101 ILE B C 1
ATOM 3724 O O . ILE B 1 101 ? -2.059 18.719 -0.369 1 95.44 101 ILE B O 1
ATOM 3728 N N . GLU B 1 102 ? -2.121 20.141 1.38 1 96.19 102 GLU B N 1
ATOM 3729 C CA . GLU B 1 102 ? -0.952 19.516 1.986 1 96.19 102 GLU B CA 1
ATOM 3730 C C . GLU B 1 102 ? -1.351 18.625 3.162 1 96.19 102 GLU B C 1
ATOM 3732 O O . GLU B 1 102 ? -2.154 19.016 4.004 1 96.19 102 GLU B O 1
ATOM 3737 N N . PHE B 1 103 ? -0.841 17.391 3.143 1 96.62 103 PHE B N 1
ATOM 3738 C CA . PHE B 1 103 ? -0.964 16.469 4.258 1 96.62 103 PHE B CA 1
ATOM 3739 C C . PHE B 1 103 ? 0.388 16.234 4.922 1 96.62 103 PHE B C 1
ATOM 3741 O O . PHE B 1 103 ? 1.304 15.688 4.305 1 96.62 103 PHE B O 1
ATOM 3748 N N . HIS B 1 104 ? 0.534 16.672 6.168 1 95.81 104 HIS B N 1
ATOM 3749 C CA . HIS B 1 104 ? 1.774 16.484 6.91 1 95.81 104 HIS B CA 1
ATOM 3750 C C . HIS B 1 104 ? 1.594 15.469 8.031 1 95.81 104 HIS B C 1
ATOM 3752 O O . HIS B 1 104 ? 0.896 15.734 9.008 1 95.81 104 HIS B O 1
ATOM 3758 N N . PHE B 1 105 ? 2.223 14.383 7.863 1 94.5 105 PHE B N 1
ATOM 3759 C CA . PHE B 1 105 ? 2.24 13.352 8.883 1 94.5 105 PHE B CA 1
ATOM 3760 C C . PHE B 1 105 ? 3.482 13.477 9.758 1 94.5 105 PHE B C 1
ATOM 3762 O O . PHE B 1 105 ? 4.582 13.102 9.344 1 94.5 105 PHE B O 1
ATOM 3769 N N . MET B 1 106 ? 3.264 13.938 10.969 1 91.19 106 MET B N 1
ATOM 3770 C CA . MET B 1 106 ? 4.371 14.133 11.906 1 91.19 106 MET B CA 1
ATOM 3771 C C . MET B 1 106 ? 4.512 12.93 12.836 1 91.19 106 MET B C 1
ATOM 3773 O O . MET B 1 106 ? 3.576 12.578 13.555 1 91.19 106 MET B O 1
ATOM 3777 N N . VAL B 1 107 ? 5.637 12.312 12.703 1 87.25 107 VAL B N 1
ATOM 3778 C CA . VAL B 1 107 ? 5.914 11.172 13.57 1 87.25 107 VAL B CA 1
ATOM 3779 C C . VAL B 1 107 ? 6.773 11.617 14.75 1 87.25 107 VAL B C 1
ATOM 3781 O O . VAL B 1 107 ? 6.559 11.18 15.883 1 87.25 107 VAL B O 1
ATOM 3784 N N . ALA B 1 108 ? 7.727 12.43 14.492 1 81.81 108 ALA B N 1
ATOM 3785 C CA . ALA B 1 108 ? 8.602 12.961 15.531 1 81.81 108 ALA B CA 1
ATOM 3786 C C . ALA B 1 108 ? 9.148 14.328 15.133 1 81.81 108 ALA B C 1
ATOM 3788 O O . ALA B 1 108 ? 9.375 14.594 13.953 1 81.81 108 ALA B O 1
ATOM 3789 N N . GLY B 1 109 ? 9.422 15.141 16.188 1 83.94 109 GLY B N 1
ATOM 3790 C CA . GLY B 1 109 ? 10.094 16.422 16 1 83.94 109 GLY B CA 1
ATOM 3791 C C . GLY B 1 109 ? 9.188 17.609 16.25 1 83.94 109 GLY B C 1
ATOM 3792 O O . GLY B 1 109 ? 8.039 17.625 15.805 1 83.94 109 GLY B O 1
ATOM 3793 N N . PRO B 1 110 ? 9.688 18.531 16.969 1 80.19 110 PRO B N 1
ATOM 3794 C CA . PRO B 1 110 ? 8.906 19.75 17.203 1 80.19 110 PRO B CA 1
ATOM 3795 C C . PRO B 1 110 ? 8.789 20.625 15.953 1 80.19 110 PRO B C 1
ATOM 3797 O O . PRO B 1 110 ? 9.805 20.922 15.305 1 80.19 110 PRO B O 1
ATOM 3800 N N . VAL B 1 111 ? 7.551 20.922 15.594 1 87.44 111 VAL B N 1
ATOM 3801 C CA . VAL B 1 111 ? 7.297 21.797 14.445 1 87.44 111 VAL B CA 1
ATOM 3802 C C . VAL B 1 111 ? 6.363 22.938 14.859 1 87.44 111 VAL B C 1
ATOM 3804 O O . VAL B 1 111 ? 5.438 22.734 15.648 1 87.44 111 VAL B O 1
ATOM 3807 N N . SER B 1 112 ? 6.777 24.094 14.438 1 84.38 112 SER B N 1
ATOM 3808 C CA . SER B 1 112 ? 5.883 25.234 14.594 1 84.38 112 SER B CA 1
ATOM 3809 C C . SER B 1 112 ? 5.609 25.922 13.258 1 84.38 112 SER B C 1
ATOM 3811 O O . SER B 1 112 ? 6.465 25.922 12.375 1 84.38 112 SER B O 1
ATOM 3813 N N . VAL B 1 113 ? 4.457 26.375 13.133 1 85 113 VAL B N 1
ATOM 3814 C CA . VAL B 1 113 ? 4.039 27.094 11.938 1 85 113 VAL B CA 1
ATOM 3815 C C . VAL B 1 113 ? 3.582 28.5 12.312 1 85 113 VAL B C 1
ATOM 3817 O O . VAL B 1 113 ? 2.822 28.672 13.266 1 85 113 VAL B O 1
ATOM 3820 N N . GLU B 1 114 ? 4.207 29.422 11.648 1 82 114 GLU B N 1
ATOM 3821 C CA . GLU B 1 114 ? 3.832 30.812 11.859 1 82 114 GLU B CA 1
ATOM 3822 C C . GLU B 1 114 ? 3.15 31.391 10.625 1 82 114 GLU B C 1
ATOM 3824 O O . GLU B 1 114 ? 3.695 31.328 9.523 1 82 114 GLU B O 1
ATOM 3829 N N . PHE B 1 115 ? 2.061 31.688 10.828 1 73.06 115 PHE B N 1
ATOM 3830 C CA . PHE B 1 115 ? 1.326 32.344 9.75 1 73.06 115 PHE B CA 1
ATOM 3831 C C . PHE B 1 115 ? 1.49 33.844 9.828 1 73.06 115 PHE B C 1
ATOM 3833 O O . PHE B 1 115 ? 1.626 34.406 10.914 1 73.06 115 PHE B O 1
ATOM 3840 N N . SER B 1 116 ? 2.236 34.406 8.727 1 61.66 116 SER B N 1
ATOM 3841 C CA . SER B 1 116 ? 2.568 35.844 8.734 1 61.66 116 SER B CA 1
ATOM 3842 C C . SER B 1 116 ? 2.006 36.531 9.969 1 61.66 116 SER B C 1
ATOM 3844 O O . SER B 1 116 ? 2.215 36.062 11.094 1 61.66 116 SER B O 1
ATOM 3846 N N . GLU B 1 117 ? 1.282 37.406 9.828 1 54.06 117 GLU B N 1
ATOM 3847 C CA . GLU B 1 117 ? 0.881 38.344 10.883 1 54.06 117 GLU B CA 1
ATOM 3848 C C . GLU B 1 117 ? 0.006 37.625 11.922 1 54.06 117 GLU B C 1
ATOM 3850 O O . GLU B 1 117 ? -0.41 38.25 12.906 1 54.06 117 GLU B O 1
ATOM 3855 N N . ALA B 1 118 ? -0.101 36.25 11.734 1 50.41 118 ALA B N 1
ATOM 3856 C CA . ALA B 1 118 ? -1.339 35.688 12.266 1 50.41 118 ALA B CA 1
ATOM 3857 C C . ALA B 1 118 ? -1.061 34.781 13.477 1 50.41 118 ALA B C 1
ATOM 3859 O O . ALA B 1 118 ? -1.979 34.438 14.227 1 50.41 118 ALA B O 1
ATOM 3860 N N . GLY B 1 119 ? 0.116 34.469 13.781 1 61.81 119 GLY B N 1
ATOM 3861 C CA . GLY B 1 119 ? 0.367 33.688 14.984 1 61.81 119 GLY B CA 1
ATOM 3862 C C . GLY B 1 119 ? 1.112 32.406 14.711 1 61.81 119 GLY B C 1
ATOM 3863 O O . GLY B 1 119 ? 1.43 32.094 13.562 1 61.81 119 GLY B O 1
ATOM 3864 N N . ARG B 1 120 ? 1.627 31.797 15.906 1 70.5 120 ARG B N 1
ATOM 3865 C CA . ARG B 1 120 ? 2.465 30.609 15.875 1 70.5 120 ARG B CA 1
ATOM 3866 C C . ARG B 1 120 ? 1.699 29.375 16.375 1 70.5 120 ARG B C 1
ATOM 3868 O O . ARG B 1 120 ? 0.995 29.453 17.375 1 70.5 120 ARG B O 1
ATOM 3875 N N . ILE B 1 121 ? 1.67 28.312 15.547 1 71.88 121 ILE B N 1
ATOM 3876 C CA . ILE B 1 121 ? 1.044 27.047 15.898 1 71.88 121 ILE B CA 1
ATOM 3877 C C . ILE B 1 121 ? 2.119 25.984 16.125 1 71.88 121 ILE B C 1
ATOM 3879 O O . ILE B 1 121 ? 3.039 25.844 15.312 1 71.88 121 ILE B O 1
ATOM 3883 N N . GLU B 1 122 ? 1.926 25.344 17.297 1 75.94 122 GLU B N 1
ATOM 3884 C CA . GLU B 1 122 ? 2.801 24.203 17.531 1 75.94 122 GLU B CA 1
ATOM 3885 C C . GLU B 1 122 ? 2.15 22.906 17.078 1 75.94 122 GLU B C 1
ATOM 3887 O O . GLU B 1 122 ? 0.972 22.656 17.344 1 75.94 122 GLU B O 1
ATOM 3892 N N . VAL B 1 123 ? 2.879 22.141 16.375 1 76.56 123 VAL B N 1
ATOM 3893 C CA . VAL B 1 123 ? 2.379 20.859 15.875 1 76.56 123 VAL B CA 1
ATOM 3894 C C . VAL B 1 123 ? 2.893 19.719 16.75 1 76.56 123 VAL B C 1
ATOM 3896 O O . VAL B 1 123 ? 4.098 19.594 16.984 1 76.56 123 VAL B O 1
ATOM 3899 N N . THR B 1 124 ? 2.002 18.938 17.297 1 69.94 124 THR B N 1
ATOM 3900 C CA . THR B 1 124 ? 2.352 17.812 18.156 1 69.94 124 THR B CA 1
ATOM 3901 C C . THR B 1 124 ? 2.561 16.547 17.312 1 69.94 124 THR B C 1
ATOM 3903 O O . THR B 1 124 ? 2.113 16.484 16.172 1 69.94 124 THR B O 1
ATOM 3906 N N . SER B 1 125 ? 3.314 15.609 17.891 1 72.06 125 SER B N 1
ATOM 3907 C CA . SER B 1 125 ? 3.537 14.32 17.25 1 72.06 125 SER B CA 1
ATOM 3908 C C . SER B 1 125 ? 3.146 13.172 18.172 1 72.06 125 SER B C 1
ATOM 3910 O O . SER B 1 125 ? 3.307 13.266 19.391 1 72.06 125 SER B O 1
ATOM 3912 N N . PRO B 1 126 ? 2.553 12.141 17.484 1 76.25 126 PRO B N 1
ATOM 3913 C CA . PRO B 1 126 ? 2.229 11.969 16.078 1 76.25 126 PRO B CA 1
ATOM 3914 C C . PRO B 1 126 ? 0.899 12.609 15.688 1 76.25 126 PRO B C 1
ATOM 3916 O O . PRO B 1 126 ? -0.038 12.625 16.484 1 76.25 126 PRO B O 1
ATOM 3919 N N . ASN B 1 127 ? 0.843 13.195 14.57 1 84.25 127 ASN B N 1
ATOM 3920 C CA . ASN B 1 127 ? -0.398 13.82 14.133 1 84.25 127 ASN B CA 1
ATOM 3921 C C . ASN B 1 127 ? -0.436 13.977 12.609 1 84.25 127 ASN B C 1
ATOM 3923 O O . ASN B 1 127 ? 0.595 13.859 11.945 1 84.25 127 ASN B O 1
ATOM 3927 N N . LEU B 1 128 ? -1.655 14.125 12.102 1 90.75 128 LEU B N 1
ATOM 3928 C CA . LEU B 1 128 ? -1.881 14.578 10.734 1 90.75 128 LEU B CA 1
ATOM 3929 C C . LEU B 1 128 ? -2.312 16.047 10.711 1 90.75 128 LEU B C 1
ATOM 3931 O O . LEU B 1 128 ? -3.297 16.406 11.352 1 90.75 128 LEU B O 1
ATOM 3935 N N . THR B 1 129 ? -1.541 16.859 10.109 1 91.12 129 THR B N 1
ATOM 3936 C CA . THR B 1 129 ? -1.916 18.25 9.875 1 91.12 129 THR B CA 1
ATOM 3937 C C . THR B 1 129 ? -2.223 18.5 8.398 1 91.12 129 THR B C 1
ATOM 3939 O O . THR B 1 129 ? -1.375 18.25 7.539 1 91.12 129 THR B O 1
ATOM 3942 N N . VAL B 1 130 ? -3.41 18.922 8.117 1 92.19 130 VAL B N 1
ATOM 3943 C CA . VAL B 1 130 ? -3.814 19.266 6.758 1 92.19 130 VAL B CA 1
ATOM 3944 C C . VAL B 1 130 ? -3.834 20.781 6.578 1 92.19 130 VAL B C 1
ATOM 3946 O O . VAL B 1 130 ? -4.441 21.484 7.379 1 92.19 130 VAL B O 1
ATOM 3949 N N . VAL B 1 131 ? -3.156 21.203 5.539 1 90.75 131 VAL B N 1
ATOM 3950 C CA . VAL B 1 131 ? -3.064 22.641 5.301 1 90.75 131 VAL B CA 1
ATOM 3951 C C . VAL B 1 131 ? -3.506 22.953 3.873 1 90.75 131 VAL B C 1
ATOM 3953 O O . VAL B 1 131 ? -3.131 22.266 2.932 1 90.75 131 VAL B O 1
ATOM 3956 N N . HIS B 1 132 ? -4.312 23.891 3.76 1 89.25 132 HIS B N 1
ATOM 3957 C CA . HIS B 1 132 ? -4.672 24.484 2.471 1 89.25 132 HIS B CA 1
ATOM 3958 C C . HIS B 1 132 ? -4.695 26 2.539 1 89.25 132 HIS B C 1
ATOM 3960 O O . HIS B 1 132 ? -5.488 26.578 3.283 1 89.25 132 HIS B O 1
ATOM 3966 N N . GLN B 1 133 ? -3.834 26.547 1.826 1 86.75 133 GLN B N 1
ATOM 3967 C CA . GLN B 1 133 ? -3.689 27.984 1.894 1 86.75 133 GLN B CA 1
ATOM 3968 C C . GLN B 1 133 ? -4.266 28.656 0.65 1 86.75 133 GLN B C 1
ATOM 3970 O O . GLN B 1 133 ? -4.141 28.141 -0.459 1 86.75 133 GLN B O 1
ATOM 3975 N N . GLY B 1 134 ? -4.875 29.781 0.938 1 85.56 134 GLY B N 1
ATOM 3976 C CA . GLY B 1 134 ? -5.289 30.625 -0.173 1 85.56 134 GLY B CA 1
ATOM 3977 C C . GLY B 1 134 ? -4.125 31.281 -0.896 1 85.56 134 GLY B C 1
ATOM 3978 O O . GLY B 1 134 ? -2.992 31.25 -0.41 1 85.56 134 GLY B O 1
ATOM 3979 N N . ASP B 1 135 ? -4.379 31.875 -2.008 1 86.56 135 ASP B N 1
ATOM 3980 C CA . ASP B 1 135 ? -3.354 32.344 -2.941 1 86.56 135 ASP B CA 1
ATOM 3981 C C . ASP B 1 135 ? -2.574 33.531 -2.365 1 86.56 135 ASP B C 1
ATOM 3983 O O . ASP B 1 135 ? -1.482 33.844 -2.84 1 86.56 135 ASP B O 1
ATOM 3987 N N . ASP B 1 136 ? -3.088 34.156 -1.303 1 83.38 136 ASP B N 1
ATOM 3988 C CA . ASP B 1 136 ? -2.422 35.312 -0.731 1 83.38 136 ASP B CA 1
ATOM 3989 C C . ASP B 1 136 ? -1.872 35.031 0.66 1 83.38 136 ASP B C 1
ATOM 3991 O O . ASP B 1 136 ? -1.458 35.938 1.386 1 83.38 136 ASP B O 1
ATOM 3995 N N . MET B 1 137 ? -1.899 33.781 0.979 1 81.81 137 MET B N 1
ATOM 3996 C CA . MET B 1 137 ? -1.49 33.375 2.322 1 81.81 137 MET B CA 1
ATOM 3997 C C . MET B 1 137 ? -0.155 32.625 2.289 1 81.81 137 MET B C 1
ATOM 3999 O O . MET B 1 137 ? 0.049 31.75 1.458 1 81.81 137 MET B O 1
ATOM 4003 N N . HIS B 1 138 ? 0.83 33.125 3.033 1 82.44 138 HIS B N 1
ATOM 4004 C CA . HIS B 1 138 ? 2.061 32.375 3.234 1 82.44 138 HIS B CA 1
ATOM 4005 C C . HIS B 1 138 ? 2.318 32.125 4.719 1 82.44 138 HIS B C 1
ATOM 4007 O O . HIS B 1 138 ? 1.738 32.781 5.574 1 82.44 138 HIS B O 1
ATOM 4013 N N . TYR B 1 139 ? 3.051 31.109 5.055 1 83.94 139 TYR B N 1
ATOM 4014 C CA . TYR B 1 139 ? 3.4 30.828 6.441 1 83.94 139 TYR B CA 1
ATOM 4015 C C . TYR B 1 139 ? 4.852 30.375 6.559 1 83.94 139 TYR B C 1
ATOM 4017 O O . TYR B 1 139 ? 5.508 30.109 5.547 1 83.94 139 TYR B O 1
ATOM 4025 N N . GLN B 1 140 ? 5.316 30.5 7.734 1 86.38 140 GLN B N 1
ATOM 4026 C CA . GLN B 1 140 ? 6.672 30.062 8.039 1 86.38 140 GLN B CA 1
ATOM 4027 C C . GLN B 1 140 ? 6.652 28.781 8.867 1 86.38 140 GLN B C 1
ATOM 4029 O O . GLN B 1 140 ? 5.895 28.672 9.836 1 86.38 140 GLN B O 1
ATOM 4034 N N . VAL B 1 141 ? 7.406 27.812 8.383 1 90.94 141 VAL B N 1
ATOM 4035 C CA . VAL B 1 141 ? 7.539 26.578 9.148 1 90.94 141 VAL B CA 1
ATOM 4036 C C . VAL B 1 141 ? 8.914 26.516 9.812 1 90.94 141 VAL B C 1
ATOM 4038 O O . VAL B 1 141 ? 9.922 26.891 9.195 1 90.94 141 VAL B O 1
ATOM 4041 N N . SER B 1 142 ? 8.898 26.172 11.078 1 88.31 142 SER B N 1
ATOM 4042 C CA . SER B 1 142 ? 10.133 26.031 11.836 1 88.31 142 SER B CA 1
ATOM 4043 C C . SER B 1 142 ? 10.234 24.641 12.469 1 88.31 142 SER B C 1
ATOM 4045 O O . SER B 1 142 ? 9.312 24.203 13.164 1 88.31 142 SER B O 1
ATOM 4047 N N . CYS B 1 143 ? 11.297 24.016 12.156 1 89.12 143 CYS B N 1
ATOM 4048 C CA . CYS B 1 143 ? 11.602 22.719 12.758 1 89.12 143 CYS B CA 1
ATOM 4049 C C . CYS B 1 143 ? 12.703 22.844 13.797 1 89.12 143 CYS B C 1
ATOM 4051 O O . CYS B 1 143 ? 13.828 23.25 13.477 1 89.12 143 CYS B O 1
ATOM 4053 N N . GLY B 1 144 ? 12.398 22.5 15.031 1 85 144 GLY B N 1
ATOM 4054 C CA . GLY B 1 144 ? 13.375 22.594 16.109 1 85 144 GLY B CA 1
ATOM 4055 C C . GLY B 1 144 ? 14.398 21.469 16.078 1 85 144 GLY B C 1
ATOM 4056 O O . GLY B 1 144 ? 14.273 20.531 15.289 1 85 144 GLY B O 1
ATOM 4057 N N . PRO B 1 145 ? 15.461 21.594 16.922 1 86.19 145 PRO B N 1
ATOM 4058 C CA . PRO B 1 145 ? 16.484 20.562 16.984 1 86.19 145 PRO B CA 1
ATOM 4059 C C . PRO B 1 145 ? 15.961 19.234 17.547 1 86.19 145 PRO B C 1
ATOM 4061 O O . PRO B 1 145 ? 15.047 19.25 18.375 1 86.19 145 PRO B O 1
ATOM 4064 N N . GLY B 1 146 ? 16.547 18.109 17.078 1 83.25 146 GLY B N 1
ATOM 4065 C CA . GLY B 1 146 ? 16.156 16.781 17.531 1 83.25 146 GLY B CA 1
ATOM 4066 C C . GLY B 1 146 ? 15.773 15.852 16.391 1 83.25 146 GLY B C 1
ATOM 4067 O O . GLY B 1 146 ? 16.094 16.125 15.227 1 83.25 146 GLY B O 1
ATOM 4068 N N . LEU B 1 147 ? 15.172 14.781 16.844 1 83.81 147 LEU B N 1
ATOM 4069 C CA . LEU B 1 147 ? 14.734 13.805 15.859 1 83.81 147 LEU B CA 1
ATOM 4070 C C . LEU B 1 147 ? 13.578 14.352 15.023 1 83.81 147 LEU B C 1
ATOM 4072 O O . LEU B 1 147 ? 12.641 14.945 15.57 1 83.81 147 LEU B O 1
ATOM 4076 N N . TRP B 1 148 ? 13.766 14.227 13.797 1 89.88 148 TRP B N 1
ATOM 4077 C CA . TRP B 1 148 ? 12.734 14.672 12.867 1 89.88 148 TRP B CA 1
ATOM 4078 C C . TRP B 1 148 ? 12.344 13.555 11.914 1 89.88 148 TRP B C 1
ATOM 4080 O O . TRP B 1 148 ? 13.156 13.102 11.109 1 89.88 148 TRP B O 1
ATOM 4090 N N . ARG B 1 149 ? 11.086 13.117 12.016 1 92.31 149 ARG B N 1
ATOM 4091 C CA . ARG B 1 149 ? 10.508 12.094 11.141 1 92.31 149 ARG B CA 1
ATOM 4092 C C . ARG B 1 149 ? 9.109 12.492 10.688 1 92.31 149 ARG B C 1
ATOM 4094 O O . ARG B 1 149 ? 8.195 12.609 11.508 1 92.31 149 ARG B O 1
ATOM 4101 N N . SER B 1 150 ? 9.008 12.766 9.43 1 95.44 150 SER B N 1
ATOM 4102 C CA . SER B 1 150 ? 7.707 13.188 8.922 1 95.44 150 SER B CA 1
ATOM 4103 C C . SER B 1 150 ? 7.551 12.836 7.441 1 95.44 150 SER B C 1
ATOM 4105 O O . SER B 1 150 ? 8.539 12.562 6.758 1 95.44 150 SER B O 1
ATOM 4107 N N . VAL B 1 151 ? 6.32 12.734 6.992 1 97.56 151 VAL B N 1
ATOM 4108 C CA . VAL B 1 151 ? 5.969 12.57 5.586 1 97.56 151 VAL B CA 1
ATOM 4109 C C . VAL B 1 151 ? 5 13.672 5.16 1 97.56 151 VAL B C 1
ATOM 4111 O O . VAL B 1 151 ? 3.996 13.914 5.832 1 97.56 151 VAL B O 1
ATOM 4114 N N . GLY B 1 152 ? 5.379 14.406 4.137 1 97.75 152 GLY B N 1
ATOM 4115 C CA . GLY B 1 152 ? 4.508 15.414 3.568 1 97.75 152 GLY B CA 1
ATOM 4116 C C . GLY B 1 152 ? 3.998 15.055 2.186 1 97.75 152 GLY B C 1
ATOM 4117 O O . GLY B 1 152 ? 4.777 14.664 1.314 1 97.75 152 GLY B O 1
ATOM 4118 N N . LEU B 1 153 ? 2.73 15.133 2.029 1 98 153 LEU B N 1
ATOM 4119 C CA . LEU B 1 153 ? 2.086 14.93 0.736 1 98 153 LEU B CA 1
ATOM 4120 C C . LEU B 1 153 ? 1.51 16.234 0.206 1 98 153 LEU B C 1
ATOM 4122 O O . LEU B 1 153 ? 0.774 16.938 0.914 1 98 153 LEU B O 1
ATOM 4126 N N . TYR B 1 154 ? 1.934 16.594 -1.015 1 97.88 154 TYR B N 1
ATOM 4127 C CA . TYR B 1 154 ? 1.444 17.781 -1.694 1 97.88 154 TYR B CA 1
ATOM 4128 C C . TYR B 1 154 ? 0.626 17.422 -2.926 1 97.88 154 TYR B C 1
ATOM 4130 O O . TYR B 1 154 ? 1.168 16.906 -3.906 1 97.88 154 TYR B O 1
ATOM 4138 N N . ILE B 1 155 ? -0.662 17.75 -2.883 1 96.62 155 ILE B N 1
ATOM 4139 C CA . ILE B 1 155 ? -1.567 17.375 -3.969 1 96.62 155 ILE B CA 1
ATOM 4140 C C . ILE B 1 155 ? -2.123 18.641 -4.621 1 96.62 155 ILE B C 1
ATOM 4142 O O . ILE B 1 155 ? -2.674 19.516 -3.939 1 96.62 155 ILE B O 1
ATOM 4146 N N . SER B 1 156 ? -1.964 18.703 -5.953 1 95.25 156 SER B N 1
ATOM 4147 C CA . SER B 1 156 ? -2.494 19.859 -6.648 1 95.25 156 SER B CA 1
ATOM 4148 C C . SER B 1 156 ? -3.992 20.016 -6.406 1 95.25 156 SER B C 1
ATOM 4150 O O . SER B 1 156 ? -4.707 19.031 -6.25 1 95.25 156 SER B O 1
ATOM 4152 N N . ARG B 1 157 ? -4.418 21.234 -6.414 1 92.44 157 ARG B N 1
ATOM 4153 C CA . ARG B 1 157 ? -5.816 21.562 -6.152 1 92.44 157 ARG B CA 1
ATOM 4154 C C . ARG B 1 157 ? -6.738 20.844 -7.137 1 92.44 157 ARG B C 1
ATOM 4156 O O . ARG B 1 157 ? -7.742 20.25 -6.738 1 92.44 157 ARG B O 1
ATOM 4163 N N . GLU B 1 158 ? -6.379 20.875 -8.336 1 91.25 158 GLU B N 1
ATOM 4164 C CA . GLU B 1 158 ? -7.215 20.281 -9.383 1 91.25 158 GLU B CA 1
ATOM 4165 C C . GLU B 1 158 ? -7.348 18.781 -9.203 1 91.25 158 GLU B C 1
ATOM 4167 O O . GLU B 1 158 ? -8.453 18.234 -9.289 1 91.25 158 GLU B O 1
ATOM 4172 N N . TYR B 1 159 ? -6.246 18.141 -8.984 1 93.44 159 TYR B N 1
ATOM 4173 C CA . TYR B 1 159 ? -6.285 16.688 -8.797 1 93.44 159 TYR B CA 1
ATOM 4174 C C . TYR B 1 159 ? -7.086 16.328 -7.555 1 93.44 159 TYR B C 1
ATOM 4176 O O . TYR B 1 159 ? -7.891 15.391 -7.578 1 93.44 159 TYR B O 1
ATOM 4184 N N . PHE B 1 160 ? -6.848 17.094 -6.531 1 94.19 160 PHE B N 1
ATOM 4185 C CA . PHE B 1 160 ? -7.531 16.766 -5.285 1 94.19 160 PHE B CA 1
ATOM 4186 C C . PHE B 1 160 ? -9.039 16.938 -5.434 1 94.19 160 PHE B C 1
ATOM 4188 O O . PHE B 1 160 ? -9.812 16.125 -4.93 1 94.19 160 PHE B O 1
ATOM 4195 N N . HIS B 1 161 ? -9.438 18 -6.074 1 91.19 161 HIS B N 1
ATOM 4196 C CA . HIS B 1 161 ? -10.859 18.219 -6.316 1 91.19 161 HIS B CA 1
ATOM 4197 C C . HIS B 1 161 ? -11.469 17.062 -7.098 1 91.19 161 HIS B C 1
ATOM 4199 O O . HIS B 1 161 ? -12.555 16.578 -6.762 1 91.19 161 HIS B O 1
ATOM 4205 N N . SER B 1 162 ? -10.805 16.641 -8.062 1 90.94 162 SER B N 1
ATOM 4206 C CA . SER B 1 162 ? -11.273 15.516 -8.852 1 90.94 162 SER B CA 1
ATOM 4207 C C . SER B 1 162 ? -11.32 14.234 -8.031 1 90.94 162 SER B C 1
ATOM 4209 O O . SER B 1 162 ? -12.266 13.453 -8.133 1 90.94 162 SER B O 1
ATOM 4211 N N . PHE B 1 163 ? -10.32 14.094 -7.266 1 91.94 163 PHE B N 1
ATOM 4212 C CA . PHE B 1 163 ? -10.219 12.938 -6.375 1 91.94 163 PHE B CA 1
ATOM 4213 C C . PHE B 1 163 ? -11.375 12.93 -5.383 1 91.94 163 PHE B C 1
ATOM 4215 O O . PHE B 1 163 ? -12.023 11.898 -5.184 1 91.94 163 PHE B O 1
ATOM 4222 N N . LEU B 1 164 ? -11.586 14.031 -4.824 1 91.44 164 LEU B N 1
ATOM 4223 C CA . LEU B 1 164 ? -12.656 14.164 -3.842 1 91.44 164 LEU B CA 1
ATOM 4224 C C . LEU B 1 164 ? -14.016 13.906 -4.48 1 91.44 164 LEU B C 1
ATOM 4226 O O . LEU B 1 164 ? -14.836 13.18 -3.928 1 91.44 164 LEU B O 1
ATOM 4230 N N . ARG B 1 165 ? -14.18 14.508 -5.586 1 89.81 165 ARG B N 1
ATOM 4231 C CA . ARG B 1 165 ? -15.438 14.336 -6.305 1 89.81 165 ARG B CA 1
ATOM 4232 C C . ARG B 1 165 ? -15.688 12.867 -6.621 1 89.81 165 ARG B C 1
ATOM 4234 O O . ARG B 1 165 ? -16.797 12.359 -6.398 1 89.81 165 ARG B O 1
ATOM 4241 N N . ALA B 1 166 ? -14.688 12.211 -7.066 1 87.44 166 ALA B N 1
ATOM 4242 C CA . ALA B 1 166 ? -14.805 10.812 -7.484 1 87.44 166 ALA B CA 1
ATOM 4243 C C . ALA B 1 166 ? -14.953 9.891 -6.273 1 87.44 166 ALA B C 1
ATOM 4245 O O . ALA B 1 166 ? -15.469 8.781 -6.395 1 87.44 166 ALA B O 1
ATOM 4246 N N . SER B 1 167 ? -14.539 10.383 -5.141 1 87.81 167 SER B N 1
ATOM 4247 C CA . SER B 1 167 ? -14.469 9.531 -3.959 1 87.81 167 SER B CA 1
ATOM 4248 C C . SER B 1 167 ? -15.688 9.727 -3.064 1 87.81 167 SER B C 1
ATOM 4250 O O . SER B 1 167 ? -16.188 8.766 -2.475 1 87.81 167 SER B O 1
ATOM 4252 N N . MET B 1 168 ? -16.125 10.977 -2.904 1 85.56 168 MET B N 1
ATOM 4253 C CA . MET B 1 168 ? -17.125 11.281 -1.881 1 85.56 168 MET B CA 1
ATOM 4254 C C . MET B 1 168 ? -18.281 12.094 -2.467 1 85.56 168 MET B C 1
ATOM 4256 O O . MET B 1 168 ? -19.25 12.375 -1.774 1 85.56 168 MET B O 1
ATOM 4260 N N . GLY B 1 169 ? -18.141 12.445 -3.639 1 85.88 169 GLY B N 1
ATOM 4261 C CA . GLY B 1 169 ? -19.156 13.312 -4.219 1 85.88 169 GLY B CA 1
ATOM 4262 C C . GLY B 1 169 ? -18.922 14.781 -3.941 1 85.88 169 GLY B C 1
ATOM 4263 O O . GLY B 1 169 ? -17.859 15.164 -3.438 1 85.88 169 GLY B O 1
ATOM 4264 N N . VAL B 1 170 ? -19.875 15.688 -4.328 1 86.38 170 VAL B N 1
ATOM 4265 C CA . VAL B 1 170 ? -19.656 17.125 -4.293 1 86.38 170 VAL B CA 1
ATOM 4266 C C . VAL B 1 170 ? -20.547 17.766 -3.227 1 86.38 170 VAL B C 1
ATOM 4268 O O . VAL B 1 170 ? -20.656 18.984 -3.154 1 86.38 170 VAL B O 1
ATOM 4271 N N . ASP B 1 171 ? -21.031 17.062 -2.348 1 83.5 171 ASP B N 1
ATOM 4272 C CA . ASP B 1 171 ? -22.031 17.641 -1.446 1 83.5 171 ASP B CA 1
ATOM 4273 C C . ASP B 1 171 ? -21.609 17.484 0.012 1 83.5 171 ASP B C 1
ATOM 4275 O O . ASP B 1 171 ? -22.328 17.891 0.923 1 83.5 171 ASP B O 1
ATOM 4279 N N . GLY B 1 172 ? -20.469 17.047 0.26 1 82.06 172 GLY B N 1
ATOM 4280 C CA . GLY B 1 172 ? -20.047 16.812 1.635 1 82.06 172 GLY B CA 1
ATOM 4281 C C . GLY B 1 172 ? -19.375 18.016 2.27 1 82.06 172 GLY B C 1
ATOM 4282 O O . GLY B 1 172 ? -19.094 19 1.587 1 82.06 172 GLY B O 1
ATOM 4283 N N . PRO B 1 173 ? -19.234 18 3.557 1 80.25 173 PRO B N 1
ATOM 4284 C CA . PRO B 1 173 ? -18.625 19.109 4.289 1 80.25 173 PRO B CA 1
ATOM 4285 C C . PRO B 1 173 ? -17.234 19.469 3.775 1 80.25 173 PRO B C 1
ATOM 4287 O O . PRO B 1 173 ? -16.875 20.641 3.707 1 80.25 173 PRO B O 1
ATOM 4290 N N . LEU B 1 174 ? -16.547 18.531 3.443 1 85.06 174 LEU B N 1
ATOM 4291 C CA . LEU B 1 174 ? -15.195 18.766 2.961 1 85.06 174 LEU B CA 1
ATOM 4292 C C . LEU B 1 174 ? -15.211 19.531 1.639 1 85.06 174 LEU B C 1
ATOM 4294 O O . LEU B 1 174 ? -14.43 20.453 1.441 1 85.06 174 LEU B O 1
ATOM 4298 N N . TRP B 1 175 ? -16.062 19.125 0.79 1 87.12 175 TRP B N 1
ATOM 4299 C CA . TRP B 1 175 ? -16.219 19.812 -0.495 1 87.12 175 TRP B CA 1
ATOM 4300 C C . TRP B 1 175 ? -16.547 21.281 -0.297 1 87.12 175 TRP B C 1
ATOM 4302 O O . TRP B 1 175 ? -15.938 22.156 -0.912 1 87.12 175 TRP B O 1
ATOM 4312 N N . HIS B 1 176 ? -17.453 21.531 0.558 1 83.88 176 HIS B N 1
ATOM 4313 C CA . HIS B 1 176 ? -17.906 22.891 0.822 1 83.88 176 HIS B CA 1
ATOM 4314 C C . HIS B 1 176 ? -16.781 23.734 1.442 1 83.88 176 HIS B C 1
ATOM 4316 O O . HIS B 1 176 ? -16.625 24.906 1.106 1 83.88 176 HIS B O 1
ATOM 4322 N N . GLN B 1 177 ? -16.109 23.094 2.25 1 80.25 177 GLN B N 1
ATOM 4323 C CA . GLN B 1 177 ? -15 23.797 2.895 1 80.25 177 GLN B CA 1
ATOM 4324 C C . GLN B 1 177 ? -13.938 24.203 1.878 1 80.25 177 GLN B C 1
ATOM 4326 O O . GLN B 1 177 ? -13.406 25.312 1.931 1 80.25 177 GLN B O 1
ATOM 4331 N N . LEU B 1 178 ? -13.656 23.359 1.064 1 84.31 178 LEU B N 1
ATOM 4332 C CA . LEU B 1 178 ? -12.617 23.625 0.068 1 84.31 178 LEU B CA 1
ATOM 4333 C C . LEU B 1 178 ? -13.055 24.719 -0.894 1 84.31 178 LEU B C 1
ATOM 4335 O O . LEU B 1 178 ? -12.234 25.516 -1.346 1 84.31 178 LEU B O 1
ATOM 4339 N N . GLN B 1 179 ? -14.305 24.781 -1.116 1 83.38 179 GLN B N 1
ATOM 4340 C CA . GLN B 1 179 ? -14.82 25.766 -2.053 1 83.38 179 GLN B CA 1
ATOM 4341 C C . GLN B 1 179 ? -14.875 27.156 -1.411 1 83.38 179 GLN B C 1
ATOM 4343 O O . GLN B 1 179 ? -14.82 28.172 -2.109 1 83.38 179 GLN B O 1
ATOM 4348 N N . LYS B 1 180 ? -14.93 27.156 -0.133 1 79.94 180 LYS B N 1
ATOM 4349 C CA . LYS B 1 180 ? -15.164 28.422 0.58 1 79.94 180 LYS B CA 1
ATOM 4350 C C . LYS B 1 180 ? -13.844 29.109 0.92 1 79.94 180 LYS B C 1
ATOM 4352 O O . LYS B 1 180 ? -13.836 30.266 1.337 1 79.94 180 LYS B O 1
ATOM 4357 N N . LEU B 1 181 ? -12.797 28.453 0.684 1 82.12 181 LEU B N 1
ATOM 4358 C CA . LEU B 1 181 ? -11.531 29.062 1.09 1 82.12 181 LEU B CA 1
ATOM 4359 C C . LEU B 1 181 ? -11.211 30.281 0.237 1 82.12 181 LEU B C 1
ATOM 4361 O O . LEU B 1 181 ? -11.133 30.188 -0.99 1 82.12 181 LEU B O 1
ATOM 4365 N N . ARG B 1 182 ? -11.055 31.391 0.949 1 80.38 182 ARG B N 1
ATOM 4366 C CA . ARG B 1 182 ? -10.703 32.625 0.282 1 80.38 182 ARG B CA 1
ATOM 4367 C C . ARG B 1 182 ? -9.188 32.781 0.154 1 80.38 182 ARG B C 1
ATOM 4369 O O . ARG B 1 182 ? -8.43 32.062 0.796 1 80.38 182 ARG B O 1
ATOM 4376 N N . ASN B 1 183 ? -8.766 33.781 -0.588 1 84.38 183 ASN B N 1
ATOM 4377 C CA . ASN B 1 183 ? -7.359 33.969 -0.938 1 84.38 183 ASN B CA 1
ATOM 4378 C C . ASN B 1 183 ? -6.512 34.281 0.287 1 84.38 183 ASN B C 1
ATOM 4380 O O . ASN B 1 183 ? -5.336 33.938 0.35 1 84.38 183 ASN B O 1
ATOM 4384 N N . GLU B 1 184 ? -7.152 34.938 1.25 1 79.88 184 GLU B N 1
ATOM 4385 C CA . GLU B 1 184 ? -6.395 35.406 2.408 1 79.88 184 GLU B CA 1
ATOM 4386 C C . GLU B 1 184 ? -6.566 34.469 3.592 1 79.88 184 GLU B C 1
ATOM 4388 O O . GLU B 1 184 ? -6.203 34.781 4.723 1 79.88 184 GLU B O 1
ATOM 4393 N N . GLN B 1 185 ? -7.129 33.312 3.264 1 79.31 185 GLN B N 1
ATOM 4394 C CA . GLN B 1 185 ? -7.457 32.375 4.344 1 79.31 185 GLN B CA 1
ATOM 4395 C C . GLN B 1 185 ? -6.625 31.109 4.246 1 79.31 185 GLN B C 1
ATOM 4397 O O . GLN B 1 185 ? -6.031 30.828 3.201 1 79.31 185 GLN B O 1
ATOM 4402 N N . VAL B 1 186 ? -6.555 30.469 5.363 1 81 186 VAL B N 1
ATOM 4403 C CA . VAL B 1 186 ? -5.887 29.172 5.438 1 81 186 VAL B CA 1
ATOM 4404 C C . VAL B 1 186 ? -6.727 28.203 6.262 1 81 186 VAL B C 1
ATOM 4406 O O . VAL B 1 186 ? -7.371 28.594 7.234 1 81 186 VAL B O 1
ATOM 4409 N N . PHE B 1 187 ? -6.77 27.031 5.605 1 80.06 187 PHE B N 1
ATOM 4410 C CA . PHE B 1 187 ? -7.273 25.891 6.379 1 80.06 187 PHE B CA 1
ATOM 4411 C C . PHE B 1 187 ? -6.125 25.109 6.996 1 80.06 187 PHE B C 1
ATOM 4413 O O . PHE B 1 187 ? -5.16 24.766 6.309 1 80.06 187 PHE B O 1
ATOM 4420 N N . CYS B 1 188 ? -6.094 24.984 8.312 1 82.81 188 CYS B N 1
ATOM 4421 C CA . CYS B 1 188 ? -5.113 24.156 9 1 82.81 188 CYS B CA 1
ATOM 4422 C C . CYS B 1 188 ? -5.781 23.297 10.07 1 82.81 188 CYS B C 1
ATOM 4424 O O . CYS B 1 188 ? -6.273 23.828 11.07 1 82.81 188 CYS B O 1
ATOM 4426 N N . HIS B 1 189 ? -5.84 21.969 9.812 1 83.06 189 HIS B N 1
ATOM 4427 C CA . HIS B 1 189 ? -6.449 21.047 10.758 1 83.06 189 HIS B CA 1
ATOM 4428 C C . HIS B 1 189 ? -5.43 20.016 11.266 1 83.06 189 HIS B C 1
ATOM 4430 O O . HIS B 1 189 ? -4.723 19.406 10.469 1 83.06 189 HIS B O 1
ATOM 4436 N N . GLN B 1 190 ? -5.402 20 12.586 1 81.94 190 GLN B N 1
ATOM 4437 C CA . GLN B 1 190 ? -4.617 18.953 13.219 1 81.94 190 GLN B CA 1
ATOM 4438 C C . GLN B 1 190 ? -5.52 17.844 13.75 1 81.94 190 GLN B C 1
ATOM 4440 O O . GLN B 1 190 ? -6.516 18.109 14.422 1 81.94 190 GLN B O 1
ATOM 4445 N N . MET B 1 191 ? -5.223 16.656 13.398 1 78.94 191 MET B N 1
ATOM 4446 C CA . MET B 1 191 ? -6.031 15.523 13.836 1 78.94 191 MET B CA 1
ATOM 4447 C C . MET B 1 191 ? -5.152 14.32 14.148 1 78.94 191 MET B C 1
ATOM 4449 O O . MET B 1 191 ? -4.047 14.195 13.617 1 78.94 191 MET B O 1
ATOM 4453 N N . PRO B 1 192 ? -5.645 13.438 14.984 1 75.81 192 PRO B N 1
ATOM 4454 C CA . PRO B 1 192 ? -4.875 12.227 15.281 1 75.81 192 PRO B CA 1
ATOM 4455 C C . PRO B 1 192 ? -4.793 11.281 14.094 1 75.81 192 PRO B C 1
ATOM 4457 O O . PRO B 1 192 ? -5.75 11.164 13.32 1 75.81 192 PRO B O 1
ATOM 4460 N N . VAL B 1 193 ? -3.678 10.617 14.016 1 80 193 VAL B N 1
ATOM 4461 C CA . VAL B 1 193 ? -3.535 9.586 13 1 80 193 VAL B CA 1
ATOM 4462 C C . VAL B 1 193 ? -4.035 8.25 13.539 1 80 193 VAL B C 1
ATOM 4464 O O . VAL B 1 193 ? -3.895 7.961 14.734 1 80 193 VAL B O 1
ATOM 4467 N N . ASN B 1 194 ? -4.688 7.512 12.711 1 70.12 194 ASN B N 1
ATOM 4468 C CA . ASN B 1 194 ? -5.043 6.16 13.125 1 70.12 194 ASN B CA 1
ATOM 4469 C C . ASN B 1 194 ? -3.918 5.172 12.828 1 70.12 194 ASN B C 1
ATOM 4471 O O . ASN B 1 194 ? -2.949 5.512 12.148 1 70.12 194 ASN B O 1
ATOM 4475 N N . PRO B 1 195 ? -3.986 3.959 13.359 1 71.44 195 PRO B N 1
ATOM 4476 C CA . PRO B 1 195 ? -2.9 2.986 13.211 1 71.44 195 PRO B CA 1
ATOM 4477 C C . PRO B 1 195 ? -2.619 2.633 11.75 1 71.44 195 PRO B C 1
ATOM 4479 O O . PRO B 1 195 ? -1.466 2.404 11.383 1 71.44 195 PRO B O 1
ATOM 4482 N N . GLU B 1 196 ? -3.615 2.598 10.977 1 74.88 196 GLU B N 1
ATOM 4483 C CA . GLU B 1 196 ? -3.449 2.244 9.57 1 74.88 196 GLU B CA 1
ATOM 4484 C C . GLU B 1 196 ? -2.6 3.279 8.836 1 74.88 196 GLU B C 1
ATOM 4486 O O . GLU B 1 196 ? -1.657 2.924 8.125 1 74.88 196 GLU B O 1
ATOM 4491 N N . VAL B 1 197 ? -2.938 4.531 9.078 1 86.81 197 VAL B N 1
ATOM 4492 C CA . VAL B 1 197 ? -2.182 5.617 8.461 1 86.81 197 VAL B CA 1
ATOM 4493 C C . VAL B 1 197 ? -0.762 5.645 9.023 1 86.81 197 VAL B C 1
ATOM 4495 O O . VAL B 1 197 ? 0.207 5.801 8.273 1 86.81 197 VAL B O 1
ATOM 4498 N N . LEU B 1 198 ? -0.663 5.469 10.305 1 82.44 198 LEU B N 1
ATOM 4499 C CA . LEU B 1 198 ? 0.649 5.496 10.945 1 82.44 198 LEU B CA 1
ATOM 4500 C C . LEU B 1 198 ? 1.534 4.375 10.406 1 82.44 198 LEU B C 1
ATOM 4502 O O . LEU B 1 198 ? 2.725 4.578 10.164 1 82.44 198 LEU B O 1
ATOM 4506 N N . THR B 1 199 ? 0.938 3.221 10.219 1 84.12 199 THR B N 1
ATOM 4507 C CA . THR B 1 199 ? 1.68 2.088 9.672 1 84.12 199 THR B CA 1
ATOM 4508 C C . THR B 1 199 ? 2.191 2.402 8.273 1 84.12 199 THR B C 1
ATOM 4510 O O . THR B 1 199 ? 3.359 2.156 7.961 1 84.12 199 THR B O 1
ATOM 4513 N N . ALA B 1 200 ? 1.356 2.957 7.418 1 92.06 200 ALA B N 1
ATOM 4514 C CA . ALA B 1 200 ? 1.75 3.301 6.055 1 92.06 200 ALA B CA 1
ATOM 4515 C C . ALA B 1 200 ? 2.84 4.371 6.051 1 92.06 200 ALA B C 1
ATOM 4517 O O . ALA B 1 200 ? 3.781 4.301 5.258 1 92.06 200 ALA B O 1
ATOM 4518 N N . VAL B 1 201 ? 2.754 5.312 6.941 1 93.38 201 VAL B N 1
ATOM 4519 C CA . VAL B 1 201 ? 3.736 6.383 7.062 1 93.38 201 VAL B CA 1
ATOM 4520 C C . VAL B 1 201 ? 5.078 5.809 7.512 1 93.38 201 VAL B C 1
ATOM 4522 O O . VAL B 1 201 ? 6.125 6.168 6.977 1 93.38 201 VAL B O 1
ATOM 4525 N N . LYS B 1 202 ? 5.035 4.938 8.414 1 88.06 202 LYS B N 1
ATOM 4526 C CA . LYS B 1 202 ? 6.262 4.297 8.883 1 88.06 202 LYS B CA 1
ATOM 4527 C C . LYS B 1 202 ? 6.906 3.473 7.773 1 88.06 202 LYS B C 1
ATOM 4529 O O . LYS B 1 202 ? 8.133 3.422 7.668 1 88.06 202 LYS B O 1
ATOM 4534 N N . GLN B 1 203 ? 6.07 2.836 7.012 1 91.81 203 GLN B N 1
ATOM 4535 C CA . GLN B 1 203 ? 6.59 2.059 5.891 1 91.81 203 GLN B CA 1
ATOM 4536 C C . GLN B 1 203 ? 7.266 2.961 4.863 1 91.81 203 GLN B C 1
ATOM 4538 O O . GLN B 1 203 ? 8.242 2.559 4.219 1 91.81 203 GLN B O 1
ATOM 4543 N N . LEU B 1 204 ? 6.75 4.16 4.672 1 96.25 204 LEU B N 1
ATOM 4544 C CA . LEU B 1 204 ? 7.41 5.137 3.812 1 96.25 204 LEU B CA 1
ATOM 4545 C C . LEU B 1 204 ? 8.758 5.543 4.391 1 96.25 204 LEU B C 1
ATOM 4547 O O . LEU B 1 204 ? 9.758 5.617 3.662 1 96.25 204 LEU B O 1
ATOM 4551 N N . LEU B 1 205 ? 8.805 5.758 5.699 1 92.81 205 LEU B N 1
ATOM 4552 C CA . LEU B 1 205 ? 10.023 6.18 6.383 1 92.81 205 LEU B CA 1
ATOM 4553 C C . LEU B 1 205 ? 11.078 5.078 6.344 1 92.81 205 LEU B C 1
ATOM 4555 O O . LEU B 1 205 ? 12.273 5.363 6.234 1 92.81 205 LEU B O 1
ATOM 4559 N N . GLU B 1 206 ? 10.602 3.838 6.348 1 89.88 206 GLU B N 1
ATOM 4560 C CA . GLU B 1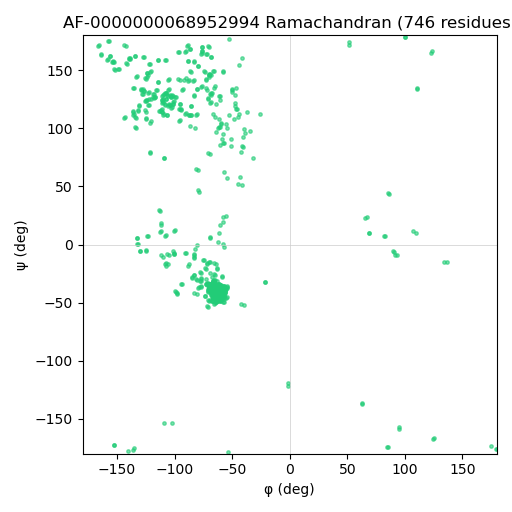 206 ? 11.492 2.682 6.395 1 89.88 206 GLU B CA 1
ATOM 4561 C C . GLU B 1 206 ? 11.438 1.89 5.09 1 89.88 206 GLU B C 1
ATOM 4563 O O . GLU B 1 206 ? 11.5 0.659 5.102 1 89.88 206 GLU B O 1
ATOM 4568 N N . ASN B 1 207 ? 11.156 2.582 4.039 1 94.94 207 ASN B N 1
ATOM 4569 C CA . ASN B 1 207 ? 11.102 1.943 2.727 1 94.94 207 ASN B CA 1
ATOM 4570 C C . ASN B 1 207 ? 12.289 1.021 2.496 1 94.94 207 ASN B C 1
ATOM 4572 O O . ASN B 1 207 ? 13.438 1.477 2.469 1 94.94 207 ASN B O 1
ATOM 4576 N N . PRO B 1 208 ? 12.062 -0.278 2.342 1 88.81 208 PRO B N 1
ATOM 4577 C CA . PRO B 1 208 ? 13.172 -1.231 2.268 1 88.81 208 PRO B CA 1
ATOM 4578 C C . PRO B 1 208 ? 13.773 -1.326 0.869 1 88.81 208 PRO B C 1
ATOM 4580 O O . PRO B 1 208 ? 14.812 -1.967 0.683 1 88.81 208 PRO B O 1
ATOM 4583 N N . TYR B 1 209 ? 13.156 -0.727 -0.073 1 91.94 209 TYR B N 1
ATOM 4584 C CA . TYR B 1 209 ? 13.539 -0.942 -1.463 1 91.94 209 TYR B CA 1
ATOM 4585 C C . TYR B 1 209 ? 14.484 0.153 -1.941 1 91.94 209 TYR B C 1
ATOM 4587 O O . TYR B 1 209 ? 14.656 1.172 -1.269 1 91.94 209 TYR B O 1
ATOM 4595 N N . GLU B 1 210 ? 15.109 -0.109 -3.053 1 88.75 210 GLU B N 1
ATOM 4596 C CA . GLU B 1 210 ? 15.992 0.839 -3.729 1 88.75 210 GLU B CA 1
ATOM 4597 C C . GLU B 1 210 ? 15.586 1.021 -5.188 1 88.75 210 GLU B C 1
ATOM 4599 O O . GLU B 1 210 ? 14.773 0.257 -5.715 1 88.75 210 GLU B O 1
ATOM 4604 N N . GLY B 1 211 ? 16.047 2.076 -5.742 1 87.5 211 GLY B N 1
ATOM 4605 C CA . GLY B 1 211 ? 15.812 2.316 -7.156 1 87.5 211 GLY B CA 1
ATOM 4606 C C . GLY B 1 211 ? 14.344 2.477 -7.496 1 87.5 211 GLY B C 1
ATOM 4607 O O . GLY B 1 211 ? 13.609 3.168 -6.789 1 87.5 211 GLY B O 1
ATOM 4608 N N . TYR B 1 212 ? 13.961 1.857 -8.562 1 89.94 212 TYR B N 1
ATOM 4609 C CA . TYR B 1 212 ? 12.609 2.025 -9.07 1 89.94 212 TYR B CA 1
ATOM 4610 C C . TYR B 1 212 ? 11.586 1.438 -8.102 1 89.94 212 TYR B C 1
ATOM 4612 O O . TYR B 1 212 ? 10.484 1.973 -7.949 1 89.94 212 TYR B O 1
ATOM 4620 N N . ARG B 1 213 ? 11.938 0.338 -7.531 1 92.31 213 ARG B N 1
ATOM 4621 C CA . ARG B 1 213 ? 11.008 -0.274 -6.594 1 92.31 213 ARG B CA 1
ATOM 4622 C C . ARG B 1 213 ? 10.734 0.65 -5.41 1 92.31 213 ARG B C 1
ATOM 4624 O O . ARG B 1 213 ? 9.633 0.651 -4.855 1 92.31 213 ARG B O 1
ATOM 4631 N N . ARG B 1 214 ? 11.781 1.368 -5 1 93.19 214 ARG B N 1
ATOM 4632 C CA . ARG B 1 214 ? 11.578 2.34 -3.93 1 93.19 214 ARG B CA 1
ATOM 4633 C C . ARG B 1 214 ? 10.523 3.373 -4.324 1 93.19 214 ARG B C 1
ATOM 4635 O O . ARG B 1 214 ? 9.656 3.719 -3.527 1 93.19 214 ARG B O 1
ATOM 4642 N N . LEU B 1 215 ? 10.625 3.857 -5.594 1 93.38 215 LEU B N 1
ATOM 4643 C CA . LEU B 1 215 ? 9.68 4.836 -6.105 1 93.38 215 LEU B CA 1
ATOM 4644 C C . LEU B 1 215 ? 8.281 4.234 -6.203 1 93.38 215 LEU B C 1
ATOM 4646 O O . LEU B 1 215 ? 7.297 4.871 -5.809 1 93.38 215 LEU B O 1
ATOM 4650 N N . LEU B 1 216 ? 8.242 3.039 -6.715 1 93.94 216 LEU B N 1
ATOM 4651 C CA . LEU B 1 216 ? 6.953 2.377 -6.895 1 93.94 216 LEU B CA 1
ATOM 4652 C C . LEU B 1 216 ? 6.289 2.109 -5.551 1 93.94 216 LEU B C 1
ATOM 4654 O O . LEU B 1 216 ? 5.074 2.289 -5.406 1 93.94 216 LEU B O 1
ATOM 4658 N N . PHE B 1 217 ? 7.07 1.693 -4.621 1 96.06 217 PHE B N 1
ATOM 4659 C CA . PHE B 1 217 ? 6.551 1.454 -3.279 1 96.06 217 PHE B CA 1
ATOM 4660 C C . PHE B 1 217 ? 6.098 2.758 -2.631 1 96.06 217 PHE B C 1
ATOM 4662 O O . PHE B 1 217 ? 5.07 2.795 -1.956 1 96.06 217 PHE B O 1
ATOM 4669 N N . ALA B 1 218 ? 6.844 3.77 -2.789 1 96.88 218 ALA B N 1
ATOM 4670 C CA . ALA B 1 218 ? 6.441 5.078 -2.281 1 96.88 218 ALA B CA 1
ATOM 4671 C C . ALA B 1 218 ? 5.121 5.527 -2.904 1 96.88 218 ALA B C 1
ATOM 4673 O O . ALA B 1 218 ? 4.266 6.094 -2.219 1 96.88 218 ALA B O 1
ATOM 4674 N N . GLN B 1 219 ? 5.008 5.32 -4.184 1 96.19 219 GLN B N 1
ATOM 4675 C CA . GLN B 1 219 ? 3.758 5.637 -4.863 1 96.19 219 GLN B CA 1
ATOM 4676 C C . GLN B 1 219 ? 2.592 4.859 -4.258 1 96.19 219 GLN B C 1
ATOM 4678 O O . GLN B 1 219 ? 1.528 5.426 -3.998 1 96.19 219 GLN B O 1
ATOM 4683 N N . ALA B 1 220 ? 2.812 3.611 -4.031 1 96.81 220 ALA B N 1
ATOM 4684 C CA . ALA B 1 220 ? 1.789 2.766 -3.422 1 96.81 220 ALA B CA 1
ATOM 4685 C C . ALA B 1 220 ? 1.357 3.318 -2.066 1 96.81 220 ALA B C 1
ATOM 4687 O O . ALA B 1 220 ? 0.164 3.494 -1.812 1 96.81 220 ALA B O 1
ATOM 4688 N N . LYS B 1 221 ? 2.283 3.619 -1.261 1 97.44 221 LYS B N 1
ATOM 4689 C CA . LYS B 1 221 ? 1.979 4.074 0.092 1 97.44 221 LYS B CA 1
ATOM 4690 C C . LYS B 1 221 ? 1.368 5.473 0.077 1 97.44 221 LYS B C 1
ATOM 4692 O O . LYS B 1 221 ? 0.521 5.797 0.912 1 97.44 221 LYS B O 1
ATOM 4697 N N . ALA B 1 222 ? 1.798 6.281 -0.86 1 97.25 222 ALA B N 1
ATOM 4698 C CA . ALA B 1 222 ? 1.184 7.598 -1.011 1 97.25 222 ALA B CA 1
ATOM 4699 C C . ALA B 1 222 ? -0.31 7.477 -1.301 1 97.25 222 ALA B C 1
ATOM 4701 O O . ALA B 1 222 ? -1.124 8.195 -0.711 1 97.25 222 ALA B O 1
ATOM 4702 N N . TYR B 1 223 ? -0.647 6.602 -2.199 1 96.12 223 TYR B N 1
ATOM 4703 C CA . TYR B 1 223 ? -2.051 6.387 -2.527 1 96.12 223 TYR B CA 1
ATOM 4704 C C . TYR B 1 223 ? -2.816 5.848 -1.324 1 96.12 223 TYR B C 1
ATOM 4706 O O . TYR B 1 223 ? -3.953 6.254 -1.072 1 96.12 223 TYR B O 1
ATOM 4714 N N . GLU B 1 224 ? -2.191 4.988 -0.606 1 95.56 224 GLU B N 1
ATOM 4715 C CA . GLU B 1 224 ? -2.814 4.438 0.593 1 95.56 224 GLU B CA 1
ATOM 4716 C C . GLU B 1 224 ? -3.1 5.531 1.619 1 95.56 224 GLU B C 1
ATOM 4718 O O . GLU B 1 224 ? -4.211 5.621 2.145 1 95.56 224 GLU B O 1
ATOM 4723 N N . VAL B 1 225 ? -2.141 6.336 1.842 1 95.94 225 VAL B N 1
ATOM 4724 C CA . VAL B 1 225 ? -2.264 7.387 2.844 1 95.94 225 VAL B CA 1
ATOM 4725 C C . VAL B 1 225 ? -3.285 8.422 2.383 1 95.94 225 VAL B C 1
ATOM 4727 O O . VAL B 1 225 ? -4.059 8.945 3.189 1 95.94 225 VAL B O 1
ATOM 4730 N N . MET B 1 226 ? -3.258 8.719 1.131 1 95 226 MET B N 1
ATOM 4731 C CA . MET B 1 226 ? -4.215 9.672 0.577 1 95 226 MET B CA 1
ATOM 4732 C C . MET B 1 226 ? -5.648 9.195 0.801 1 95 226 MET B C 1
ATOM 4734 O O . MET B 1 226 ? -6.496 9.969 1.252 1 95 226 MET B O 1
ATOM 4738 N N . CYS B 1 227 ? -5.926 7.941 0.531 1 94.25 227 CYS B N 1
ATOM 4739 C CA . CYS B 1 227 ? -7.258 7.375 0.713 1 94.25 227 CYS B CA 1
ATOM 4740 C C . CYS B 1 227 ? -7.672 7.418 2.18 1 94.25 227 CYS B C 1
ATOM 4742 O O . CYS B 1 227 ? -8.766 7.875 2.506 1 94.25 227 CYS B O 1
ATOM 4744 N N . ALA B 1 228 ? -6.789 7.035 3.043 1 91.62 228 ALA B N 1
ATOM 4745 C CA . ALA B 1 228 ? -7.105 6.953 4.469 1 91.62 228 ALA B CA 1
ATOM 4746 C C . ALA B 1 228 ? -7.27 8.344 5.074 1 91.62 228 ALA B C 1
ATOM 4748 O O . ALA B 1 228 ? -8.109 8.547 5.957 1 91.62 228 ALA B O 1
ATOM 4749 N N . SER B 1 229 ? -6.477 9.281 4.629 1 92.69 229 SER B N 1
ATOM 4750 C CA . SER B 1 229 ? -6.512 10.633 5.172 1 92.69 229 SER B CA 1
ATOM 4751 C C . SER B 1 229 ? -7.844 11.312 4.867 1 92.69 229 SER B C 1
ATOM 4753 O O . SER B 1 229 ? -8.32 12.133 5.656 1 92.69 229 SER B O 1
ATOM 4755 N N . LEU B 1 230 ? -8.391 10.977 3.762 1 91.44 230 LEU B N 1
ATOM 4756 C CA . LEU B 1 230 ? -9.688 11.547 3.418 1 91.44 230 LEU B CA 1
ATOM 4757 C C . LEU B 1 230 ? -10.75 11.133 4.434 1 91.44 230 LEU B C 1
ATOM 4759 O O . LEU B 1 230 ? -11.586 11.953 4.832 1 91.44 230 LEU B O 1
ATOM 4763 N N . ASP B 1 231 ? -10.695 9.898 4.863 1 87.19 231 ASP B N 1
ATOM 4764 C CA . ASP B 1 231 ? -11.617 9.414 5.883 1 87.19 231 ASP B CA 1
ATOM 4765 C C . ASP B 1 231 ? -11.391 10.133 7.211 1 87.19 231 ASP B C 1
ATOM 4767 O O . ASP B 1 231 ? -12.344 10.508 7.895 1 87.19 231 ASP B O 1
ATOM 4771 N N . LEU B 1 232 ? -10.164 10.289 7.578 1 85.06 232 LEU B N 1
ATOM 4772 C CA . LEU B 1 232 ? -9.805 10.953 8.828 1 85.06 232 LEU B CA 1
ATOM 4773 C C . LEU B 1 232 ? -10.289 12.406 8.828 1 85.06 232 LEU B C 1
ATOM 4775 O O . LEU B 1 232 ? -10.852 12.875 9.812 1 85.06 232 LEU B O 1
ATOM 4779 N N . TRP B 1 233 ? -10.07 13.016 7.715 1 88.31 233 TRP B N 1
ATOM 4780 C CA . TRP B 1 233 ? -10.461 14.414 7.59 1 88.31 233 TRP B CA 1
ATOM 4781 C C . TRP B 1 233 ? -11.977 14.57 7.645 1 88.31 233 TRP B C 1
ATOM 4783 O O . TRP B 1 233 ? -12.492 15.453 8.336 1 88.31 233 TRP B O 1
ATOM 4793 N N . GLN B 1 234 ? -12.641 13.695 6.949 1 84.19 234 GLN B N 1
ATOM 4794 C CA . GLN B 1 234 ? -14.102 13.719 6.957 1 84.19 234 GLN B CA 1
ATOM 4795 C C . GLN B 1 234 ? -14.648 13.484 8.367 1 84.19 234 GLN B C 1
ATOM 4797 O O . GLN B 1 234 ? -15.555 14.195 8.805 1 84.19 234 GLN B O 1
ATOM 4802 N N . ALA B 1 235 ? -14.148 12.477 8.992 1 79.62 235 ALA B N 1
ATOM 4803 C CA . ALA B 1 235 ? -14.586 12.172 10.359 1 79.62 235 ALA B CA 1
ATOM 4804 C C . ALA B 1 235 ? -14.32 13.352 11.289 1 79.62 235 ALA B C 1
ATOM 4806 O O . ALA B 1 235 ? -15.141 13.656 12.164 1 79.62 235 ALA B O 1
ATOM 4807 N N . TYR B 1 236 ? -13.203 13.945 11.109 1 81.88 236 TYR B N 1
ATOM 4808 C CA . TYR B 1 236 ? -12.828 15.109 11.906 1 81.88 236 TYR B CA 1
ATOM 4809 C C . TYR B 1 236 ? -13.828 16.234 11.719 1 81.88 236 TYR B C 1
ATOM 4811 O O . TYR B 1 236 ? -14.281 16.844 12.688 1 81.88 236 TYR B O 1
ATOM 4819 N N . LEU B 1 237 ? -14.211 16.547 10.523 1 80.56 237 LEU B N 1
ATOM 4820 C CA . LEU B 1 237 ? -15.133 17.641 10.227 1 80.56 237 LEU B CA 1
ATOM 4821 C C . LEU B 1 237 ? -16.531 17.344 10.758 1 80.56 237 LEU B C 1
ATOM 4823 O O . LEU B 1 237 ? -17.234 18.25 11.195 1 80.56 237 LEU B O 1
ATOM 4827 N N . GLU B 1 238 ? -16.875 16.125 10.664 1 76.19 238 GLU B N 1
ATOM 4828 C CA . GLU B 1 238 ? -18.203 15.734 11.148 1 76.19 238 GLU B CA 1
ATOM 4829 C C . GLU B 1 238 ? -18.297 15.859 12.672 1 76.19 238 GLU B C 1
ATOM 4831 O O . GLU B 1 238 ? -19.359 16.141 13.211 1 76.19 238 GLU B O 1
ATOM 4836 N N . SER B 1 239 ? -17.25 15.547 13.242 1 69.38 239 SER B N 1
ATOM 4837 C CA . SER B 1 239 ? -17.25 15.602 14.703 1 69.38 239 SER B CA 1
ATOM 4838 C C . SER B 1 239 ? -17.031 17.031 15.203 1 69.38 239 SER B C 1
ATOM 4840 O O . SER B 1 239 ? -17.391 17.359 16.344 1 69.38 239 SER B O 1
ATOM 4842 N N . HIS B 1 240 ? -16.312 17.766 14.398 1 66.06 240 HIS B N 1
ATOM 4843 C CA . HIS B 1 240 ? -16 19.125 14.812 1 66.06 240 HIS B CA 1
ATOM 4844 C C . HIS B 1 240 ? -16.766 20.156 13.984 1 66.06 240 HIS B C 1
ATOM 4846 O O . HIS B 1 240 ? -16.906 20 12.766 1 66.06 240 HIS B O 1
ATOM 4852 N N . HIS B 1 241 ? -18.125 20.391 14.164 1 55.69 241 HIS B N 1
ATOM 4853 C CA . HIS B 1 241 ? -19.109 21.219 13.461 1 55.69 241 HIS B CA 1
ATOM 4854 C C . HIS B 1 241 ? -18.422 22.328 12.672 1 55.69 241 HIS B C 1
ATOM 4856 O O . HIS B 1 241 ? -19.031 22.953 11.797 1 55.69 241 HIS B O 1
ATOM 4862 N N . THR B 1 242 ? -17.234 22.938 13.094 1 53.34 242 THR B N 1
ATOM 4863 C CA . THR B 1 242 ? -16.812 24.172 12.438 1 53.34 242 THR B CA 1
ATOM 4864 C C . THR B 1 242 ? -15.438 24.016 11.805 1 53.34 242 THR B C 1
ATOM 4866 O O . THR B 1 242 ? -14.516 23.516 12.445 1 53.34 242 THR B O 1
ATOM 4869 N N . ALA B 1 243 ? -15.5 23.891 10.461 1 54.31 243 ALA B N 1
ATOM 4870 C CA . ALA B 1 243 ? -14.242 23.984 9.719 1 54.31 243 ALA B CA 1
ATOM 4871 C C . ALA B 1 243 ? -13.383 25.141 10.227 1 54.31 243 ALA B C 1
ATOM 4873 O O . ALA B 1 243 ? -13.883 26.25 10.422 1 54.31 243 ALA B O 1
ATOM 4874 N N . GLU B 1 244 ? -12.258 24.891 10.852 1 61.56 244 GLU B N 1
ATOM 4875 C CA . GLU B 1 244 ? -11.406 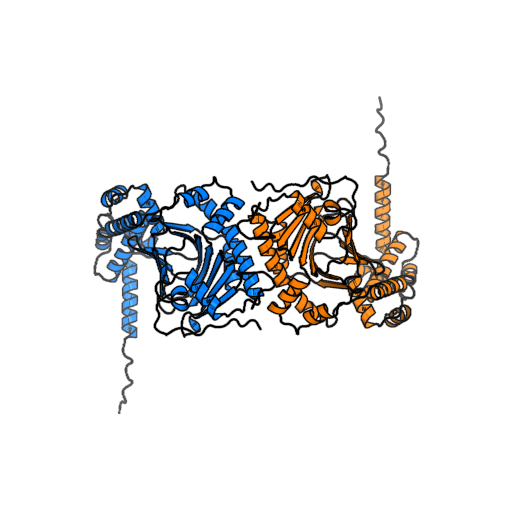25.969 11.367 1 61.56 244 GLU B CA 1
ATOM 4876 C C . GLU B 1 244 ? -10.727 26.719 10.227 1 61.56 244 GLU B C 1
ATOM 4878 O O . GLU B 1 244 ? -9.742 26.234 9.664 1 61.56 244 GLU B O 1
ATOM 4883 N N . VAL B 1 245 ? -11.641 27.656 9.594 1 64.06 245 VAL B N 1
ATOM 4884 C CA . VAL B 1 245 ? -11.055 28.562 8.617 1 64.06 245 VAL B CA 1
ATOM 4885 C C . VAL B 1 245 ? -10.688 29.891 9.289 1 64.06 245 VAL B C 1
ATOM 4887 O O . VAL B 1 245 ? -11.523 30.516 9.953 1 64.06 245 VAL B O 1
ATOM 4890 N N . PHE B 1 246 ? -9.453 30.25 9.344 1 70.44 246 PHE B N 1
ATOM 4891 C CA . PHE B 1 246 ? -9.008 31.5 9.945 1 70.44 246 PHE B CA 1
ATOM 4892 C C . PHE B 1 246 ? -8.305 32.375 8.914 1 70.44 246 PHE B C 1
ATOM 4894 O O . PHE B 1 246 ? -7.539 31.875 8.086 1 70.44 246 PHE B O 1
ATOM 4901 N N . SER B 1 247 ? -8.773 33.688 8.859 1 70.94 247 SER B N 1
ATOM 4902 C CA . SER B 1 247 ? -8.016 34.688 8.094 1 70.94 247 SER B CA 1
ATOM 4903 C C . SER B 1 247 ? -6.781 35.125 8.867 1 70.94 247 SER B C 1
ATOM 4905 O O . SER B 1 247 ? -6.652 34.875 10.062 1 70.94 247 SER B O 1
ATOM 4907 N N . SER B 1 248 ? -5.938 35.75 8.133 1 69.75 248 SER B N 1
ATOM 4908 C CA . SER B 1 248 ? -4.785 36.344 8.805 1 69.75 248 SER B CA 1
ATOM 4909 C C . SER B 1 248 ? -5.227 37.312 9.906 1 69.75 248 SER B C 1
ATOM 4911 O O . SER B 1 248 ? -4.602 37.375 10.969 1 69.75 248 SER B O 1
ATOM 4913 N N . ARG B 1 249 ? -6.223 37.906 9.578 1 75.94 249 ARG B N 1
ATOM 4914 C CA . ARG B 1 249 ? -6.773 38.844 10.562 1 75.94 249 ARG B CA 1
ATOM 4915 C C . ARG B 1 249 ? -7.277 38.094 11.789 1 75.94 249 ARG B C 1
ATOM 4917 O O . ARG B 1 249 ? -7.016 38.5 12.922 1 75.94 249 ARG B O 1
ATOM 4924 N N . ASP B 1 250 ? -7.941 37 11.523 1 77.88 250 ASP B N 1
ATOM 4925 C CA . ASP B 1 250 ? -8.445 36.188 12.625 1 77.88 250 ASP B CA 1
ATOM 4926 C C . ASP B 1 250 ? -7.305 35.719 13.531 1 77.88 250 ASP B C 1
ATOM 4928 O O . ASP B 1 250 ? -7.387 35.844 14.75 1 77.88 250 ASP B O 1
ATOM 4932 N N . LEU B 1 251 ? -6.348 35.312 12.953 1 76.19 251 LEU B N 1
ATOM 4933 C CA . LEU B 1 251 ? -5.234 34.719 13.703 1 76.19 251 LEU B CA 1
ATOM 4934 C C . LEU B 1 251 ? -4.52 35.812 14.516 1 76.19 251 LEU B C 1
ATOM 4936 O O . LEU B 1 251 ? -4.098 35.562 15.641 1 76.19 251 LEU B O 1
ATOM 4940 N N . ARG B 1 252 ? -4.465 36.969 13.992 1 78.75 252 ARG B N 1
ATOM 4941 C CA . ARG B 1 252 ? -3.889 38.094 14.719 1 78.75 252 ARG B CA 1
ATOM 4942 C C . ARG B 1 252 ? -4.727 38.438 15.945 1 78.75 252 ARG B C 1
ATOM 4944 O O . ARG B 1 252 ? -4.184 38.75 17 1 78.75 252 ARG B O 1
ATOM 4951 N N . LEU B 1 253 ? -5.953 38.344 15.727 1 85.38 253 LEU B N 1
ATOM 4952 C CA . LEU B 1 253 ? -6.852 38.656 16.828 1 85.38 253 LEU B CA 1
ATOM 4953 C C . LEU B 1 253 ? -6.711 37.656 17.953 1 85.38 253 LEU B C 1
ATOM 4955 O O . LEU B 1 253 ? -6.727 38 19.125 1 85.38 253 LEU B O 1
ATOM 4959 N N . ILE B 1 254 ? -6.535 36.438 17.562 1 84.62 254 ILE B N 1
ATOM 4960 C CA . ILE B 1 254 ? -6.406 35.375 18.562 1 84.62 254 ILE B CA 1
ATOM 4961 C C . ILE B 1 254 ? -5.086 35.562 19.312 1 84.62 254 ILE B C 1
ATOM 4963 O O . ILE B 1 254 ? -5.031 35.375 20.531 1 84.62 254 ILE B O 1
ATOM 4967 N N . GLU B 1 255 ? -4.117 35.938 18.703 1 83.44 255 GLU B N 1
ATOM 4968 C CA . GLU B 1 255 ? -2.832 36.219 19.328 1 83.44 255 GLU B CA 1
ATOM 4969 C C . GLU B 1 255 ? -2.93 37.375 20.312 1 83.44 255 GLU B C 1
ATOM 4971 O O . GLU B 1 255 ? -2.381 37.312 21.406 1 83.44 255 GLU B O 1
ATOM 4976 N N . LYS B 1 256 ? -3.547 38.344 19.781 1 87.69 256 LYS B N 1
ATOM 4977 C CA . LYS B 1 256 ? -3.771 39.5 20.656 1 87.69 256 LYS B CA 1
ATOM 4978 C C . LYS B 1 256 ? -4.547 39.094 21.906 1 87.69 256 LYS B C 1
ATOM 4980 O O . LYS B 1 256 ? -4.254 39.562 23.016 1 87.69 256 LYS B O 1
ATOM 4985 N N . ALA B 1 257 ? -5.465 38.219 21.688 1 91.5 257 ALA B N 1
ATOM 4986 C CA . ALA B 1 257 ? -6.254 37.75 22.812 1 91.5 257 ALA B CA 1
ATOM 4987 C C . ALA B 1 257 ? -5.383 36.969 23.812 1 91.5 257 ALA B C 1
ATOM 4989 O O . ALA B 1 257 ? -5.527 37.125 25.016 1 91.5 257 ALA B O 1
ATOM 4990 N N . ARG B 1 258 ? -4.574 36.188 23.312 1 88.12 258 ARG B N 1
ATOM 4991 C CA . ARG B 1 258 ? -3.66 35.438 24.172 1 88.12 258 ARG B CA 1
ATOM 4992 C C . ARG B 1 258 ? -2.77 36.406 24.969 1 88.12 258 ARG B C 1
ATOM 4994 O O . ARG B 1 258 ? -2.574 36.219 26.172 1 88.12 258 ARG B O 1
ATOM 5001 N N . ASP B 1 259 ? -2.246 37.406 24.344 1 89.62 259 ASP B N 1
ATOM 5002 C CA . ASP B 1 259 ? -1.398 38.406 25 1 89.62 259 ASP B CA 1
ATOM 5003 C C . ASP B 1 259 ? -2.154 39.094 26.125 1 89.62 259 ASP B C 1
ATOM 5005 O O . ASP B 1 259 ? -1.6 39.312 27.203 1 89.62 259 ASP B O 1
ATOM 5009 N N . LEU B 1 260 ? -3.348 39.375 25.828 1 93.25 260 LEU B N 1
ATOM 5010 C CA . LEU B 1 260 ? -4.188 40.031 26.844 1 93.25 260 LEU B CA 1
ATOM 5011 C C . LEU B 1 260 ? -4.465 39.094 28 1 93.25 260 LEU B C 1
ATOM 5013 O O . LEU B 1 260 ? -4.434 39.5 29.172 1 93.25 260 LEU B O 1
ATOM 5017 N N . LEU B 1 261 ? -4.688 37.844 27.625 1 93.19 261 LEU B N 1
ATOM 5018 C CA . LEU B 1 261 ? -5.004 36.844 28.609 1 93.19 261 LEU B CA 1
ATOM 5019 C C . LEU B 1 261 ? -3.85 36.656 29.594 1 93.19 261 LEU B C 1
ATOM 5021 O O . LEU B 1 261 ? -4.066 36.594 30.812 1 93.19 261 LEU B O 1
ATOM 5025 N N . VAL B 1 262 ? -2.607 36.688 29.156 1 89.81 262 VAL B N 1
ATOM 5026 C CA . VAL B 1 262 ? -1.475 36.312 30 1 89.81 262 VAL B CA 1
ATOM 5027 C C . VAL B 1 262 ? -0.791 37.594 30.5 1 89.81 262 VAL B C 1
ATOM 5029 O O . VAL B 1 262 ? 0.143 37.531 31.312 1 89.81 262 VAL B O 1
ATOM 5032 N N . GLY B 1 263 ? -1.198 38.656 30.062 1 90.88 263 GLY B N 1
ATOM 5033 C CA . GLY B 1 263 ? -0.603 39.938 30.438 1 90.88 263 GLY B CA 1
ATOM 5034 C C . GLY B 1 263 ? -0.865 40.312 31.875 1 90.88 263 GLY B C 1
ATOM 5035 O O . GLY B 1 263 ? -0.1 41.094 32.469 1 90.88 263 GLY B O 1
ATOM 5036 N N . ASP B 1 264 ? -1.992 39.938 32.344 1 91.69 264 ASP B N 1
ATOM 5037 C CA . ASP B 1 264 ? -2.342 40.125 33.75 1 91.69 264 ASP B CA 1
ATOM 5038 C C . ASP B 1 264 ? -2.949 38.875 34.344 1 91.69 264 ASP B C 1
ATOM 5040 O O . ASP B 1 264 ? -4.168 38.656 34.312 1 91.69 264 ASP B O 1
ATOM 5044 N N . LEU B 1 265 ? -2.189 38.125 35.062 1 91.75 265 LEU B N 1
ATOM 5045 C CA . LEU B 1 265 ? -2.598 36.812 35.531 1 91.75 265 LEU B CA 1
ATOM 5046 C C . LEU B 1 265 ? -3.432 36.938 36.812 1 91.75 265 LEU B C 1
ATOM 5048 O O . LEU B 1 265 ? -4.156 36 37.188 1 91.75 265 LEU B O 1
ATOM 5052 N N . ARG B 1 266 ? -3.158 38.031 37.5 1 91.25 266 ARG B N 1
ATOM 5053 C CA . ARG B 1 266 ? -3.93 38.281 38.688 1 91.25 266 ARG B CA 1
ATOM 5054 C C . ARG B 1 266 ? -5.406 38.5 38.375 1 91.25 266 ARG B C 1
ATOM 5056 O O . ARG B 1 266 ? -6.281 38.031 39.125 1 91.25 266 ARG B O 1
ATOM 5063 N N . HIS B 1 267 ? -5.652 39.25 37.312 1 91.56 267 HIS B N 1
ATOM 5064 C CA . HIS B 1 267 ? -7.004 39.531 36.844 1 91.56 267 HIS B CA 1
ATOM 5065 C C . HIS B 1 267 ? -7.199 39.062 35.406 1 91.56 267 HIS B C 1
ATOM 5067 O O . HIS B 1 267 ? -7.305 39.875 34.5 1 91.56 267 HIS B O 1
ATOM 5073 N N . MET B 1 268 ? -7.395 37.781 35.281 1 91.75 268 MET B N 1
ATOM 5074 C CA . MET B 1 268 ? -7.531 37.219 33.938 1 91.75 268 MET B CA 1
ATOM 5075 C C . MET B 1 268 ? -8.906 37.5 33.375 1 91.75 268 MET B C 1
ATOM 5077 O O . MET B 1 268 ? -9.922 37.375 34.062 1 91.75 268 MET B O 1
ATOM 5081 N N . MET B 1 269 ? -8.883 37.906 32.125 1 92.75 269 MET B N 1
ATOM 5082 C CA . MET B 1 269 ? -10.133 38.188 31.438 1 92.75 269 MET B CA 1
ATOM 5083 C C . MET B 1 269 ? -10.93 36.938 31.156 1 92.75 269 MET B C 1
ATOM 5085 O O . MET B 1 269 ? -10.344 35.875 30.906 1 92.75 269 MET B O 1
ATOM 5089 N N . THR B 1 270 ? -12.25 37.094 31.203 1 93.38 270 THR B N 1
ATOM 5090 C CA . THR B 1 270 ? -13.117 36 30.781 1 93.38 270 THR B CA 1
ATOM 5091 C C . THR B 1 270 ? -13.156 35.906 29.266 1 93.38 270 THR B C 1
ATOM 5093 O O . THR B 1 270 ? -12.703 36.812 28.562 1 93.38 270 THR B O 1
ATOM 5096 N N . ILE B 1 271 ? -13.672 34.812 28.828 1 93.62 271 ILE B N 1
ATOM 5097 C CA . ILE B 1 271 ? -13.734 34.562 27.391 1 93.62 271 ILE B CA 1
ATOM 5098 C C . ILE B 1 271 ? -14.562 35.656 26.719 1 93.62 271 ILE B C 1
ATOM 5100 O O . ILE B 1 271 ? -14.141 36.219 25.719 1 93.62 271 ILE B O 1
ATOM 5104 N N . PRO B 1 272 ? -15.711 36.094 27.266 1 93.44 272 PRO B N 1
ATOM 5105 C CA . PRO B 1 272 ? -16.469 37.188 26.656 1 93.44 272 PRO B CA 1
ATOM 5106 C C . PRO B 1 272 ? -15.727 38.5 26.672 1 93.44 272 PRO B C 1
ATOM 5108 O O . PRO B 1 272 ? -15.773 39.281 25.703 1 93.44 272 PRO B O 1
ATOM 5111 N N . GLU B 1 273 ? -14.992 38.812 27.734 1 95.31 273 GLU B N 1
ATOM 5112 C CA . GLU B 1 273 ? -14.195 40.031 27.844 1 95.31 273 GLU B CA 1
ATOM 5113 C C . GLU B 1 273 ? -13.086 40.031 26.797 1 95.31 273 GLU B C 1
ATOM 5115 O O . GLU B 1 273 ? -12.852 41.062 26.156 1 95.31 273 GLU B O 1
ATOM 5120 N N . LEU B 1 274 ? -12.469 38.906 26.672 1 94.81 274 LEU B N 1
ATOM 5121 C CA . LEU B 1 274 ? -11.375 38.781 25.719 1 94.81 274 LEU B CA 1
ATOM 5122 C C . LEU B 1 274 ? -11.891 38.969 24.281 1 94.81 274 LEU B C 1
ATOM 5124 O O . LEU B 1 274 ? -11.266 39.656 23.484 1 94.81 274 LEU B O 1
ATOM 5128 N N . ALA B 1 275 ? -12.953 38.312 23.953 1 94.38 275 ALA B N 1
ATOM 5129 C CA . ALA B 1 275 ? -13.547 38.406 22.625 1 94.38 275 ALA B CA 1
ATOM 5130 C C . ALA B 1 275 ? -13.883 39.844 22.266 1 94.38 275 ALA B C 1
ATOM 5132 O O . ALA B 1 275 ? -13.594 40.312 21.156 1 94.38 275 ALA B O 1
ATOM 5133 N N . ARG B 1 276 ? -14.422 40.562 23.234 1 93.81 276 ARG B N 1
ATOM 5134 C CA . ARG B 1 276 ? -14.781 41.969 23.047 1 93.81 276 ARG B CA 1
ATOM 5135 C C . ARG B 1 276 ? -13.531 42.812 22.859 1 93.81 276 ARG B C 1
ATOM 5137 O O . ARG B 1 276 ? -13.508 43.719 22.016 1 93.81 276 ARG B O 1
ATOM 5144 N N . ALA B 1 277 ? -12.586 42.5 23.578 1 94.19 277 ALA B N 1
ATOM 5145 C CA . ALA B 1 277 ? -11.367 43.312 23.578 1 94.19 277 ALA B CA 1
ATOM 5146 C C . ALA B 1 277 ? -10.672 43.219 22.219 1 94.19 277 ALA B C 1
ATOM 5148 O O . ALA B 1 277 ? -10.062 44.219 21.781 1 94.19 277 ALA B O 1
ATOM 5149 N N . VAL B 1 278 ? -10.812 42.062 21.594 1 93.75 278 VAL B N 1
ATOM 5150 C CA . VAL B 1 278 ? -10.039 41.906 20.375 1 93.75 278 VAL B CA 1
ATOM 5151 C C . VAL B 1 278 ? -10.961 42 19.156 1 93.75 278 VAL B C 1
ATOM 5153 O O . VAL B 1 278 ? -10.5 41.969 18.016 1 93.75 278 VAL B O 1
ATOM 5156 N N . GLY B 1 279 ? -12.195 42.031 19.375 1 92.31 279 GLY B N 1
ATOM 5157 C CA . GLY B 1 279 ? -13.148 42.25 18.297 1 92.31 279 GLY B CA 1
ATOM 5158 C C . GLY B 1 279 ? -13.531 40.969 17.578 1 92.31 279 GLY B C 1
ATOM 5159 O O . GLY B 1 279 ? -13.531 40.906 16.344 1 92.31 279 GLY B O 1
ATOM 5160 N N . THR B 1 280 ? -13.789 39.906 18.234 1 90.5 280 THR B N 1
ATOM 5161 C CA . THR B 1 280 ? -14.266 38.656 17.672 1 90.5 280 THR B CA 1
ATOM 5162 C C . THR B 1 280 ? -15.398 38.094 18.531 1 90.5 280 THR B C 1
ATOM 5164 O O . THR B 1 280 ? -16.016 38.812 19.312 1 90.5 280 THR B O 1
ATOM 5167 N N . ASN B 1 281 ? -15.883 36.906 18.203 1 89.44 281 ASN B N 1
ATOM 5168 C CA . ASN B 1 281 ? -16.922 36.281 19.031 1 89.44 281 ASN B CA 1
ATOM 5169 C C . ASN B 1 281 ? -16.375 35.125 19.812 1 89.44 281 ASN B C 1
ATOM 5171 O O . ASN B 1 281 ? -15.258 34.656 19.547 1 89.44 281 ASN B O 1
ATOM 5175 N N . THR B 1 282 ? -17.078 34.781 20.875 1 91.88 282 THR B N 1
ATOM 5176 C CA . THR B 1 282 ? -16.609 33.781 21.828 1 91.88 282 THR B CA 1
ATOM 5177 C C . THR B 1 282 ? -16.344 32.438 21.125 1 91.88 282 THR B C 1
ATOM 5179 O O . THR B 1 282 ? -15.375 31.766 21.422 1 91.88 282 THR B O 1
ATOM 5182 N N . SER B 1 283 ? -17.156 32.156 20.172 1 86.31 283 SER B N 1
ATOM 5183 C CA . SER B 1 283 ? -17.016 30.891 19.469 1 86.31 283 SER B CA 1
ATOM 5184 C C . SER B 1 283 ? -15.719 30.844 18.656 1 86.31 283 SER B C 1
ATOM 5186 O O . SER B 1 283 ? -14.961 29.875 18.734 1 86.31 283 SER B O 1
ATOM 5188 N N . LYS B 1 284 ? -15.461 31.906 17.969 1 82.38 284 LYS B N 1
ATOM 5189 C CA . LYS B 1 284 ? -14.258 31.984 17.141 1 82.38 284 LYS B CA 1
ATOM 5190 C C . LYS B 1 284 ? -13 32.031 18 1 82.38 284 LYS B C 1
ATOM 5192 O O . LYS B 1 284 ? -11.977 31.453 17.641 1 82.38 284 LYS B O 1
ATOM 5197 N N . LEU B 1 285 ? -13.172 32.75 19.094 1 88.44 285 LEU B N 1
ATOM 5198 C CA . LEU B 1 285 ? -12.039 32.844 20.016 1 88.44 285 LEU B CA 1
ATOM 5199 C C . LEU B 1 285 ? -11.672 31.453 20.531 1 88.44 285 LEU B C 1
ATOM 5201 O O . LEU B 1 285 ? -10.5 31.078 20.5 1 88.44 285 LEU B O 1
ATOM 5205 N N . LYS B 1 286 ? -12.609 30.625 20.938 1 86.75 286 LYS B N 1
ATOM 5206 C CA . LYS B 1 286 ? -12.375 29.297 21.469 1 86.75 286 LYS B CA 1
ATOM 5207 C C . LYS B 1 286 ? -11.773 28.375 20.406 1 86.75 286 LYS B C 1
ATOM 5209 O O . LYS B 1 286 ? -10.789 27.672 20.656 1 86.75 286 LYS B O 1
ATOM 5214 N N . ARG B 1 287 ? -12.312 28.5 19.266 1 79.12 287 ARG B N 1
ATOM 5215 C CA . ARG B 1 287 ? -11.82 27.672 18.172 1 79.12 287 ARG B CA 1
ATOM 5216 C C . ARG B 1 287 ? -10.398 28.047 17.797 1 79.12 287 ARG B C 1
ATOM 5218 O O . ARG B 1 287 ? -9.578 27.172 17.484 1 79.12 287 ARG B O 1
ATOM 5225 N N . GLY B 1 288 ? -10.18 29.344 17.797 1 78.38 288 GLY B N 1
ATOM 5226 C CA . GLY B 1 288 ? -8.859 29.844 17.453 1 78.38 288 GLY B CA 1
ATOM 5227 C C . GLY B 1 288 ? -7.781 29.406 18.438 1 78.38 288 GLY B C 1
ATOM 5228 O O . GLY B 1 288 ? -6.672 29.062 18.031 1 78.38 288 GLY B O 1
ATOM 5229 N N . PHE B 1 289 ? -8.148 29.406 19.703 1 81.44 289 PHE B N 1
ATOM 5230 C CA . PHE B 1 289 ? -7.199 28.938 20.719 1 81.44 289 PHE B CA 1
ATOM 5231 C C . PHE B 1 289 ? -6.875 27.469 20.516 1 81.44 289 PHE B C 1
ATOM 5233 O O . PHE B 1 289 ? -5.707 27.078 20.562 1 81.44 289 PHE B O 1
ATOM 5240 N N . LYS B 1 290 ? -7.879 26.703 20.266 1 73.94 290 LYS B N 1
ATOM 5241 C CA . LYS B 1 290 ? -7.66 25.281 20.016 1 73.94 290 LYS B CA 1
ATOM 5242 C C . LYS B 1 290 ? -6.824 25.062 18.75 1 73.94 290 LYS B C 1
ATOM 5244 O O . LYS B 1 290 ? -5.941 24.203 18.734 1 73.94 290 LYS B O 1
ATOM 5249 N N . PHE B 1 291 ? -7.137 25.922 17.938 1 68.12 291 PHE B N 1
ATOM 5250 C CA . PHE B 1 291 ? -6.438 25.828 16.672 1 68.12 291 PHE B CA 1
ATOM 5251 C C . PHE B 1 291 ? -4.973 26.219 16.812 1 68.12 291 PHE B C 1
ATOM 5253 O O . PHE B 1 291 ? -4.078 25.469 16.406 1 68.12 291 PHE B O 1
ATOM 5260 N N . LEU B 1 292 ? -4.723 27.391 17.359 1 68 292 LEU B N 1
ATOM 5261 C CA . LEU B 1 292 ? -3.385 27.969 17.406 1 68 292 LEU B CA 1
ATOM 5262 C C . LEU B 1 292 ? -2.551 27.312 18.5 1 68 292 LEU B C 1
ATOM 5264 O O . LEU B 1 292 ? -1.338 27.141 18.359 1 68 292 LEU B O 1
ATOM 5268 N N . TYR B 1 293 ? -3.266 26.891 19.562 1 67.69 293 TYR B N 1
ATOM 5269 C CA . TYR B 1 293 ? -2.48 26.516 20.734 1 67.69 293 TYR B CA 1
ATOM 5270 C C . TYR B 1 293 ? -2.814 25.094 21.188 1 67.69 293 TYR B C 1
ATOM 5272 O O . TYR B 1 293 ? -2.205 24.578 22.125 1 67.69 293 TYR B O 1
ATOM 5280 N N . GLY B 1 294 ? -3.834 24.438 20.516 1 64.38 294 GLY B N 1
ATOM 5281 C CA . GLY B 1 294 ? -4.23 23.078 20.844 1 64.38 294 GLY B CA 1
ATOM 5282 C C . GLY B 1 294 ? -4.902 22.969 22.203 1 64.38 294 GLY B C 1
ATOM 5283 O O . GLY B 1 294 ? -5.035 21.875 22.75 1 64.38 294 GLY B O 1
ATOM 5284 N N . MET B 1 295 ? -5.203 24.109 22.766 1 70.31 295 MET B N 1
ATOM 5285 C CA . MET B 1 295 ? -5.777 24.109 24.109 1 70.31 295 MET B CA 1
ATOM 5286 C C . MET B 1 295 ? -6.91 25.141 24.203 1 70.31 295 MET B C 1
ATOM 5288 O O . MET B 1 295 ? -7.023 26.031 23.359 1 70.31 295 MET B O 1
ATOM 5292 N N . THR B 1 296 ? -7.738 24.938 25.219 1 85.12 296 THR B N 1
ATOM 5293 C CA . THR B 1 296 ? -8.805 25.906 25.469 1 85.12 296 THR B CA 1
ATOM 5294 C C . THR B 1 296 ? -8.242 27.203 26.031 1 85.12 296 THR B C 1
ATOM 5296 O O . THR B 1 296 ? -7.098 27.25 26.469 1 85.12 296 THR B O 1
ATOM 5299 N N . VAL B 1 297 ? -9.047 28.219 25.984 1 90.19 297 VAL B N 1
ATOM 5300 C CA . VAL B 1 297 ? -8.672 29.516 26.547 1 90.19 297 VAL B CA 1
ATOM 5301 C C . VAL B 1 297 ? -8.32 29.359 28.031 1 90.19 297 VAL B C 1
ATOM 5303 O O . VAL B 1 297 ? -7.312 29.906 28.5 1 90.19 297 VAL B O 1
ATOM 5306 N N . PHE B 1 298 ? -9.062 28.531 28.641 1 88.19 298 PHE B N 1
ATOM 5307 C CA . PHE B 1 298 ? -8.836 28.297 30.062 1 88.19 298 PHE B CA 1
ATOM 5308 C C . PHE B 1 298 ? -7.496 27.609 30.281 1 88.19 298 PHE B C 1
ATOM 5310 O O . PHE B 1 298 ? -6.727 28.016 31.156 1 88.19 298 PHE B O 1
ATOM 5317 N N . GLU B 1 299 ? -7.238 26.578 29.547 1 87.38 299 GLU B N 1
ATOM 5318 C CA . GLU B 1 299 ? -5.992 25.828 29.703 1 87.38 299 GLU B CA 1
ATOM 5319 C C . GLU B 1 299 ? -4.781 26.719 29.438 1 87.38 299 GLU B C 1
ATOM 5321 O O . GLU B 1 299 ? -3.764 26.609 30.125 1 87.38 299 GLU B O 1
ATOM 5326 N N . CYS B 1 300 ? -4.926 27.578 28.484 1 86.75 300 CYS B N 1
ATOM 5327 C CA . CYS B 1 300 ? -3.846 28.5 28.156 1 86.75 300 CYS B CA 1
ATOM 5328 C C . CYS B 1 300 ? -3.553 29.422 29.344 1 86.75 300 CYS B C 1
ATOM 5330 O O . CYS B 1 300 ? -2.393 29.609 29.719 1 86.75 300 CYS B O 1
ATOM 5332 N N . GLY B 1 301 ? -4.547 29.984 29.875 1 90.88 301 GLY B N 1
ATOM 5333 C CA . GLY B 1 301 ? -4.395 30.828 31.062 1 90.88 301 GLY B CA 1
ATOM 5334 C C . GLY B 1 301 ? -3.846 30.078 32.25 1 90.88 301 GLY B C 1
ATOM 5335 O O . GLY B 1 301 ? -2.969 30.594 32.969 1 90.88 301 GLY B O 1
ATOM 5336 N N . HIS B 1 302 ? -4.367 28.906 32.406 1 89.44 302 HIS B N 1
ATOM 5337 C CA . HIS B 1 302 ? -3.936 28.094 33.531 1 89.44 302 HIS B CA 1
ATOM 5338 C C . HIS B 1 302 ? -2.455 27.75 33.438 1 89.44 302 HIS B C 1
ATOM 5340 O O . HIS B 1 302 ? -1.724 27.828 34.406 1 89.44 302 HIS B O 1
ATOM 5346 N N . ARG B 1 303 ? -2.072 27.375 32.344 1 85 303 ARG B N 1
ATOM 5347 C CA . ARG B 1 303 ? -0.665 27.062 32.094 1 85 303 ARG B CA 1
ATOM 5348 C C . ARG B 1 303 ? 0.213 28.281 32.375 1 85 303 ARG B C 1
ATOM 5350 O O . ARG B 1 303 ? 1.271 28.156 33 1 85 303 ARG B O 1
ATOM 5357 N N . ALA B 1 304 ? -0.193 29.375 31.938 1 87.88 304 ALA B N 1
ATOM 5358 C CA . ALA B 1 304 ? 0.557 30.609 32.156 1 87.88 304 ALA B CA 1
ATOM 5359 C C . ALA B 1 304 ? 0.684 30.906 33.656 1 87.88 304 ALA B C 1
ATOM 5361 O O . ALA B 1 304 ? 1.753 31.312 34.125 1 87.88 304 ALA B O 1
ATOM 5362 N N . ARG B 1 305 ? -0.404 30.672 34.344 1 91.44 305 ARG B N 1
ATOM 5363 C CA . ARG B 1 305 ? -0.395 30.891 35.781 1 91.44 305 ARG B CA 1
ATOM 5364 C C . ARG B 1 305 ? 0.589 29.953 36.469 1 91.44 305 ARG B C 1
ATOM 5366 O O . ARG B 1 305 ? 1.378 30.375 37.312 1 91.44 305 ARG B O 1
ATOM 5373 N N . MET B 1 306 ? 0.566 28.688 36.062 1 86.06 306 MET B N 1
ATOM 5374 C CA . MET B 1 306 ? 1.416 27.672 36.688 1 86.06 306 MET B CA 1
ATOM 5375 C C . MET B 1 306 ? 2.887 27.938 36.344 1 86.06 306 MET B C 1
ATOM 5377 O O . MET B 1 306 ? 3.736 27.859 37.25 1 86.06 306 MET B O 1
ATOM 5381 N N . ASP B 1 307 ? 3.148 28.281 35.188 1 82.69 307 ASP B N 1
ATOM 5382 C CA . ASP B 1 307 ? 4.52 28.562 34.781 1 82.69 307 ASP B CA 1
ATOM 5383 C C . ASP B 1 307 ? 5.074 29.797 35.5 1 82.69 307 ASP B C 1
ATOM 5385 O O . ASP B 1 307 ? 6.211 29.781 36 1 82.69 307 ASP B O 1
ATOM 5389 N N . ARG B 1 308 ? 4.297 30.734 35.594 1 87.44 308 ARG B N 1
ATOM 5390 C CA . ARG B 1 308 ? 4.699 31.953 36.312 1 87.44 308 ARG B CA 1
ATOM 5391 C C . ARG B 1 308 ? 4.902 31.672 37.812 1 87.44 308 ARG B C 1
ATOM 5393 O O . ARG B 1 308 ? 5.836 32.188 38.406 1 87.44 308 ARG B O 1
ATOM 5400 N N . ALA B 1 309 ? 4.047 30.875 38.281 1 88.69 309 ALA B N 1
ATOM 5401 C CA . ALA B 1 309 ? 4.172 30.5 39.688 1 88.69 309 ALA B CA 1
ATOM 5402 C C . ALA B 1 309 ? 5.48 29.766 39.938 1 88.69 309 ALA B C 1
ATOM 5404 O O . ALA B 1 309 ? 6.191 30.062 40.906 1 88.69 309 ALA B O 1
ATOM 5405 N N . LEU B 1 310 ? 5.734 28.844 39.125 1 84 310 LEU B N 1
ATOM 5406 C CA . LEU B 1 310 ? 6.973 28.078 39.25 1 84 310 LEU B CA 1
ATOM 5407 C C . LEU B 1 310 ? 8.188 29 39.188 1 84 310 LEU B C 1
ATOM 5409 O O . LEU B 1 310 ? 9.125 28.844 39.969 1 84 310 LEU B O 1
ATOM 5413 N N . GLU B 1 311 ? 8.164 29.906 38.312 1 82 311 GLU B N 1
ATOM 5414 C CA . GLU B 1 311 ? 9.242 30.875 38.156 1 82 311 GLU B CA 1
ATOM 5415 C C . GLU B 1 311 ? 9.398 31.703 39.438 1 82 311 GLU B C 1
ATOM 5417 O O . GLU B 1 311 ? 10.523 31.938 39.906 1 82 311 GLU B O 1
ATOM 5422 N N . MET B 1 312 ? 8.328 32.094 39.969 1 86.62 312 MET B N 1
ATOM 5423 C CA . MET B 1 312 ? 8.32 32.938 41.156 1 86.62 312 MET B CA 1
ATOM 5424 C C . MET B 1 312 ? 8.797 32.156 42.406 1 86.62 312 MET B C 1
ATOM 5426 O O . MET B 1 312 ? 9.516 32.719 43.219 1 86.62 312 MET B O 1
ATOM 5430 N N . LEU B 1 313 ? 8.398 30.922 42.469 1 84.75 313 LEU B N 1
ATOM 5431 C CA . LEU B 1 313 ? 8.789 30.078 43.594 1 84.75 313 LEU B CA 1
ATOM 5432 C C . LEU B 1 313 ? 10.281 29.766 43.562 1 84.75 313 LEU B C 1
ATOM 5434 O O . LEU B 1 313 ? 10.922 29.656 44.594 1 84.75 313 LEU B O 1
ATOM 5438 N N . GLY B 1 314 ? 10.836 29.641 42.438 1 76.56 314 GLY B N 1
ATOM 5439 C CA . GLY B 1 314 ? 12.25 29.328 42.281 1 76.56 314 GLY B CA 1
ATOM 5440 C C . GLY B 1 314 ? 13.148 30.531 42.469 1 76.56 314 GLY B C 1
ATOM 5441 O O . GLY B 1 314 ? 14.297 30.406 42.875 1 76.56 314 GLY B O 1
ATOM 5442 N N . ASN B 1 315 ? 12.758 31.656 42.031 1 69.75 315 ASN B N 1
ATOM 5443 C CA . ASN B 1 315 ? 13.68 32.781 41.875 1 69.75 315 ASN B CA 1
ATOM 5444 C C . ASN B 1 315 ? 13.461 33.844 42.969 1 69.75 315 ASN B C 1
ATOM 5446 O O . ASN B 1 315 ? 14.305 34.688 43.156 1 69.75 315 ASN B O 1
ATOM 5450 N N . GLN B 1 316 ? 12.328 33.781 43.625 1 68.56 316 GLN B N 1
ATOM 5451 C CA . GLN B 1 316 ? 12 34.906 44.5 1 68.56 316 GLN B CA 1
ATOM 5452 C C . GLN B 1 316 ? 11.742 34.469 45.938 1 68.56 316 GLN B C 1
ATOM 5454 O O . GLN B 1 316 ? 11.508 33.281 46.188 1 68.56 316 GLN B O 1
ATOM 5459 N N . ARG B 1 317 ? 12.055 35.25 46.844 1 77.5 317 ARG B N 1
ATOM 5460 C CA . ARG B 1 317 ? 11.789 35 48.281 1 77.5 317 ARG B CA 1
ATOM 5461 C C . ARG B 1 317 ? 10.336 35.312 48.625 1 77.5 317 ARG B C 1
ATOM 5463 O O . ARG B 1 317 ? 10.07 36.156 49.469 1 77.5 317 ARG B O 1
ATOM 5470 N N . LEU B 1 318 ? 9.375 34.844 47.781 1 86.19 318 LEU B N 1
ATOM 5471 C CA . LEU B 1 318 ? 7.953 35.062 48.031 1 86.19 318 LEU B CA 1
ATOM 5472 C C . LEU B 1 318 ? 7.344 33.875 48.75 1 86.19 318 LEU B C 1
ATOM 5474 O O . LEU B 1 318 ? 7.762 32.719 48.531 1 86.19 318 LEU B O 1
ATOM 5478 N N . SER B 1 319 ? 6.461 34.25 49.656 1 90.06 319 SER B N 1
ATOM 5479 C CA . SER B 1 319 ? 5.711 33.156 50.281 1 90.06 319 SER B CA 1
ATOM 5480 C C . SER B 1 319 ? 4.773 32.5 49.281 1 90.06 319 SER B C 1
ATOM 5482 O O . SER B 1 319 ? 4.461 33.062 48.219 1 90.06 319 SER B O 1
ATOM 5484 N N . VAL B 1 320 ? 4.316 31.328 49.531 1 91.69 320 VAL B N 1
ATOM 5485 C CA . VAL B 1 320 ? 3.391 30.594 48.688 1 91.69 320 VAL B CA 1
ATOM 5486 C C . VAL B 1 320 ? 2.098 31.375 48.531 1 91.69 320 VAL B C 1
ATOM 5488 O O . VAL B 1 320 ? 1.505 31.391 47.438 1 91.69 320 VAL B O 1
ATOM 5491 N N . ASN B 1 321 ? 1.763 32.031 49.625 1 92.94 321 ASN B N 1
ATOM 5492 C CA . ASN B 1 321 ? 0.552 32.844 49.594 1 92.94 321 ASN B CA 1
ATOM 5493 C C . ASN B 1 321 ? 0.702 34.031 48.625 1 92.94 321 ASN B C 1
ATOM 5495 O O . ASN B 1 321 ? -0.229 34.375 47.906 1 92.94 321 ASN B O 1
ATOM 5499 N N . GLU B 1 322 ? 1.802 34.688 48.688 1 93.56 322 GLU B N 1
ATOM 5500 C CA . GLU B 1 322 ? 2.064 35.812 47.812 1 93.56 322 GLU B CA 1
ATOM 5501 C C . GLU B 1 322 ? 2.078 35.406 46.344 1 93.56 322 GLU B C 1
ATOM 5503 O O . GLU B 1 322 ? 1.563 36.094 45.5 1 93.56 322 GLU B O 1
ATOM 5508 N N . VAL B 1 323 ? 2.645 34.25 46.094 1 93.81 323 VAL B N 1
ATOM 5509 C CA . VAL B 1 323 ? 2.695 33.719 44.75 1 93.81 323 VAL B CA 1
ATOM 5510 C C . VAL B 1 323 ? 1.285 33.375 44.281 1 93.81 323 VAL B C 1
ATOM 5512 O O . VAL B 1 323 ? 0.917 33.688 43.125 1 93.81 323 VAL B O 1
ATOM 5515 N N . ALA B 1 324 ? 0.531 32.75 45.125 1 94.56 324 ALA B N 1
ATOM 5516 C CA . ALA B 1 324 ? -0.852 32.406 44.812 1 94.56 324 ALA B CA 1
ATOM 5517 C C . ALA B 1 324 ? -1.641 33.656 44.375 1 94.56 324 ALA B C 1
ATOM 5519 O O . ALA B 1 324 ? -2.318 33.625 43.344 1 94.56 324 ALA B O 1
ATOM 5520 N N . PHE B 1 325 ? -1.485 34.719 45.094 1 93 325 PHE B N 1
ATOM 5521 C CA . PHE B 1 325 ? -2.207 35.969 44.812 1 93 325 PHE B CA 1
ATOM 5522 C C . PHE B 1 325 ? -1.689 36.594 43.531 1 93 325 PHE B C 1
ATOM 5524 O O . PHE B 1 325 ? -2.465 37.156 42.75 1 93 325 PHE B O 1
ATOM 5531 N N . ALA B 1 326 ? -0.445 36.469 43.375 1 92.69 326 ALA B N 1
ATOM 5532 C CA . ALA B 1 326 ? 0.184 37.094 42.219 1 92.69 326 ALA B CA 1
ATOM 5533 C C . ALA B 1 326 ? -0.307 36.469 40.906 1 92.69 326 ALA B C 1
ATOM 5535 O O . ALA B 1 326 ? -0.388 37.125 39.875 1 92.69 326 ALA B O 1
ATOM 5536 N N . VAL B 1 327 ? -0.715 35.219 41.094 1 94.12 327 VAL B N 1
ATOM 5537 C CA . VAL B 1 327 ? -1.114 34.531 39.844 1 94.12 327 VAL B CA 1
ATOM 5538 C C . VAL B 1 327 ? -2.633 34.375 39.812 1 94.12 327 VAL B C 1
ATOM 5540 O O . VAL B 1 327 ? -3.17 33.688 38.969 1 94.12 327 VAL B O 1
ATOM 5543 N N . GLY B 1 328 ? -3.354 35 40.781 1 93.62 328 GLY B N 1
ATOM 5544 C CA . GLY B 1 328 ? -4.781 35.219 40.625 1 93.62 328 GLY B CA 1
ATOM 5545 C C . GLY B 1 328 ? -5.633 34.312 41.5 1 93.62 328 GLY B C 1
ATOM 5546 O O . GLY B 1 328 ? -6.855 34.25 41.344 1 93.62 328 GLY B O 1
ATOM 5547 N N . TYR B 1 329 ? -5.035 33.656 42.406 1 94.31 329 TYR B N 1
ATOM 5548 C CA . TYR B 1 329 ? -5.832 32.844 43.312 1 94.31 329 TYR B CA 1
ATOM 5549 C C . TYR B 1 329 ? -6.234 33.625 44.562 1 94.31 329 TYR B C 1
ATOM 5551 O O . TYR B 1 329 ? -5.445 34.438 45.062 1 94.31 329 TYR B O 1
ATOM 5559 N N . GLN B 1 330 ? -7.414 33.344 44.938 1 92.38 330 GLN B N 1
ATOM 5560 C CA . GLN B 1 330 ? -7.91 34.031 46.156 1 92.38 330 GLN B CA 1
ATOM 5561 C C . GLN B 1 330 ? -7.457 33.281 47.406 1 92.38 330 GLN B C 1
ATOM 5563 O O . GLN B 1 330 ? -7.297 33.906 48.469 1 92.38 330 GLN B O 1
ATOM 5568 N N . HIS B 1 331 ? -7.273 32 47.219 1 93 331 HIS B N 1
ATOM 5569 C CA . HIS B 1 331 ? -6.895 31.188 48.375 1 93 331 HIS B CA 1
ATOM 5570 C C . HIS B 1 331 ? -5.672 30.328 48.062 1 93 331 HIS B C 1
ATOM 5572 O O . HIS B 1 331 ? -5.598 29.719 46.969 1 93 331 HIS B O 1
ATOM 5578 N N . GLN B 1 332 ? -4.773 30.375 48.969 1 93.56 332 GLN B N 1
ATOM 5579 C CA . GLN B 1 332 ? -3.551 29.578 48.844 1 93.56 332 GLN B CA 1
ATOM 5580 C C . GLN B 1 332 ? -3.867 28.094 48.688 1 93.56 332 GLN B C 1
ATOM 5582 O O . GLN B 1 332 ? -3.182 27.375 47.969 1 93.56 332 GLN B O 1
ATOM 5587 N N . THR B 1 333 ? -4.918 27.672 49.375 1 93.5 333 THR B N 1
ATOM 5588 C CA . THR B 1 333 ? -5.285 26.266 49.344 1 93.5 333 THR B CA 1
ATOM 5589 C C . THR B 1 333 ? -5.648 25.828 47.938 1 93.5 333 THR B C 1
ATOM 5591 O O . THR B 1 333 ? -5.227 24.766 47.5 1 93.5 333 THR B O 1
ATOM 5594 N N . SER B 1 334 ? -6.445 26.656 47.281 1 94.56 334 SER B N 1
ATOM 5595 C CA . SER B 1 334 ? -6.836 26.359 45.906 1 94.56 334 SER B CA 1
ATOM 5596 C C . SER B 1 334 ? -5.629 26.359 45 1 94.56 334 SER B C 1
ATOM 5598 O O . SER B 1 334 ? -5.52 25.516 44.094 1 94.56 334 SER B O 1
ATOM 5600 N N . PHE B 1 335 ? -4.742 27.234 45.219 1 95.25 335 PHE B N 1
ATOM 5601 C CA . PHE B 1 335 ? -3.518 27.328 44.438 1 95.25 335 PHE B CA 1
ATOM 5602 C C . PHE B 1 335 ? -2.656 26.078 44.656 1 95.25 335 PHE B C 1
ATOM 5604 O O . PHE B 1 335 ? -2.188 25.469 43.688 1 95.25 335 PHE B O 1
ATOM 5611 N N . THR B 1 336 ? -2.43 25.719 45.844 1 91.94 336 THR B N 1
ATOM 5612 C CA . THR B 1 336 ? -1.587 24.578 46.188 1 91.94 336 THR B CA 1
ATOM 5613 C C . THR B 1 336 ? -2.113 23.297 45.531 1 91.94 336 THR B C 1
ATOM 5615 O O . THR B 1 336 ? -1.338 22.516 45 1 91.94 336 THR B O 1
ATOM 5618 N N . ALA B 1 337 ? -3.406 23.188 45.531 1 92.81 337 ALA B N 1
ATOM 5619 C CA . ALA B 1 337 ? -4.031 22.031 44.906 1 92.81 337 ALA B CA 1
ATOM 5620 C C . ALA B 1 337 ? -3.812 22.031 43.406 1 92.81 337 ALA B C 1
ATOM 5622 O O . ALA B 1 337 ? -3.42 21.016 42.844 1 92.81 337 ALA B O 1
ATOM 5623 N N . SER B 1 338 ? -4.027 23.141 42.844 1 91.69 338 SER B N 1
ATOM 5624 C CA . SER B 1 338 ? -3.896 23.266 41.375 1 91.69 338 SER B CA 1
ATOM 5625 C C . SER B 1 338 ? -2.449 23.078 40.938 1 91.69 338 SER B C 1
ATOM 5627 O O . SER B 1 338 ? -2.189 22.422 39.938 1 91.69 338 SER B O 1
ATOM 5629 N N . PHE B 1 339 ? -1.547 23.625 41.688 1 90.31 339 PHE B N 1
ATOM 5630 C CA . PHE B 1 339 ? -0.121 23.531 41.375 1 90.31 339 PHE B CA 1
ATOM 5631 C C . PHE B 1 339 ? 0.352 22.078 41.5 1 90.31 339 PHE B C 1
ATOM 5633 O O . PHE B 1 339 ? 1.056 21.594 40.625 1 90.31 339 PHE B O 1
ATOM 5640 N N . ARG B 1 340 ? -0.124 21.453 42.438 1 84.69 340 ARG B N 1
ATOM 5641 C CA . ARG B 1 340 ? 0.219 20.047 42.625 1 84.69 340 ARG B CA 1
ATOM 5642 C C . ARG B 1 340 ? -0.364 19.188 41.5 1 84.69 340 ARG B C 1
ATOM 5644 O O . ARG B 1 340 ? 0.307 18.297 40.969 1 84.69 340 ARG B O 1
ATOM 5651 N N . ASP B 1 341 ? -1.558 19.516 41.219 1 84.5 341 ASP B N 1
ATOM 5652 C CA . ASP B 1 341 ? -2.215 18.781 40.156 1 84.5 341 ASP B CA 1
ATOM 5653 C C . ASP B 1 341 ? -1.48 18.984 38.844 1 84.5 341 ASP B C 1
ATOM 5655 O O . ASP B 1 341 ? -1.37 18.047 38.031 1 84.5 341 ASP B O 1
ATOM 5659 N N . TYR B 1 342 ? -0.992 20.094 38.688 1 80.75 342 TYR B N 1
ATOM 5660 C CA . TYR B 1 342 ? -0.364 20.453 37.438 1 80.75 342 TYR B CA 1
ATOM 5661 C C . TYR B 1 342 ? 1.064 19.922 37.344 1 80.75 342 TYR B C 1
ATOM 5663 O O . TYR B 1 342 ? 1.469 19.328 36.344 1 80.75 342 TYR B O 1
ATOM 5671 N N . PHE B 1 343 ? 1.902 20 38.406 1 74.5 343 PHE B N 1
ATOM 5672 C CA . PHE B 1 343 ? 3.326 19.688 38.344 1 74.5 343 PHE B CA 1
ATOM 5673 C C . PHE B 1 343 ? 3.625 18.375 39.062 1 74.5 343 PHE B C 1
ATOM 5675 O O . PHE B 1 343 ? 4.691 17.781 38.875 1 74.5 343 PHE B O 1
ATOM 5682 N N . GLY B 1 344 ? 2.705 17.922 39.875 1 75.69 344 GLY B N 1
ATOM 5683 C CA . GLY B 1 344 ? 2.9 16.656 40.562 1 75.69 344 GLY B CA 1
ATOM 5684 C C . GLY B 1 344 ? 3.586 16.828 41.906 1 75.69 344 GLY B C 1
ATOM 5685 O O . GLY B 1 344 ? 3.754 15.867 42.656 1 75.69 344 GLY B O 1
ATOM 5686 N N . PHE B 1 345 ? 4.043 18.047 42.25 1 76.25 345 PHE B N 1
ATOM 5687 C CA . PHE B 1 345 ? 4.637 18.359 43.531 1 76.25 345 PHE B CA 1
ATOM 5688 C C . PHE B 1 345 ? 4.082 19.656 44.094 1 76.25 345 PHE B C 1
ATOM 5690 O O . PHE B 1 345 ? 3.508 20.469 43.344 1 76.25 345 PHE B O 1
ATOM 5697 N N . ALA B 1 346 ? 4.25 19.875 45.406 1 86 346 ALA B N 1
ATOM 5698 C CA . ALA B 1 346 ? 3.676 21.047 46.094 1 86 346 ALA B CA 1
ATOM 5699 C C . ALA B 1 346 ? 4.539 22.281 45.844 1 86 346 ALA B C 1
ATOM 5701 O O . ALA B 1 346 ? 5.75 22.172 45.656 1 86 346 ALA B O 1
ATOM 5702 N N . PRO B 1 347 ? 3.918 23.406 45.906 1 87.94 347 PRO B N 1
ATOM 5703 C CA . PRO B 1 347 ? 4.672 24.641 45.688 1 87.94 347 PRO B CA 1
ATOM 5704 C C . PRO B 1 347 ? 5.875 24.75 46.625 1 87.94 347 PRO B C 1
ATOM 5706 O O . PRO B 1 347 ? 6.941 25.219 46.219 1 87.94 347 PRO B O 1
ATOM 5709 N N . LYS B 1 348 ? 5.793 24.328 47.812 1 83.94 348 LYS B N 1
ATOM 5710 C CA . LYS B 1 348 ? 6.883 24.406 48.781 1 83.94 348 LYS B CA 1
ATOM 5711 C C . LYS B 1 348 ? 8.086 23.578 48.312 1 83.94 348 LYS B C 1
ATOM 5713 O O . LYS B 1 348 ? 9.227 23.922 48.594 1 83.94 348 LYS B O 1
ATOM 5718 N N . ASP B 1 349 ? 7.797 22.547 47.625 1 80.38 349 ASP B N 1
ATOM 5719 C CA . ASP B 1 349 ? 8.844 21.656 47.156 1 80.38 349 ASP B CA 1
ATOM 5720 C C . ASP B 1 349 ? 9.578 22.25 45.938 1 80.38 349 ASP B C 1
ATOM 5722 O O . ASP B 1 349 ? 10.727 21.906 45.688 1 80.38 349 ASP B O 1
ATOM 5726 N N . ALA B 1 350 ? 8.914 23 45.219 1 76.56 350 ALA B N 1
ATOM 5727 C CA . ALA B 1 350 ? 9.508 23.656 44.062 1 76.56 350 ALA B CA 1
ATOM 5728 C C . ALA B 1 350 ? 10.727 24.484 44.469 1 76.56 350 ALA B C 1
ATOM 5730 O O . ALA B 1 350 ? 11.734 24.5 43.75 1 76.56 350 ALA B O 1
ATOM 5731 N N . ARG B 1 351 ? 10.602 25.125 45.531 1 68.88 351 ARG B N 1
ATOM 5732 C CA . ARG B 1 351 ? 11.719 25.906 46.031 1 68.88 351 ARG B CA 1
ATOM 5733 C C . ARG B 1 351 ? 12.906 25.016 46.375 1 68.88 351 ARG B C 1
ATOM 5735 O O . ARG B 1 351 ? 14.055 25.359 46.094 1 68.88 351 ARG B O 1
ATOM 5742 N N . ARG B 1 352 ? 12.508 23.922 46.875 1 66.31 352 ARG B N 1
ATOM 5743 C CA . ARG B 1 352 ? 13.562 22.969 47.25 1 66.31 352 ARG B CA 1
ATOM 5744 C C . ARG B 1 352 ? 14.273 22.438 46.031 1 66.31 352 ARG B C 1
ATOM 5746 O O . ARG B 1 352 ? 15.5 22.281 46.031 1 66.31 352 ARG B O 1
ATOM 5753 N N . MET B 1 353 ? 13.539 22.188 45.062 1 61.62 353 MET B N 1
ATOM 5754 C CA . MET B 1 353 ? 14.078 21.641 43.844 1 61.62 353 MET B CA 1
ATOM 5755 C C . MET B 1 353 ? 14.906 22.672 43.094 1 61.62 353 MET B C 1
ATOM 5757 O O . MET B 1 353 ? 15.945 22.344 42.531 1 61.62 353 MET B O 1
ATOM 5761 N N . ALA B 1 354 ? 14.469 23.828 43.062 1 57.81 354 ALA B N 1
ATOM 5762 C CA . ALA B 1 354 ? 15.227 24.922 42.438 1 57.81 354 ALA B CA 1
ATOM 5763 C C . ALA B 1 354 ? 16.516 25.188 43.188 1 57.81 354 ALA B C 1
ATOM 5765 O O . ALA B 1 354 ? 17.562 25.453 42.594 1 57.81 354 ALA B O 1
ATOM 5766 N N . ASP B 1 355 ? 16.422 25.031 44.438 1 59.44 355 ASP B N 1
ATOM 5767 C CA . ASP B 1 355 ? 17.609 25.172 45.281 1 59.44 355 ASP B CA 1
ATOM 5768 C C . ASP B 1 355 ? 18.594 24.031 45.031 1 59.44 355 ASP B C 1
ATOM 5770 O O . ASP B 1 355 ? 19.812 24.25 45 1 59.44 355 ASP B O 1
ATOM 5774 N N . LEU B 1 356 ? 17.984 22.906 44.844 1 49.31 356 LEU B N 1
ATOM 5775 C CA . LEU B 1 356 ? 18.828 21.766 44.562 1 49.31 356 LEU B CA 1
ATOM 5776 C C . LEU B 1 356 ? 19.5 21.906 43.188 1 49.31 356 LEU B C 1
ATOM 5778 O O . LEU B 1 356 ? 20.672 21.547 43.031 1 49.31 356 LEU B O 1
ATOM 5782 N N . ARG B 1 357 ? 18.812 22.297 42.344 1 49.94 357 ARG B N 1
ATOM 5783 C CA . ARG B 1 357 ? 19.406 22.531 41.031 1 49.94 357 ARG B CA 1
ATOM 5784 C C . ARG B 1 357 ? 20.469 23.625 41.094 1 49.94 357 ARG B C 1
ATOM 5786 O O . ARG B 1 357 ? 21.5 23.531 40.438 1 49.94 357 ARG B O 1
ATOM 5793 N N . ASN B 1 358 ? 20.297 24.594 41.781 1 48.91 358 ASN B N 1
ATOM 5794 C CA . ASN B 1 358 ? 21.266 25.656 42.031 1 48.91 358 ASN B CA 1
ATOM 5795 C C . ASN B 1 358 ? 22.438 25.188 42.875 1 48.91 358 ASN B C 1
ATOM 5797 O O . ASN B 1 358 ? 23.594 25.578 42.625 1 48.91 358 ASN B O 1
ATOM 5801 N N . VAL B 1 359 ? 22.281 24.391 43.781 1 46.84 359 VAL B N 1
ATOM 5802 C CA . VAL B 1 359 ? 23.344 23.828 44.625 1 46.84 359 VAL B CA 1
ATOM 5803 C C . VAL B 1 359 ? 24.172 22.859 43.781 1 46.84 359 VAL B C 1
ATOM 5805 O O . VAL B 1 359 ? 25.406 22.859 43.844 1 46.84 359 VAL B O 1
ATOM 5808 N N . ARG B 1 360 ? 23.484 22.031 43.094 1 47.28 360 ARG B N 1
ATOM 5809 C CA . ARG B 1 360 ? 24.234 21.125 42.219 1 47.28 360 ARG B CA 1
ATOM 5810 C C . ARG B 1 360 ? 25.016 21.875 41.156 1 47.28 360 ARG B C 1
ATOM 5812 O O . ARG B 1 360 ? 26.141 21.5 40.812 1 47.28 360 ARG B O 1
ATOM 5819 N N . ALA B 1 361 ? 24.547 22.812 40.656 1 46.84 361 ALA B N 1
ATOM 5820 C CA . ALA B 1 361 ? 25.234 23.672 39.688 1 46.84 361 ALA B CA 1
ATOM 5821 C C . ALA B 1 361 ? 26.391 24.422 40.344 1 46.84 361 ALA B C 1
ATOM 5823 O O . ALA B 1 361 ? 27.453 24.609 39.75 1 46.84 361 ALA B O 1
ATOM 5824 N N . ARG B 1 362 ? 26.281 24.781 41.5 1 47.25 362 ARG B N 1
ATOM 5825 C CA . ARG B 1 362 ? 27.375 25.438 42.219 1 47.25 362 ARG B CA 1
ATOM 5826 C C . ARG B 1 362 ? 28.438 24.438 42.656 1 47.25 362 ARG B C 1
ATOM 5828 O O . ARG B 1 362 ? 29.625 24.766 42.688 1 47.25 362 ARG B O 1
ATOM 5835 N N . SER B 1 363 ? 27.984 23.219 43.031 1 47.09 363 SER B N 1
ATOM 5836 C CA . SER B 1 363 ? 28.969 22.234 43.438 1 47.09 363 SER B CA 1
ATOM 5837 C C . SER B 1 363 ? 29.781 21.703 42.25 1 47.09 363 SER B C 1
ATOM 5839 O O . SER B 1 363 ? 30.922 21.281 42.438 1 47.09 363 SER B O 1
ATOM 5841 N N . SER B 1 364 ? 29.172 21.578 41.125 1 43.69 364 SER B N 1
ATOM 5842 C CA . SER B 1 364 ? 29.906 21.125 39.938 1 43.69 364 SER B CA 1
ATOM 5843 C C . SER B 1 364 ? 30.891 22.188 39.469 1 43.69 364 SER B C 1
ATOM 5845 O O . SER B 1 364 ? 31.719 21.922 38.594 1 43.69 364 SER B O 1
ATOM 5847 N N . SER B 1 365 ? 30.641 23.438 39.781 1 39.44 365 SER B N 1
ATOM 5848 C CA . SER B 1 365 ? 31.578 24.484 39.375 1 39.44 365 SER B CA 1
ATOM 5849 C C . SER B 1 365 ? 32.75 24.594 40.344 1 39.44 365 SER B C 1
ATOM 5851 O O . SER B 1 365 ? 33.562 25.516 40.219 1 39.44 365 SER B O 1
ATOM 5853 N N . ALA B 1 366 ? 32.75 23.797 41.469 1 41.78 366 ALA B N 1
ATOM 5854 C CA . ALA B 1 366 ? 33.938 23.922 42.312 1 41.78 366 ALA B CA 1
ATOM 5855 C C . ALA B 1 366 ? 35.188 23.406 41.625 1 41.78 366 ALA B C 1
ATOM 5857 O O . ALA B 1 366 ? 35.219 22.281 41.125 1 41.78 366 ALA B O 1
ATOM 5858 N N . PRO B 1 367 ? 36.094 24.266 41.312 1 39.56 367 PRO B N 1
ATOM 5859 C CA . PRO B 1 367 ? 37.375 23.953 40.656 1 39.56 367 PRO B CA 1
ATOM 5860 C C . PRO B 1 367 ? 38.156 22.875 41.375 1 39.56 367 PRO B C 1
ATOM 5862 O O . PRO B 1 367 ? 38.094 22.75 42.594 1 39.56 367 PRO B O 1
ATOM 5865 N N . GLY B 1 368 ? 38.344 21.641 40.812 1 34.03 368 GLY B N 1
ATOM 5866 C CA . GLY B 1 368 ? 39.219 20.562 41.25 1 34.03 368 GLY B CA 1
ATOM 5867 C C . GLY B 1 368 ? 40.562 21.047 41.75 1 34.03 368 GLY B C 1
ATOM 5868 O O . GLY B 1 368 ? 41.25 21.781 41.062 1 34.03 368 GLY B O 1
ATOM 5869 N N . VAL B 1 369 ? 40.844 21.188 43.062 1 33.62 369 VAL B N 1
ATOM 5870 C CA . VAL B 1 369 ? 42.094 21.438 43.781 1 33.62 369 VAL B CA 1
ATOM 5871 C C . VAL B 1 369 ? 43.156 20.469 43.281 1 33.62 369 VAL B C 1
ATOM 5873 O O . VAL B 1 369 ? 42.938 19.25 43.219 1 33.62 369 VAL B O 1
ATOM 5876 N N . THR B 1 370 ? 44.156 20.891 42.531 1 29.81 370 THR B N 1
ATOM 5877 C CA . THR B 1 370 ? 45.375 20.266 42.031 1 29.81 370 THR B CA 1
ATOM 5878 C C . THR B 1 370 ? 46.188 19.672 43.188 1 29.81 370 THR B C 1
ATOM 5880 O O . THR B 1 370 ? 46.438 20.328 44.188 1 29.81 370 THR B O 1
ATOM 5883 N N . ALA B 1 371 ? 46.062 18.312 43.375 1 36.56 371 ALA B N 1
ATOM 5884 C CA . ALA B 1 371 ? 46.906 17.5 44.219 1 36.56 371 ALA B CA 1
ATOM 5885 C C . ALA B 1 371 ? 48.375 17.891 44.062 1 36.56 371 ALA B C 1
ATOM 5887 O O . ALA B 1 371 ? 48.938 17.734 42.969 1 36.56 371 ALA B O 1
ATOM 5888 N N . GLY B 1 372 ? 48.875 19 44.719 1 24.77 372 GLY B N 1
ATOM 5889 C CA . GLY B 1 372 ? 50.281 19.422 44.781 1 24.77 372 GLY B CA 1
ATOM 5890 C C . GLY B 1 372 ? 51.219 18.297 45.125 1 24.77 372 GLY B C 1
ATOM 5891 O O . GLY B 1 372 ? 50.875 17.375 45.844 1 24.77 372 GLY B O 1
ATOM 5892 N N . GLU B 1 373 ? 52.281 17.922 44.281 1 29.03 373 GLU B N 1
ATOM 5893 C CA . GLU B 1 373 ? 53.5 17.125 44.25 1 29.03 373 GLU B CA 1
ATOM 5894 C C . GLU B 1 373 ? 54.344 17.312 45.531 1 29.03 373 GLU B C 1
ATOM 5896 O O . GLU B 1 373 ? 54.875 18.406 45.75 1 29.03 373 GLU B O 1
ATOM 5901 N N . ASP B 1 374 ? 53.812 17.031 46.75 1 25.83 374 ASP B N 1
ATOM 5902 C CA . ASP B 1 374 ? 54.781 17 47.812 1 25.83 374 ASP B CA 1
ATOM 5903 C C . ASP B 1 374 ? 55.969 16.094 47.469 1 25.83 374 ASP B C 1
ATOM 5905 O O . ASP B 1 374 ? 55.781 14.883 47.281 1 25.83 374 ASP B O 1
ATOM 5909 N N . LEU B 1 375 ? 57 16.656 46.719 1 22.33 375 LEU B N 1
ATOM 5910 C CA . LEU B 1 375 ? 58.375 16.25 46.812 1 22.33 375 LEU B CA 1
ATOM 5911 C C . LEU B 1 375 ? 58.906 16.406 48.25 1 22.33 375 LEU B C 1
ATOM 5913 O O . LEU B 1 375 ? 58.594 17.391 48.906 1 22.33 375 LEU B O 1
#

Nearest PDB structures (foldseek):
  3oio-assembly1_A  TM=9.053E-01  e=2.504E-06  Chromobacterium violaceum
  6swi-assembly1_A  TM=9.397E-01  e=5.881E-06  Geobacillus stearothermophilus
  3lsg-assembly1_A  TM=8.649E-01  e=5.881E-06  Fusobacterium nucleatum subsp. nucleatum
  3w6v-assembly1_A  TM=9.093E-01  e=2.057E-05  Streptomyces griseus
  4fe7-assembly1_A-2  TM=6.285E-01  e=2.894E-05  Escherichia coli

Foldseek 3Di:
DLDLPAPDWDDAPDFADQQCGQQRAPGAPLRSVVSVDVVSDVSCPPPPDQPFWDKHWYQPGPDCQQDIWIWTGLHPFKIKIWDWGFAPAKGKGKYAADFWWKKKAWADFWKWKAWVLFAIATADPGKIKIKGAANQTMMMMMTGGGTGTMMMMTGHNVVVLVVCCVQPNCPAPVNVVSVPHHRQKMQIDIDHDDPQLVVLSVCLNPVPDDDPVNSVSNSVSSVVNSVVVVVRVRVVCVVVVDRLMAGSLLSNLLVVLLCQQLVQQQDGDDLCRSCVVSVHDSVSSQSSCCRRPVDGSVVSSLVSLLVQLLVCLLPHPDDLQRSCNRRHHPDSVVVQVSNCVVPVDGSNCSNVVSVVVVVVVVVVPPPPPPPDPDD/DLDQDAPDWDDAPDQADQQCGQQRAPGAPLRSVVSVDVRSDVSCPPPPDQPFWDKHWYQRGPDCQQDIWIWTGLHPFKIKIWDWGFAPAKGKGKYAADQWWKKKAWADFWKWKAWVLFAIAIADPGKIKIKGAANQTMMMMMTGGGTGTMMMMTGHNVVVLVVCCVQPNCPAPVNVVSVPHHRQKMQIDIDHDDPQLVVLSVCLNPVPDDDPVNSVSNSVSSVVNSVVVVVRVRVVCVVVVDRLMAGSLLSNLLVVLLCQQLVQQQDGDDLCRSCVVSVHDSVSSQSSCCGRPVDGSVVSSLVSLLVQLLVCLLPHPDDLQRSCNRRHHPDSVVVQVSNCVVPVDGSNCSNVVSVVVVVVVVVVPPPDDPPDPPD

Sequence (750 aa):
MMASLNLTSPEPGNDGLFRTRLAGHHARTSEAFSALRDQLGFLSSAPHGEAGLYGGSVPVSDDPEEGKWELISIRDEILLVVSDGYLTRQHSESVLPEGYIEFHFMVAGPVSVEFSEAGRIEVTSPNLTVVHQGDDMHYQVSCGPGLWRSVGLYISREYFHSFLRASMGVDGPLWHQLQKLRNEQVFCHQMPVNPEVLTAVKQLLENPYEGYRRLLFAQAKAYEVMCASLDLWQAYLESHHTAEVFSSRDLRLIEKARDLLVGDLRHMMTIPELARAVGTNTSKLKRGFKFLYGMTVFECGHRARMDRALEMLGNQRLSVNEVAFAVGYQHQTSFTASFRDYFGFAPKDARRMADLRNVRARSSSAPGVTAGEDLMMASLNLTSPEPGNDGLFRTRLAGHHARTSEAFSALRDQLGFLSSAPHGEAGLYGGSVPVSDDPEEGKWELISIRDEILLVVSDGYLTRQHSESVLPEGYIEFHFMVAGPVSVEFSEAGRIEVTSPNLTVVHQGDDMHYQVSCGPGLWRSVGLYISREYFHSFLRASMGVDGPLWHQLQKLRNEQVFCHQMPVNPEVLTAVKQLLENPYEGYRRLLFAQAKAYEVMCASLDLWQAYLESHHTAEVFSSRDLRLIEKARDLLVGDLRHMMTIPELARAVGTNTSKLKRGFKFLYGMTVFECGHRARMDRALEMLGNQRLSVNEVAFAVGYQHQTSFTASFRDYFGFAPKDARRMADLRNVRARSSSAPGVTAGEDL

Secondary structure (DSSP, 8-state):
-----B-----TT--S-HHHHHH-TT--HHHHHHHHHHHH-S----STT-TT-EEEEEESSS-GGGEEEEEEEEETTEEEEEEEEEESS-EEEEE-----EEEEEEEES-EEEEEGGGEEEEEPSSEEEEEEE-TT--EEEEEPSEEEEEEEEEE-HHHHHHHHHHHH-SSSHHHHHHHH--TTEEEEEEEPPPHHHHHHHHHHHT----HHHHHHHHHHHHHHHHHHHHHHHHHHHHHSSS--EEEHHHHHHHHHHHHHHHH-STTPPPHHHHHHHHT--HHHHHHHHHHHHSS-HHHHHHHHHHHHHHHHHHHS---HHHHHHHTT-S-HHHHHHHHHHHHSS-HHHHHHHHHHHHHHHHHHTS---------/-----B-----TT----HHHHHH-TT--HHHHHHHHHHHH-S----STT-TT-EEEEEESSS-GGGEEEEEEEEETTEEEEEEEEEESS-EEEEE-----EEEEEEEES-EEEEEGGGEEEEEPSSEEEEEEE-TT--EEEEE-SEEEEEEEEEE-HHHHHHHHHHHH-SSSHHHHHHHH--TTEEEEEEEPPPHHHHHHHHHHHT----HHHHHHHHHHHHHHHHHHHHHHHHHHHHHSSS--EEEHHHHHHHHHHHHHHHH-STTPPPHHHHHHHHT--HHHHHHHHHHHHSS-HHHHHHHHHHHHHHHHHHHS---HHHHHHHTT-S-HHHHHHHHHHHHSS-HHHHHHHHHHHHHHHHHHTS---------

Radius of gyration: 35.62 Å; Cα contacts (8 Å, |Δi|>4): 1388; chains: 2; bounding box: 116×103×78 Å

pLDDT: mean 81.0, std 16.85, range [21.84, 98.0]

Organism: Cupriavidus necator (strain ATCC 17699 / DSM 428 / KCTC 22496 / NCIMB 10442 / H16 / Stanier 337) (NCBI:txid381666)

Solvent-accessible surface area (backbone atoms only — not comparable to full-atom values): 38962 Å² total; per-residue (Å²): 124,67,70,71,53,71,54,82,77,64,77,88,85,69,72,29,48,69,28,28,62,54,48,33,84,82,26,37,69,69,47,19,52,50,41,47,51,62,70,60,39,91,57,68,63,52,41,88,82,51,78,43,42,48,68,42,44,40,57,68,50,92,48,71,78,32,23,32,36,35,43,33,31,57,28,90,52,32,38,37,38,40,36,48,32,33,36,88,50,71,28,45,41,55,46,62,52,80,48,36,43,30,41,36,38,31,60,37,46,52,35,35,37,30,33,66,82,14,41,66,26,69,48,67,61,61,21,33,37,38,38,36,43,14,76,68,29,50,33,34,41,3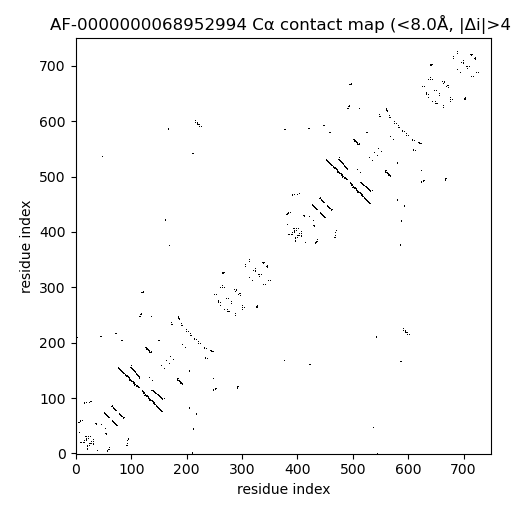5,36,46,55,36,53,34,31,35,39,36,37,38,28,31,47,66,54,48,50,34,44,42,39,42,53,68,38,79,80,42,71,64,47,52,51,65,68,64,62,43,44,57,22,35,36,61,45,78,43,79,62,52,71,69,50,48,49,44,50,48,45,59,77,59,54,86,52,55,53,49,45,31,52,44,41,44,40,15,39,50,42,44,42,53,55,52,46,52,53,53,51,50,52,48,48,70,72,39,84,64,78,64,70,41,36,45,63,51,30,31,34,44,45,50,32,51,50,58,38,62,68,36,43,46,68,56,62,49,64,65,55,37,16,60,73,52,69,56,47,53,68,58,47,44,51,41,30,34,61,37,67,71,32,48,62,64,54,51,48,49,49,51,32,49,54,49,40,52,51,42,41,50,75,41,98,58,53,69,54,55,44,23,43,59,41,41,37,91,40,48,67,61,35,42,51,52,44,21,68,71,72,72,48,48,62,75,49,45,33,51,50,42,46,45,54,51,46,53,52,52,59,70,62,50,73,79,78,73,85,71,84,79,127,122,69,71,74,54,70,53,81,73,64,80,87,84,72,69,31,47,69,28,31,63,53,48,32,82,80,26,38,68,69,47,18,53,50,42,47,51,62,68,58,40,88,57,64,62,54,43,89,85,50,79,41,44,45,71,45,44,40,56,68,50,93,50,71,78,33,24,34,36,35,43,31,31,56,28,90,49,33,37,37,38,40,36,48,32,32,36,89,49,68,28,40,40,56,45,62,50,79,47,35,43,31,41,35,38,33,61,36,45,53,35,34,37,30,33,65,84,17,41,67,25,71,50,67,62,62,22,34,36,37,37,36,43,15,78,69,28,48,34,34,42,35,35,46,54,37,54,32,31,36,40,36,37,37,29,32,47,68,54,47,50,35,46,41,38,41,53,70,38,79,78,41,73,66,47,52,51,65,69,63,62,43,45,56,21,34,38,62,47,79,41,79,61,52,70,70,51,49,51,45,51,49,47,59,76,60,52,86,54,55,54,49,45,30,53,44,39,45,40,15,40,49,41,44,43,53,55,52,47,52,53,51,51,50,53,48,47,69,73,38,85,64,79,63,69,40,38,48,66,49,29,30,33,46,45,51,33,50,51,58,37,63,68,35,43,46,68,55,62,49,64,66,55,36,17,60,74,51,70,58,45,54,68,56,47,44,50,41,30,34,63,36,66,70,32,49,63,63,54,53,45,50,48,51,32,52,54,50,40,53,51,43,40,51,74,42,99,57,54,69,55,55,44,22,42,58,40,41,36,93,40,46,69,61,36,41,51,52,42,22,71,71,73,72,47,48,63,76,51,46,34,51,49,42,47,45,53,50,47,52,54,54,59,71,64,54,77,84,80,76,84,73,81,83,123

InterPro domains:
  IPR009057 Homedomain-like superfamily [SSF46689] (252-299)
  IPR009057 Homedomain-like superfamily [SSF46689] (305-352)
  IPR018060 AraC-like, DNA binding HTH domain [PF12833] (274-352)
  IPR018060 AraC-like, DNA binding HTH domain [PS01124] (255-353)
  IPR018060 AraC-like, DNA binding HTH domain [SM00342] (268-351)
  IPR018062 HTH domain AraC-type, conserved site [PS00041] (305-347)
  IPR053142 Pyochelin receptor regulatory protein [PTHR47893] (67-353)